Protein 3EO7 (pdb70)

InterPro domains:
  IPR000415 Nitroreductase-like [G3DSA:3.40.109.10] (11-507)
  IPR000415 Nitroreductase-like [G3DSA:3.40.109.10] (29-285)
  IPR000415 Nitroreductase-like [SSF55469] (97-236)
  IPR000415 Nitroreductase-like [SSF55469] (329-509)
  IPR020051 SagB-type dehydrogenase domain [TIGR03605] (71-236)
  IPR020051 SagB-type dehydrogenase domain [TIGR03605] (376-508)
  IPR029479 Nitroreductase [PF00881] (97-230)
  IPR029479 Nitroreductase [PF00881] (332-508)

Nearest PDB structures (foldseek):
  3eo7-assembly1_A  TM=1.001E+00  e=6.211E-98  Trichormus variabilis ATCC 29413
  5lq4-assembly1_B  TM=7.622E-01  e=8.404E-11  Cyanothece sp. PCC 7425
  8pz5-assembly1_B  TM=7.139E-01  e=4.103E-10  Cyanothece sp. PCC 7425
  7ly7-assembly1_B  TM=7.931E-01  e=6.755E-09  Thermoactinomyces vulgaris
  6grh-assembly1_C  TM=6.323E-01  e=9.275E-09  Escherichia coli str. K-12 substr. MG1655

B-factor: mean 23.88, std 12.84, range [7.69, 96.19]

Radius of gyration: 21.65 Å; Cα contacts (8 Å, |Δi|>4): 1079; chains: 1; bounding box: 60×52×52 Å

Solvent-accessible surface area: 20215 Å² total

CATH classification: 3.40.109.10 (+1 more: 3.40.109.10)

Secondary structure (DSSP, 8-state):
---HHHHHHHHT---TTTTTT----GGGPPPSS---SSSEEEE-GGGSS----HHHHHHHHHHHHHHHHH-EEE--------EESS--GGG---EEEEEEE---SSS-SEEEEEETTTTEEEEEE-S--HHHHHHHTTT-HHHHH-SEEEEEEEEHHHHHHHHGGGHHHHHHHHHHHHHHHHHHHHHHTTEEE--B--S-HHHHHHHHT--TTTEEEEEEEEEEETTSGGG-PPP-----------------TTTHHHHHHHTS-----S-----S---TTS-EEE---PPPP--GGGHHHHH-------S-B--PPEEHHHHHHHHHHHH-GGGGGGGT--SS---S-GGG-EEEEEESSEETS-SEEEEEETTTTEEEEEEES--HHHHHHHTTT-HHHHH-SEEEEEEE-HHHHHHHH-TTHHHHH--HHHHHHHHHHHHHHTT-EEEEE----HHHHHHHHT--TT-EEEEEEEEE-B-

Structure (mmCIF, N/CA/C/O backbone):
data_3EO7
#
_entry.id   3EO7
#
_cell.length_a   93.880
_cell.length_b   93.880
_cell.length_c   144.950
_cell.angle_alpha   90.00
_cell.angle_beta   90.00
_cell.angle_gamma   120.00
#
_symmetry.space_group_name_H-M   'P 31 2 1'
#
loop_
_entity.id
_entity.type
_entity.pdbx_description
1 polymer 'Putative Nitroreductase'
2 non-polymer 'FLAVIN MONONUCLEOTIDE'
3 non-polymer 'CALCIUM ION'
4 non-polymer 'CHLORIDE ION'
5 non-polymer 'ACETATE ION'
6 non-polymer R-1,2-PROPANEDIOL
7 water water
#
loop_
_atom_site.group_PDB
_atom_site.id
_atom_site.type_symbol
_atom_site.label_atom_id
_atom_site.label_alt_id
_atom_site.label_comp_id
_atom_site.label_asym_id
_atom_site.label_entity_id
_atom_site.label_seq_id
_atom_site.pdbx_PDB_ins_code
_atom_site.Cartn_x
_atom_site.Cartn_y
_atom_site.Cartn_z
_atom_site.occupancy
_atom_site.B_iso_or_equiv
_atom_site.auth_seq_id
_atom_site.auth_comp_id
_atom_site.auth_asym_id
_atom_site.auth_atom_id
_atom_site.pdbx_PDB_model_num
ATOM 1 N N . HIS A 1 6 ? 76.260 18.930 5.521 1.00 40.35 5 HIS A N 1
ATOM 2 C CA . HIS A 1 6 ? 75.442 18.375 4.396 1.00 38.36 5 HIS A CA 1
ATOM 3 C C . HIS A 1 6 ? 74.058 19.028 4.403 1.00 33.65 5 HIS A C 1
ATOM 4 O O . HIS A 1 6 ? 73.474 19.237 5.468 1.00 33.66 5 HIS A O 1
ATOM 11 N N . GLN A 1 7 ? 73.557 19.329 3.217 1.00 28.58 6 GLN A N 1
ATOM 12 C CA . GLN A 1 7 ? 72.251 19.956 3.070 1.00 27.96 6 GLN A CA 1
ATOM 13 C C . GLN A 1 7 ? 71.164 18.998 3.585 1.00 22.76 6 GLN A C 1
ATOM 14 O O . GLN A 1 7 ? 71.315 17.779 3.496 1.00 24.40 6 GLN A O 1
ATOM 20 N N . SER A 1 8 ? 70.080 19.552 4.107 1.00 20.18 7 SER A N 1
ATOM 21 C CA . SER A 1 8 ? 68.946 18.729 4.483 1.00 18.57 7 SER A CA 1
ATOM 22 C C . SER A 1 8 ? 67.976 18.766 3.292 1.00 16.94 7 SER A C 1
ATOM 23 O O . SER A 1 8 ? 68.149 19.555 2.344 1.00 16.93 7 SER A O 1
ATOM 26 N N . ILE A 1 9 ? 66.927 17.952 3.375 1.00 16.10 8 ILE A N 1
ATOM 27 C CA . ILE A 1 9 ? 66.001 17.792 2.258 1.00 16.82 8 ILE A CA 1
ATOM 28 C C . ILE A 1 9 ? 65.301 19.097 1.871 1.00 15.03 8 ILE A C 1
ATOM 29 O O . ILE A 1 9 ? 65.079 19.322 0.696 1.00 15.24 8 ILE A O 1
ATOM 34 N N . ALA A 1 10 ? 64.988 19.981 2.822 1.00 16.25 9 ALA A N 1
ATOM 35 C CA . ALA A 1 10 ? 64.364 21.273 2.461 1.00 15.91 9 ALA A CA 1
ATOM 36 C C . ALA A 1 10 ? 65.306 22.156 1.611 1.00 18.13 9 ALA A C 1
ATOM 37 O O . ALA A 1 10 ? 64.865 22.826 0.670 1.00 17.42 9 ALA A O 1
ATOM 39 N N . GLN A 1 11 ? 66.598 22.161 1.953 1.00 18.18 10 GLN A N 1
ATOM 40 C CA . GLN A 1 11 ? 67.595 22.887 1.148 1.00 15.61 10 GLN A CA 1
ATOM 41 C C . GLN A 1 11 ? 67.720 22.295 -0.256 1.00 15.21 10 GLN A C 1
ATOM 42 O O . GLN A 1 11 ? 67.757 23.032 -1.253 1.00 16.48 10 GLN A O 1
ATOM 48 N N . HIS A 1 12 ? 67.704 20.968 -0.350 1.00 14.61 11 HIS A N 1
ATOM 49 C CA . HIS A 1 12 ? 67.796 20.270 -1.637 1.00 17.58 11 HIS A CA 1
ATOM 50 C C . HIS A 1 12 ? 66.561 20.588 -2.489 1.00 14.63 11 HIS A C 1
ATOM 51 O O . HIS A 1 12 ? 66.681 20.911 -3.680 1.00 16.65 11 HIS A O 1
ATOM 58 N N . TYR A 1 13 ? 65.394 20.457 -1.874 1.00 17.13 12 TYR A N 1
ATOM 59 C CA . TYR A 1 13 ? 64.118 20.800 -2.514 1.00 15.52 12 TYR A CA 1
ATOM 60 C C . TYR A 1 13 ? 64.205 22.244 -3.078 1.00 16.95 12 TYR A C 1
ATOM 61 O O . TYR A 1 13 ? 63.885 22.515 -4.237 1.00 15.46 12 TYR A O 1
ATOM 70 N N . HIS A 1 14 ? 64.640 23.169 -2.242 1.00 15.82 13 HIS A N 1
ATOM 71 C CA . HIS A 1 14 ? 64.725 24.565 -2.661 1.00 16.05 13 HIS A CA 1
ATOM 72 C C . HIS A 1 14 ? 65.646 24.729 -3.868 1.00 14.91 13 HIS A C 1
ATOM 73 O O . HIS A 1 14 ? 65.279 25.319 -4.869 1.00 16.27 13 HIS A O 1
ATOM 80 N N . GLU A 1 15 ? 66.829 24.140 -3.781 1.00 15.68 14 GLU A N 1
ATOM 81 C CA . GLU A 1 15 ? 67.800 24.224 -4.853 1.00 17.44 14 GLU A CA 1
ATOM 82 C C . GLU A 1 15 ? 67.228 23.657 -6.157 1.00 17.76 14 GLU A C 1
ATOM 83 O O . GLU A 1 15 ? 67.347 24.269 -7.232 1.00 16.62 14 GLU A O 1
ATOM 89 N N . ARG A 1 16 ? 66.597 22.499 -6.065 1.00 16.33 15 ARG A N 1
ATOM 90 C CA . ARG A 1 16 ? 66.001 21.850 -7.234 1.00 17.48 15 ARG A CA 1
ATOM 91 C C . ARG A 1 16 ? 64.821 22.554 -7.893 1.00 18.55 15 ARG A C 1
ATOM 92 O O . A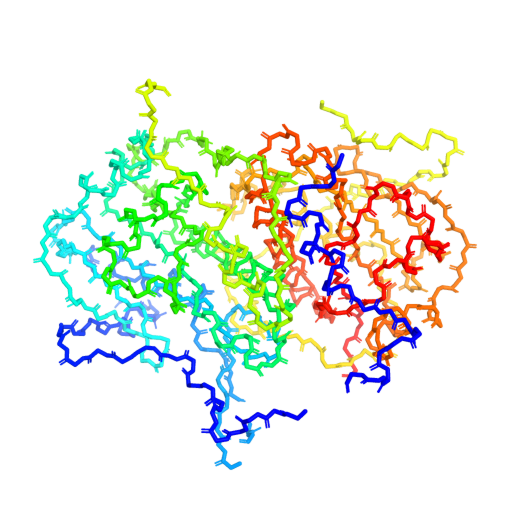RG A 1 16 ? 64.470 22.247 -9.053 1.00 18.36 15 ARG A O 1
ATOM 100 N N . THR A 1 17 ? 64.254 23.519 -7.211 1.00 14.72 16 THR A N 1
ATOM 101 C CA . THR A 1 17 ? 63.057 24.204 -7.693 1.00 16.51 16 THR A CA 1
ATOM 102 C C . THR A 1 17 ? 63.273 25.673 -8.066 1.00 16.82 16 THR A C 1
ATOM 103 O O . THR A 1 17 ? 62.333 26.386 -8.402 1.00 17.66 16 THR A O 1
ATOM 107 N N . LYS A 1 18 ? 64.526 26.100 -8.010 1.00 18.21 17 LYS A N 1
ATOM 108 C CA . LYS A 1 18 ? 64.890 27.458 -8.423 1.00 17.18 17 LYS A CA 1
ATOM 109 C C . LYS A 1 18 ? 64.724 27.529 -9.936 1.00 16.71 17 LYS A C 1
ATOM 110 O O . LYS A 1 18 ? 64.704 26.496 -10.611 1.00 17.27 17 LYS A O 1
ATOM 116 N N . TYR A 1 19 ? 64.658 28.747 -10.472 1.00 16.20 18 TYR A N 1
ATOM 117 C CA . TYR A 1 19 ? 64.788 28.950 -11.913 1.00 17.13 18 TYR A CA 1
ATOM 118 C C . TYR A 1 19 ? 66.179 29.528 -12.108 1.00 19.30 18 TYR A C 1
ATOM 119 O O . TYR A 1 19 ? 66.634 30.348 -11.299 1.00 18.59 18 TYR A O 1
ATOM 128 N N . ASP A 1 20 ? 66.838 29.060 -13.162 1.00 20.84 19 ASP A N 1
ATOM 129 C CA . ASP A 1 20 ? 68.183 29.451 -13.536 1.00 22.99 19 ASP A CA 1
ATOM 130 C C . ASP A 1 20 ? 68.139 30.014 -14.968 1.00 19.43 19 ASP A C 1
ATOM 131 O O . ASP A 1 20 ? 67.636 29.357 -15.888 1.00 21.15 19 ASP A O 1
ATOM 136 N N . PRO A 1 21 ? 68.646 31.237 -15.161 1.00 20.12 20 PRO A N 1
ATOM 137 C CA . PRO A 1 21 ? 68.566 31.775 -16.510 1.00 22.31 20 PRO A CA 1
ATOM 138 C C . PRO A 1 21 ? 69.279 30.875 -17.523 1.00 25.06 20 PRO A C 1
ATOM 139 O O . PRO A 1 21 ? 68.890 30.850 -18.663 1.00 26.73 20 PRO A O 1
ATOM 143 N N . GLU A 1 22 ? 70.297 30.141 -17.095 1.00 24.89 21 GLU A N 1
ATOM 144 C CA . GLU A 1 22 ? 71.035 29.280 -18.029 1.00 30.48 21 GLU A CA 1
ATOM 145 C C . GLU A 1 22 ? 70.239 28.070 -18.499 1.00 31.67 21 GLU A C 1
ATOM 146 O O . GLU A 1 22 ? 70.504 27.524 -19.571 1.00 32.62 21 GLU A O 1
ATOM 149 N N . THR A 1 23 ? 69.221 27.681 -17.739 1.00 31.29 22 THR A N 1
ATOM 150 C CA . THR A 1 23 ? 68.464 26.475 -18.076 1.00 31.78 22 THR A CA 1
ATOM 151 C C . THR A 1 23 ? 66.973 26.658 -18.285 1.00 33.29 22 THR A C 1
ATOM 152 O O . THR A 1 23 ? 66.294 25.716 -18.688 1.00 36.12 22 THR A O 1
ATOM 156 N N . ILE A 1 24 ? 66.448 27.846 -18.037 1.00 32.12 23 ILE A N 1
ATOM 157 C CA . ILE A 1 24 ? 65.005 28.026 -18.123 1.00 33.76 23 ILE A CA 1
ATOM 158 C C . ILE A 1 24 ? 64.444 27.717 -19.531 1.00 38.62 23 ILE A C 1
ATOM 159 O O . ILE A 1 24 ? 63.357 27.158 -19.649 1.00 38.21 23 ILE A O 1
ATOM 164 N N . ALA A 1 25 ? 65.201 28.060 -20.570 1.00 42.62 24 ALA A N 1
ATOM 165 C CA . ALA A 1 25 ? 64.786 27.780 -21.957 1.00 49.25 24 ALA A CA 1
ATOM 166 C C . ALA A 1 25 ? 64.736 26.268 -22.256 1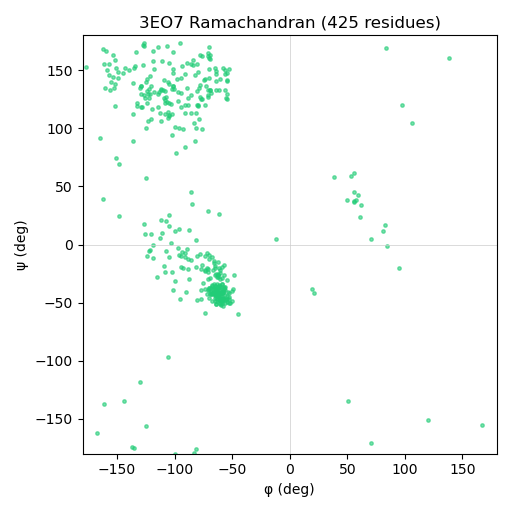.00 52.90 24 ALA A C 1
ATOM 167 O O . ALA A 1 25 ? 63.883 25.803 -23.010 1.00 55.10 24 ALA A O 1
ATOM 169 N N . SER A 1 26 ? 65.634 25.504 -21.646 1.00 57.41 25 SER A N 1
ATOM 170 C CA . SER A 1 26 ? 65.696 24.058 -21.877 1.00 61.23 25 SER A CA 1
ATOM 171 C C . SER A 1 26 ? 64.555 23.263 -21.217 1.00 63.61 25 SER A C 1
ATOM 172 O O . SER A 1 26 ? 64.424 22.070 -21.477 1.00 64.38 25 SER A O 1
ATOM 175 N N . LYS A 1 27 ? 63.758 23.909 -20.360 1.00 66.05 26 LYS A N 1
ATOM 176 C CA . LYS A 1 27 ? 62.632 23.256 -19.684 1.00 67.40 26 LYS A CA 1
ATOM 177 C C . LYS A 1 27 ? 61.345 23.462 -20.479 1.00 67.98 26 LYS A C 1
ATOM 178 O O . LYS A 1 27 ? 61.247 23.047 -21.636 1.00 68.43 26 LYS A O 1
ATOM 180 N N . ARG A 1 30 ? 55.275 20.867 -21.789 1.00 46.73 29 ARG A N 1
ATOM 181 C CA . ARG A 1 30 ? 53.902 20.635 -22.242 1.00 46.33 29 ARG A CA 1
ATOM 182 C C . ARG A 1 30 ? 52.903 20.147 -21.175 1.00 43.74 29 ARG A C 1
ATOM 183 O O . ARG A 1 30 ? 53.028 19.035 -20.648 1.00 42.81 29 ARG A O 1
ATOM 191 N N . LEU A 1 31 ? 51.869 20.954 -20.947 1.00 39.46 30 LEU A N 1
ATOM 192 C CA . LEU A 1 31 ? 50.820 20.641 -19.999 1.00 37.24 30 LEU A CA 1
ATOM 193 C C . LEU A 1 31 ? 49.921 19.563 -20.566 1.00 37.21 30 LEU A C 1
ATOM 194 O O . LEU A 1 31 ? 49.606 19.561 -21.745 1.00 37.59 30 LEU A O 1
ATOM 199 N N . ASP A 1 32 ? 49.475 18.675 -19.704 1.00 38.93 31 ASP A N 1
ATOM 200 C CA . ASP A 1 32 ? 48.569 17.620 -20.090 1.00 41.87 31 ASP A CA 1
ATOM 201 C C . ASP A 1 32 ? 47.153 18.149 -19.883 1.00 42.22 31 ASP A C 1
ATOM 202 O O . ASP A 1 32 ? 46.528 17.885 -18.851 1.00 41.74 31 ASP A O 1
ATOM 207 N N . TRP A 1 33 ? 46.636 18.878 -20.862 1.00 43.10 32 TRP A N 1
ATOM 208 C CA . TRP A 1 33 ? 45.271 19.424 -20.753 1.00 44.65 32 TRP A CA 1
ATOM 209 C C . TRP A 1 33 ? 44.219 18.322 -20.493 1.00 46.16 32 TRP A C 1
ATOM 210 O O . TRP A 1 33 ? 43.303 18.504 -19.704 1.00 44.79 32 TRP A O 1
ATOM 221 N N . ALA A 1 34 ? 44.354 17.168 -21.133 1.00 46.74 33 ALA A N 1
ATOM 222 C CA . ALA A 1 34 ? 43.419 16.062 -20.866 1.00 46.73 33 ALA A CA 1
ATOM 223 C C . ALA A 1 34 ? 43.275 15.862 -19.356 1.00 45.99 33 ALA A C 1
ATOM 224 O O . ALA A 1 34 ? 42.259 15.363 -18.876 1.00 47.32 33 ALA A O 1
ATOM 226 N N . LYS A 1 35 ? 44.310 16.258 -18.619 1.00 43.19 34 LYS A N 1
ATOM 227 C CA . LYS A 1 35 ? 44.343 16.130 -17.192 1.00 42.27 34 LYS A CA 1
ATOM 228 C C . LYS A 1 35 ? 44.216 17.421 -16.361 1.00 34.10 34 LYS A C 1
ATOM 229 O O . LYS A 1 35 ? 44.436 17.331 -15.165 1.00 32.90 34 LYS A O 1
ATOM 235 N N A GLN A 1 36 ? 43.898 18.591 -16.952 0.50 28.75 35 GLN A N 1
ATOM 236 N N B GLN A 1 36 ? 43.840 18.544 -16.959 0.50 30.52 35 GLN A N 1
ATOM 237 C CA A GLN A 1 36 ? 43.807 19.815 -16.113 0.50 25.97 35 GLN A CA 1
ATOM 238 C CA B GLN A 1 36 ? 43.678 19.794 -16.215 0.50 28.09 35 GLN A CA 1
ATOM 239 C C A GLN A 1 36 ? 42.774 19.534 -15.058 0.50 25.25 35 GLN A C 1
ATOM 240 C C B GLN A 1 36 ? 42.711 19.532 -15.060 0.50 26.36 35 GLN A C 1
ATOM 241 O O A GLN A 1 36 ? 41.655 19.115 -15.358 0.50 24.28 35 GLN A O 1
ATOM 242 O O B GLN A 1 36 ? 41.578 19.104 -15.295 0.50 25.26 35 GLN A O 1
ATOM 253 N N . PRO A 1 37 ? 43.169 19.706 -13.807 1.00 22.19 36 PRO A N 1
ATOM 254 C CA . PRO A 1 37 ? 42.265 19.420 -12.713 1.00 23.54 36 PRO A CA 1
ATOM 255 C C . PRO A 1 37 ? 41.072 20.353 -12.593 1.00 18.63 36 PRO A C 1
ATOM 256 O O . PRO A 1 37 ? 41.135 21.545 -12.938 1.00 20.67 36 PRO A O 1
ATOM 260 N N . VAL A 1 38 ? 40.008 19.798 -12.030 1.00 21.33 37 VAL A N 1
ATOM 261 C CA . VAL A 1 38 ? 38.822 20.548 -11.641 1.00 21.68 37 VAL A CA 1
ATOM 262 C C . VAL A 1 38 ? 39.115 20.852 -10.162 1.00 20.14 37 VAL A C 1
ATOM 263 O O . VAL A 1 38 ? 39.331 19.943 -9.357 1.00 21.30 37 VAL A O 1
ATOM 267 N N . PRO A 1 39 ? 39.212 22.138 -9.811 1.00 19.90 38 PRO A N 1
ATOM 268 C CA . PRO A 1 39 ? 39.689 22.499 -8.470 1.00 17.76 38 PRO A CA 1
ATOM 269 C C . PRO A 1 39 ? 38.594 22.531 -7.397 1.00 19.73 38 PRO A C 1
ATOM 270 O O . PRO A 1 39 ? 38.506 23.465 -6.602 1.00 18.10 38 PRO A O 1
ATOM 274 N N . PHE A 1 40 ? 37.754 21.508 -7.390 1.00 18.91 39 PHE A N 1
ATOM 275 C CA . PHE A 1 40 ? 36.706 21.379 -6.391 1.00 19.35 39 PHE A CA 1
ATOM 276 C C . PHE A 1 40 ? 36.601 19.890 -6.072 1.00 21.45 39 PHE A C 1
ATOM 277 O O . PHE A 1 40 ? 36.833 19.062 -6.955 1.00 19.31 39 PHE A O 1
ATOM 285 N N . LYS A 1 41 ? 36.180 19.544 -4.856 1.00 18.61 40 LYS A N 1
ATOM 286 C CA . LYS A 1 41 ? 35.942 18.148 -4.495 1.00 19.50 40 LYS A CA 1
ATOM 287 C C . LYS A 1 41 ? 34.461 17.787 -4.610 1.00 21.79 40 LYS A C 1
ATOM 288 O O . LYS A 1 41 ? 33.581 18.588 -4.267 1.00 22.21 40 LYS A O 1
ATOM 294 N N . GLU A 1 42 ? 34.195 16.562 -5.066 1.00 24.27 41 GLU A N 1
ATOM 295 C CA . GLU A 1 42 ? 32.829 16.036 -5.177 1.00 25.74 41 GLU A CA 1
ATOM 296 C C . GLU A 1 42 ? 32.560 15.045 -4.068 1.00 27.17 41 GLU A C 1
ATOM 297 O O . GLU A 1 42 ? 33.431 14.243 -3.714 1.00 29.39 41 GLU A O 1
ATOM 303 N N . TYR A 1 43 ? 31.374 15.119 -3.491 1.00 27.63 42 TYR A N 1
ATOM 304 C CA . TYR A 1 43 ? 30.943 14.157 -2.471 1.00 30.07 42 TYR A CA 1
ATOM 305 C C . TYR A 1 43 ? 29.643 13.503 -2.932 1.00 32.29 42 TYR A C 1
ATOM 306 O O . TYR A 1 43 ? 28.714 14.169 -3.385 1.00 35.16 42 TYR A O 1
ATOM 315 N N . LYS A 1 44 ? 29.618 12.188 -2.894 1.00 36.10 43 LYS A N 1
ATOM 316 C CA . LYS A 1 44 ? 28.443 11.454 -3.327 1.00 38.93 43 LYS A CA 1
ATOM 317 C C . LYS A 1 44 ? 27.579 11.172 -2.103 1.00 39.88 43 LYS A C 1
ATOM 318 O O . LYS A 1 44 ? 26.393 10.924 -2.232 1.00 42.31 43 LYS A O 1
ATOM 320 N N . ILE A 1 45 ? 28.166 11.256 -0.912 1.00 38.27 44 ILE A N 1
ATOM 321 C CA . ILE A 1 45 ? 27.447 10.947 0.309 1.00 40.42 44 ILE A CA 1
ATOM 322 C C . ILE A 1 45 ? 27.599 12.062 1.336 1.00 35.90 44 ILE A C 1
ATOM 323 O O . ILE A 1 45 ? 28.696 12.509 1.604 1.00 36.91 44 ILE A O 1
ATOM 328 N N . GLY A 1 46 ? 26.483 12.520 1.883 1.00 33.36 45 GLY A N 1
ATOM 329 C CA . GLY A 1 46 ? 26.492 13.549 2.908 1.00 33.50 45 GLY A CA 1
ATOM 330 C C . GLY A 1 46 ? 25.405 14.580 2.714 1.00 33.26 45 GLY A C 1
ATOM 331 O O . GLY A 1 46 ? 24.844 14.715 1.635 1.00 38.50 45 GLY A O 1
ATOM 332 N N . SER A 1 47 ? 25.099 15.295 3.779 1.00 29.28 46 SER A N 1
ATOM 333 C CA . SER A 1 47 ? 24.099 16.347 3.755 1.00 30.54 46 SER A CA 1
ATOM 334 C C . SER A 1 47 ? 24.742 17.667 3.383 1.00 27.43 46 SER A C 1
ATOM 335 O O . SER A 1 47 ? 25.795 18.004 3.914 1.00 24.46 46 SER A O 1
ATOM 338 N N . ALA A 1 48 ? 24.114 18.411 2.485 1.00 25.14 47 ALA A N 1
ATOM 339 C CA . ALA A 1 48 ? 24.620 19.724 2.098 1.00 25.04 47 ALA A CA 1
ATOM 340 C C . ALA A 1 48 ? 23.921 20.786 2.942 1.00 25.49 47 ALA A C 1
ATOM 341 O O . ALA A 1 48 ? 22.699 20.746 3.095 1.00 26.65 47 ALA A O 1
ATOM 343 N N . ILE A 1 49 ? 24.686 21.690 3.548 1.00 20.35 48 ILE A N 1
ATOM 344 C CA . ILE A 1 49 ? 24.147 22.809 4.299 1.00 21.74 48 ILE A CA 1
ATOM 345 C C . ILE A 1 49 ? 24.364 24.056 3.436 1.00 20.41 48 ILE A C 1
ATOM 346 O O . ILE A 1 49 ? 25.482 24.453 3.182 1.00 18.96 48 ILE A O 1
ATOM 351 N N . ASP A 1 50 ? 23.280 24.663 2.973 1.00 18.73 49 ASP A N 1
ATOM 352 C CA . ASP A 1 50 ? 23.375 25.845 2.129 1.00 17.84 49 ASP A CA 1
ATOM 353 C C . ASP A 1 50 ? 23.635 27.064 2.974 1.00 17.24 49 ASP A C 1
ATOM 354 O O . ASP A 1 50 ? 22.817 27.411 3.827 1.00 16.69 49 ASP A O 1
ATOM 359 N N . LEU A 1 51 ? 24.749 27.742 2.720 1.00 16.96 50 LEU A N 1
ATOM 360 C CA . LEU A 1 51 ? 25.114 28.921 3.507 1.00 17.76 50 LEU A CA 1
ATOM 361 C C . LEU A 1 51 ? 24.662 30.225 2.871 1.00 16.01 50 LEU A C 1
ATOM 362 O O . LEU A 1 51 ? 24.799 31.285 3.466 1.00 16.25 50 LEU A O 1
ATOM 367 N N . LYS A 1 52 ? 24.190 30.163 1.639 1.00 19.21 51 LYS A N 1
ATOM 368 C CA . LYS A 1 52 ? 23.783 31.377 0.933 1.00 18.47 51 LYS A CA 1
ATOM 369 C C . LYS A 1 52 ? 22.672 32.195 1.602 1.00 19.25 51 LYS A C 1
ATOM 370 O O . LYS A 1 52 ? 22.750 33.421 1.604 1.00 18.26 51 LYS A O 1
ATOM 376 N N . PRO A 1 53 ? 21.636 31.545 2.160 1.00 18.26 52 PRO A N 1
ATOM 377 C CA . PRO A 1 53 ? 20.602 32.344 2.845 1.00 18.57 52 PRO A CA 1
ATOM 378 C C . PRO A 1 53 ? 21.103 33.239 3.978 1.00 22.52 52 PRO A C 1
ATOM 379 O O . PRO A 1 53 ? 20.421 34.199 4.353 1.00 22.02 52 PRO A O 1
ATOM 383 N N . TYR A 1 54 ? 22.304 32.974 4.481 1.00 20.96 53 TYR A N 1
ATOM 384 C CA . TYR A 1 54 ? 22.856 33.750 5.598 1.00 23.66 53 TYR A CA 1
ATOM 385 C C . TYR A 1 54 ? 23.900 34.764 5.178 1.00 29.74 53 TYR A C 1
ATOM 386 O O . TYR A 1 54 ? 24.457 35.459 6.022 1.00 30.53 53 TYR A O 1
ATOM 395 N N . LEU A 1 55 ? 24.165 34.845 3.881 1.00 33.82 54 LEU A N 1
ATOM 396 C CA . LEU A 1 55 ? 25.146 35.770 3.316 1.00 40.84 54 LEU A CA 1
ATOM 397 C C . LEU A 1 55 ? 24.268 36.929 2.819 1.00 51.13 54 LEU A C 1
ATOM 398 O O . LEU A 1 55 ? 23.983 37.035 1.631 1.00 53.58 54 LEU A O 1
ATOM 403 N N . GLN A 1 56 ? 23.826 37.807 3.716 1.00 60.29 55 GLN A N 1
ATOM 404 C CA . GLN A 1 56 ? 22.803 38.779 3.330 1.00 67.37 55 GLN A CA 1
ATOM 405 C C . GLN A 1 56 ? 22.850 40.202 3.925 1.00 73.83 55 GLN A C 1
ATOM 406 O O . GLN A 1 56 ? 23.911 40.849 3.932 1.00 74.71 55 GLN A O 1
ATOM 412 N N . GLU A 1 57 ? 21.674 40.680 4.368 1.00 80.63 56 GLU A N 1
ATOM 413 C CA . GLU A 1 57 ? 21.445 42.026 4.919 1.00 85.61 56 GLU A CA 1
ATOM 414 C C . GLU A 1 57 ? 20.691 41.929 6.280 1.00 88.53 56 GLU A C 1
ATOM 415 O O . GLU A 1 57 ? 21.195 41.321 7.238 1.00 88.98 56 GLU A O 1
ATOM 421 N N . THR A 1 58 ? 19.486 42.505 6.353 1.00 91.40 57 THR A N 1
ATOM 422 C CA . THR A 1 58 ? 18.672 42.521 7.575 1.00 93.60 57 THR A CA 1
ATOM 423 C C . THR A 1 58 ? 17.207 42.825 7.238 1.00 94.54 57 THR A C 1
ATOM 424 O O . THR A 1 58 ? 16.944 43.458 6.202 1.00 95.08 57 THR A O 1
ATOM 428 N N . PRO A 1 59 ? 16.248 42.396 8.104 1.00 94.84 58 PRO A N 1
ATOM 429 C CA . PRO A 1 59 ? 16.436 41.614 9.331 1.00 94.31 58 PRO A CA 1
ATOM 430 C C . PRO A 1 59 ? 16.591 40.116 9.049 1.00 93.72 58 PRO A C 1
ATOM 431 O O . PRO A 1 59 ? 15.683 39.492 8.501 1.00 91.97 58 PRO A O 1
ATOM 435 N N . ASP A 1 65 ? 17.007 36.384 15.280 1.00 41.05 64 ASP A N 1
ATOM 436 C CA . ASP A 1 65 ? 17.155 34.969 15.580 1.00 41.09 64 ASP A CA 1
ATOM 437 C C . ASP A 1 65 ? 18.637 34.700 15.864 1.00 38.74 64 ASP A C 1
ATOM 438 O O . ASP A 1 65 ? 19.492 34.938 15.010 1.00 35.33 64 ASP A O 1
ATOM 443 N N . THR A 1 66 ? 18.928 34.222 17.072 1.00 35.60 65 THR A N 1
ATOM 444 C CA . THR A 1 66 ? 20.301 33.983 17.483 1.00 34.64 65 THR A CA 1
ATOM 445 C C . THR A 1 66 ? 20.928 32.828 16.683 1.00 30.71 65 THR A C 1
ATOM 446 O O . THR A 1 66 ? 22.116 32.876 16.349 1.00 29.67 65 THR A O 1
ATOM 450 N N . ASN A 1 67 ? 20.146 31.808 16.340 1.00 26.55 66 ASN A N 1
ATOM 451 C CA . ASN A 1 67 ? 20.691 30.720 15.529 1.00 26.93 66 ASN A CA 1
ATOM 452 C C . ASN A 1 67 ? 21.063 31.209 14.131 1.00 25.92 66 ASN A C 1
ATOM 453 O O . ASN A 1 67 ? 22.127 30.831 13.600 1.00 22.51 66 ASN A O 1
ATOM 458 N N . GLY A 1 68 ? 20.194 32.038 13.548 1.00 24.11 67 GLY A N 1
ATOM 459 C CA . GLY A 1 68 ? 20.476 32.644 12.240 1.00 24.13 67 GLY A CA 1
ATOM 460 C C . GLY A 1 68 ? 21.701 33.559 12.295 1.00 22.64 67 GLY A C 1
ATOM 461 O O . GLY A 1 68 ? 22.508 33.590 11.340 1.00 21.13 67 GLY A O 1
ATOM 462 N N . GLN A 1 69 ? 21.839 34.316 13.398 1.00 20.97 68 GLN A N 1
ATOM 463 C CA . GLN A 1 69 ? 22.991 35.202 13.560 1.00 23.81 68 GLN A CA 1
ATOM 464 C C . GLN A 1 69 ? 24.264 34.354 13.583 1.00 19.01 68 GLN A C 1
ATOM 465 O O . GLN A 1 69 ? 25.273 34.749 13.022 1.00 20.93 68 GLN A O 1
ATOM 471 N N . TRP A 1 70 ? 24.197 33.165 14.184 1.00 16.62 69 TRP A N 1
ATOM 472 C CA . TRP A 1 70 ? 25.388 32.317 14.207 1.00 17.51 69 TRP A CA 1
ATOM 473 C C . TRP A 1 70 ? 25.743 31.834 12.798 1.00 18.08 69 TRP A C 1
ATOM 474 O O . TRP A 1 70 ? 26.895 31.951 12.357 1.00 17.99 69 TRP A O 1
ATOM 485 N N . TRP A 1 71 ? 24.754 31.321 12.081 1.00 17.99 70 TRP A N 1
ATOM 486 C CA . TRP A 1 71 ? 24.985 30.826 10.723 1.00 17.66 70 TRP A CA 1
ATOM 487 C C . TRP A 1 71 ? 25.488 31.951 9.816 1.00 17.31 70 TRP A C 1
ATOM 488 O O . TRP A 1 71 ? 26.308 31.687 8.946 1.00 18.52 70 TRP A O 1
ATOM 499 N N . GLN A 1 72 ? 24.998 33.178 9.994 1.00 16.83 71 GLN A N 1
ATOM 500 C CA . GLN A 1 72 ? 25.480 34.338 9.215 1.00 19.11 71 GLN A CA 1
ATOM 501 C C . GLN A 1 72 ? 26.977 34.550 9.420 1.00 17.65 71 GLN A C 1
ATOM 502 O O . GLN A 1 72 ? 27.702 34.829 8.477 1.00 16.50 71 GLN A O 1
ATOM 508 N N . ARG A 1 73 ? 27.433 34.408 10.653 1.00 14.47 72 ARG A N 1
ATOM 509 C CA . ARG A 1 73 ? 28.850 34.575 10.945 1.00 16.15 72 ARG A CA 1
ATOM 510 C C . ARG A 1 73 ? 29.685 33.494 10.261 1.00 15.07 72 ARG A C 1
ATOM 511 O O . ARG A 1 73 ? 30.696 33.807 9.650 1.00 15.94 72 ARG A O 1
ATOM 519 N N . LEU A 1 74 ? 29.260 32.224 10.343 1.00 17.02 73 LEU A N 1
ATOM 520 C CA . LEU A 1 74 ? 30.025 31.139 9.681 1.00 17.73 73 LEU A CA 1
ATOM 521 C C . LEU A 1 74 ? 30.010 31.308 8.148 1.00 16.80 73 LEU A C 1
ATOM 522 O O . LEU A 1 74 ? 31.020 31.136 7.463 1.00 16.58 73 LEU A O 1
ATOM 527 N N . SER A 1 75 ? 28.846 31.657 7.617 1.00 16.26 74 SER A N 1
ATOM 528 C CA . SER A 1 75 ? 28.670 31.846 6.167 1.00 16.73 74 SER A CA 1
ATOM 529 C C . SER A 1 75 ? 29.593 32.954 5.659 1.00 15.62 74 SER A C 1
ATOM 530 O O . SER A 1 75 ? 30.317 32.804 4.661 1.00 15.21 74 SER A O 1
ATOM 533 N N . ARG A 1 76 ? 29.585 34.071 6.360 1.00 14.55 75 ARG A N 1
ATOM 534 C CA . ARG A 1 76 ? 30.434 35.205 5.997 1.00 19.08 75 ARG A CA 1
ATOM 535 C C . ARG A 1 76 ? 31.921 34.926 6.166 1.00 17.37 75 ARG A C 1
ATOM 536 O O . ARG A 1 76 ? 32.737 35.320 5.309 1.00 16.31 75 ARG A O 1
ATOM 544 N N . LEU A 1 77 ? 32.293 34.246 7.260 1.00 16.19 76 LEU A N 1
ATOM 545 C CA . LEU A 1 77 ? 33.674 33.892 7.501 1.00 16.65 76 LEU A CA 1
ATOM 546 C C . LEU A 1 77 ? 34.209 33.055 6.334 1.00 16.53 76 LEU A C 1
ATOM 547 O O . LEU A 1 77 ? 35.260 33.356 5.760 1.00 17.07 76 LEU A O 1
ATOM 552 N N . LEU A 1 78 ? 33.425 32.074 5.909 1.00 15.64 77 LEU A N 1
ATOM 553 C CA . LEU A 1 78 ? 33.877 31.181 4.843 1.00 15.63 77 LEU A CA 1
ATOM 554 C C . LEU A 1 78 ? 33.895 31.891 3.501 1.00 14.79 77 LEU A C 1
ATOM 555 O O . LEU A 1 78 ? 34.854 31.758 2.722 1.00 16.71 77 LEU A O 1
ATOM 560 N N . PHE A 1 79 ? 32.858 32.675 3.240 1.00 16.43 78 PHE A N 1
ATOM 561 C CA . PHE A 1 79 ? 32.755 33.358 1.943 1.00 16.45 78 PHE A CA 1
ATOM 562 C C . PHE A 1 79 ? 33.859 34.385 1.712 1.00 17.98 78 PHE A C 1
ATOM 563 O O . PHE A 1 79 ? 34.417 34.500 0.611 1.00 16.41 78 PHE A O 1
ATOM 571 N N . ARG A 1 80 ? 34.175 35.154 2.748 1.00 16.42 79 ARG A N 1
ATOM 572 C CA . ARG A 1 80 ? 35.194 36.176 2.630 1.00 17.31 79 ARG A CA 1
ATOM 573 C C . ARG A 1 80 ? 36.568 35.506 2.593 1.00 19.64 79 ARG A C 1
ATOM 574 O O . ARG A 1 80 ? 37.516 36.097 2.109 1.00 20.78 79 ARG A O 1
ATOM 582 N N . SER A 1 81 ? 36.678 34.277 3.109 1.00 16.93 80 SER A N 1
ATOM 583 C CA . SER A 1 81 ? 37.954 33.555 3.118 1.00 18.41 80 SER A CA 1
ATOM 584 C C . SER A 1 81 ? 38.288 32.879 1.776 1.00 18.08 80 SER A C 1
ATOM 585 O O . SER A 1 81 ? 39.422 32.960 1.312 1.00 16.68 80 SER A O 1
ATOM 588 N N . TYR A 1 82 ? 37.324 32.162 1.202 1.00 15.99 81 TYR A N 1
ATOM 589 C CA . TYR A 1 82 ? 37.609 31.326 0.027 1.00 17.46 81 TYR A CA 1
ATOM 590 C C . TYR A 1 82 ? 36.446 31.204 -0.936 1.00 16.70 81 TYR A C 1
ATOM 591 O O . TYR A 1 82 ? 36.393 30.279 -1.752 1.00 17.73 81 TYR A O 1
ATOM 600 N N . GLY A 1 83 ? 35.563 32.192 -0.904 1.00 16.34 82 GLY A N 1
ATOM 601 C CA . GLY A 1 83 ? 34.410 32.184 -1.767 1.00 15.77 82 GLY A CA 1
ATOM 602 C C . GLY A 1 83 ? 34.786 32.565 -3.177 1.00 15.21 82 GLY A C 1
ATOM 603 O O . GLY A 1 83 ? 35.851 33.160 -3.411 1.00 15.40 82 GLY A O 1
ATOM 604 N N . LEU A 1 84 ? 33.894 32.243 -4.106 1.00 15.38 83 LEU A N 1
ATOM 605 C CA . LEU A 1 84 ? 34.060 32.665 -5.510 1.00 15.24 83 LEU A CA 1
ATOM 606 C C . LEU A 1 84 ? 33.705 34.139 -5.655 1.00 18.89 83 LEU A C 1
ATOM 607 O O . LEU A 1 84 ? 32.628 34.530 -5.231 1.00 18.60 83 LEU A O 1
ATOM 612 N N . THR A 1 85 ? 34.614 34.964 -6.199 1.00 14.26 84 THR A N 1
ATOM 613 C CA . THR A 1 85 ? 34.345 36.406 -6.323 1.00 16.51 84 THR A CA 1
ATOM 614 C C . THR A 1 85 ? 34.404 36.967 -7.752 1.00 18.80 84 THR A C 1
ATOM 615 O O . THR A 1 85 ? 34.097 38.146 -7.961 1.00 18.44 84 THR A O 1
ATOM 619 N N . ALA A 1 86 ? 34.776 36.132 -8.725 1.00 19.20 85 ALA A N 1
ATOM 620 C CA . ALA A 1 86 ? 34.777 36.551 -10.141 1.00 20.21 85 ALA A CA 1
ATOM 621 C C . ALA A 1 86 ? 34.803 35.351 -11.048 1.00 21.58 85 ALA A C 1
ATOM 622 O O . ALA A 1 86 ? 35.053 34.223 -10.629 1.00 18.66 85 ALA A O 1
ATOM 624 N N . ARG A 1 87 ? 34.569 35.608 -12.325 1.00 23.20 86 ARG A N 1
ATOM 625 C CA . ARG A 1 87 ? 34.686 34.540 -13.279 1.00 27.84 86 ARG A CA 1
ATOM 626 C C . ARG A 1 87 ? 35.421 35.059 -14.506 1.00 29.84 86 ARG A C 1
ATOM 627 O O . ARG A 1 87 ? 35.377 36.264 -14.795 1.00 26.39 86 ARG A O 1
ATOM 651 N N . PRO A 1 89 ? 36.658 33.755 -18.687 1.00 30.08 88 PRO A N 1
ATOM 652 C CA . PRO A 1 89 ? 36.461 32.779 -19.749 1.00 28.50 88 PRO A CA 1
ATOM 653 C C . PRO A 1 89 ? 37.809 32.114 -20.013 1.00 28.20 88 PRO A C 1
ATOM 654 O O . PRO A 1 89 ? 38.872 32.774 -19.920 1.00 29.16 88 PRO A O 1
ATOM 658 N N . SER A 1 90 ? 37.805 30.824 -20.349 1.00 27.93 89 SER A N 1
ATOM 659 C CA . SER A 1 90 ? 39.071 30.141 -20.627 1.00 28.71 89 SER A CA 1
ATOM 660 C C . SER A 1 90 ? 38.844 28.848 -21.396 1.00 31.34 89 SER A C 1
ATOM 661 O O . SER A 1 90 ? 38.193 27.948 -20.892 1.00 35.54 89 SER A O 1
ATOM 672 N N . GLY A 1 92 ? 36.929 27.654 -23.846 1.00 31.89 91 GLY A N 1
ATOM 673 C CA . GLY A 1 92 ? 35.552 27.200 -23.922 1.00 34.25 91 GLY A CA 1
ATOM 674 C C . GLY A 1 92 ? 34.831 26.979 -22.609 1.00 37.10 91 GLY A C 1
ATOM 675 O O . GLY A 1 92 ? 33.683 26.543 -22.619 1.00 37.81 91 GLY A O 1
ATOM 676 N N . ASN A 1 93 ? 35.480 27.319 -21.493 1.00 39.22 92 ASN A N 1
ATOM 677 C CA . ASN A 1 93 ? 34.946 27.107 -20.145 1.00 40.59 92 ASN A CA 1
ATOM 678 C C . ASN A 1 93 ? 35.158 28.353 -19.276 1.00 41.46 92 ASN A C 1
ATOM 679 O O . ASN A 1 93 ? 35.658 29.387 -19.753 1.00 40.58 92 ASN A O 1
ATOM 684 N N . THR A 1 94 ? 34.800 28.232 -17.995 1.00 41.48 93 THR A N 1
ATOM 685 C CA . THR A 1 94 ? 34.940 29.334 -17.036 1.00 39.56 93 THR A CA 1
ATOM 686 C C . THR A 1 94 ? 35.803 28.946 -15.842 1.00 35.23 93 THR A C 1
ATOM 687 O O . THR A 1 94 ? 35.689 27.846 -15.302 1.00 32.19 93 THR A O 1
ATOM 691 N N . VAL A 1 95 ? 36.720 29.833 -15.484 1.00 31.82 94 VAL A N 1
ATOM 692 C CA . VAL A 1 95 ? 37.540 29.678 -14.314 1.00 31.39 94 VAL A CA 1
ATOM 693 C C . VAL A 1 95 ? 36.858 30.604 -13.308 1.00 27.09 94 VAL A C 1
ATOM 694 O O . VAL A 1 95 ? 36.408 31.696 -13.657 1.00 27.76 94 VAL A O 1
ATOM 698 N N . TYR A 1 96 ? 36.715 30.142 -12.086 1.00 20.88 95 TYR A N 1
ATOM 699 C CA . TYR A 1 96 ? 36.129 30.979 -11.059 1.00 18.86 95 TYR A CA 1
ATOM 700 C C . TYR A 1 96 ? 37.254 31.441 -10.170 1.00 21.17 95 TYR A C 1
ATOM 701 O O . TYR A 1 96 ? 37.946 30.613 -9.567 1.00 24.67 95 TYR A O 1
ATOM 710 N N . LEU A 1 97 ? 37.407 32.760 -10.076 1.00 17.28 96 LEU A N 1
ATOM 711 C CA . LEU A 1 97 ? 38.380 33.360 -9.213 1.00 17.07 96 LEU A CA 1
ATOM 712 C C . LEU A 1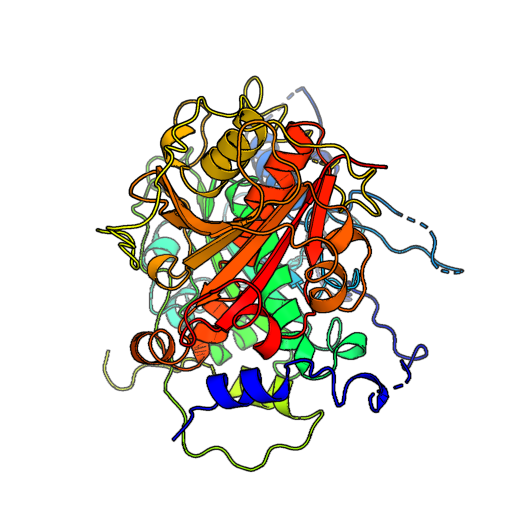 97 ? 37.774 33.501 -7.827 1.00 16.61 96 LEU A C 1
ATOM 713 O O . LEU A 1 97 ? 36.548 33.558 -7.653 1.00 16.52 96 LEU A O 1
ATOM 718 N N . ARG A 1 98 ? 38.659 33.537 -6.853 1.00 14.56 97 ARG A N 1
ATOM 719 C CA . ARG A 1 98 ? 38.264 33.464 -5.461 1.00 15.24 97 ARG A CA 1
ATOM 720 C C . ARG A 1 98 ? 38.792 34.575 -4.594 1.00 14.87 97 ARG A C 1
ATOM 721 O O . ARG A 1 98 ? 39.615 35.403 -5.002 1.00 15.37 97 ARG A O 1
ATOM 729 N N . ALA A 1 99 ? 38.313 34.569 -3.352 1.00 14.10 98 ALA A N 1
ATOM 730 C CA . ALA A 1 99 ? 38.728 35.549 -2.351 1.00 15.29 98 ALA A CA 1
ATOM 731 C C . ALA A 1 99 ? 40.238 35.498 -2.125 1.00 15.17 98 ALA A C 1
ATOM 732 O O . ALA A 1 99 ? 40.858 36.506 -1.777 1.00 15.75 98 ALA A O 1
ATOM 734 N N . ALA A 1 100 ? 40.821 34.305 -2.222 1.00 16.19 99 ALA A N 1
ATOM 735 C CA . ALA A 1 100 ? 42.256 34.131 -2.101 1.00 15.70 99 ALA A CA 1
ATOM 736 C C . ALA A 1 100 ? 42.862 33.977 -3.517 1.00 15.23 99 ALA A C 1
ATOM 737 O O . ALA A 1 100 ? 42.302 33.250 -4.337 1.00 17.45 99 ALA A O 1
ATOM 739 N N . PRO A 1 101 ? 44.000 34.665 -3.777 1.00 16.08 100 PRO A N 1
ATOM 740 C CA . PRO A 1 101 ? 44.732 34.501 -5.039 1.00 15.71 100 PRO A CA 1
ATOM 741 C C . PRO A 1 101 ? 45.387 33.123 -5.032 1.00 15.34 100 PRO A C 1
ATOM 742 O O . PRO A 1 101 ? 45.458 32.475 -3.993 1.00 15.62 100 PRO A O 1
ATOM 746 N N . SER A 1 102 ? 45.829 32.665 -6.190 1.00 15.98 101 SER A N 1
ATOM 747 C CA . SER A 1 102 ? 46.501 31.363 -6.297 1.00 15.32 101 SER A CA 1
ATOM 748 C C . SER A 1 102 ? 47.384 31.364 -7.522 1.00 14.68 101 SER A C 1
ATOM 749 O O . SER A 1 102 ? 46.942 31.804 -8.605 1.00 14.12 101 SER A O 1
ATOM 752 N N . ALA A 1 103 ? 48.619 30.901 -7.344 1.00 15.92 102 ALA A N 1
ATOM 753 C CA . ALA A 1 103 ? 49.575 30.793 -8.474 1.00 16.32 102 ALA A CA 1
ATOM 754 C C . ALA A 1 103 ? 48.916 29.978 -9.576 1.00 15.71 102 ALA A C 1
ATOM 755 O O . ALA A 1 103 ? 48.431 28.857 -9.369 1.00 16.68 102 ALA A O 1
ATOM 757 N N . GLY A 1 104 ? 48.872 30.562 -10.776 1.00 16.48 103 GLY A N 1
ATOM 758 C CA . GLY A 1 104 ? 48.266 29.922 -11.926 1.00 15.75 103 GLY A CA 1
ATOM 759 C C . GLY A 1 104 ? 46.758 29.799 -11.906 1.00 13.90 103 GLY A C 1
ATOM 760 O O . GLY A 1 104 ? 46.173 29.163 -12.826 1.00 16.10 103 GLY A O 1
ATOM 761 N N . GLY A 1 105 ? 46.093 30.362 -10.896 1.00 15.76 104 GLY A N 1
ATOM 762 C CA . GLY A 1 105 ? 44.650 30.184 -10.750 1.00 15.15 104 GLY A CA 1
ATOM 763 C C . GLY A 1 105 ? 44.321 28.699 -10.607 1.00 14.42 104 GLY A C 1
ATOM 764 O O . GLY A 1 105 ? 43.349 28.219 -11.164 1.00 16.45 104 GLY A O 1
ATOM 765 N N . LEU A 1 106 ? 45.107 27.989 -9.817 1.00 13.63 105 LEU A N 1
ATOM 766 C CA . LEU A 1 106 ? 45.007 26.526 -9.681 1.00 16.21 105 LEU A CA 1
ATOM 767 C C . LEU A 1 106 ? 44.300 26.013 -8.418 1.00 15.18 105 LEU A C 1
ATOM 768 O O . LEU A 1 106 ? 43.802 24.884 -8.392 1.00 17.34 105 LEU A O 1
ATOM 773 N N . TYR A 1 107 ? 44.267 26.828 -7.370 1.00 14.89 106 TYR A N 1
ATOM 774 C CA . TYR A 1 107 ? 43.518 26.539 -6.144 1.00 14.80 106 TYR A CA 1
ATOM 775 C C . TYR A 1 107 ? 43.798 25.197 -5.479 1.00 14.77 106 TYR A C 1
ATOM 776 O O . TYR A 1 107 ? 42.876 24.406 -5.245 1.00 14.99 106 TYR A O 1
ATOM 785 N N . PRO A 1 108 ? 45.064 24.966 -5.110 1.00 13.38 107 PRO A N 1
ATOM 786 C CA . PRO A 1 108 ? 45.427 23.731 -4.404 1.00 16.31 107 PRO A CA 1
ATOM 787 C C . PRO A 1 108 ? 44.748 23.580 -3.031 1.00 17.90 107 PRO A C 1
ATOM 788 O O . PRO A 1 108 ? 44.494 22.455 -2.592 1.00 15.83 107 PRO A O 1
ATOM 792 N N . ALA A 1 109 ? 44.415 24.686 -2.372 1.00 16.36 108 ALA A N 1
ATOM 793 C CA . ALA A 1 109 ? 43.846 24.607 -1.023 1.00 14.53 108 ALA A CA 1
ATOM 794 C C . ALA A 1 109 ? 42.396 24.147 -0.988 1.00 15.48 108 ALA A C 1
ATOM 795 O O . ALA A 1 109 ? 41.599 24.486 -1.879 1.00 16.51 108 ALA A O 1
ATOM 797 N N . GLU A 1 110 ? 42.087 23.328 0.024 1.00 15.36 109 GLU A N 1
ATOM 798 C CA . GLU A 1 110 ? 40.727 22.894 0.319 1.00 15.32 109 GLU A CA 1
ATOM 799 C C . GLU A 1 110 ? 40.471 23.257 1.773 1.00 16.98 109 GLU A C 1
ATOM 800 O O . GLU A 1 110 ? 41.356 23.095 2.626 1.00 16.67 109 GLU A O 1
ATOM 806 N N . VAL A 1 111 ? 39.259 23.744 2.024 1.00 13.60 110 VAL A N 1
ATOM 807 C CA . VAL A 1 111 ? 38.833 24.150 3.344 1.00 14.66 110 VAL A CA 1
ATOM 808 C C . VAL A 1 111 ? 37.847 23.154 3.909 1.00 18.01 110 VAL A C 1
ATOM 809 O O . VAL A 1 111 ? 36.813 22.858 3.291 1.00 16.44 110 VAL A O 1
ATOM 813 N N . TYR A 1 112 ? 38.162 22.679 5.113 1.00 14.36 111 TYR A N 1
ATOM 814 C CA . TYR A 1 112 ? 37.277 21.815 5.860 1.00 14.29 111 TYR A CA 1
ATOM 815 C C . TYR A 1 112 ? 36.879 22.482 7.165 1.00 16.76 111 TYR A C 1
ATOM 816 O O . TYR A 1 112 ? 37.631 23.269 7.704 1.00 15.39 111 TYR A O 1
ATOM 825 N N . VAL A 1 113 ? 35.693 22.141 7.656 1.00 14.67 112 VAL A N 1
ATOM 826 C CA . VAL A 1 113 ? 35.277 22.544 8.988 1.00 14.66 112 VAL A CA 1
ATOM 827 C C . VAL A 1 113 ? 35.065 21.269 9.799 1.00 16.86 112 VAL A C 1
ATOM 828 O O . VAL A 1 113 ? 34.380 20.315 9.349 1.00 17.17 112 VAL A O 1
ATOM 832 N N . VAL A 1 114 ? 35.645 21.259 10.987 1.00 15.24 113 VAL A N 1
ATOM 833 C CA . VAL A 1 114 ? 35.506 20.142 11.942 1.00 14.68 113 VAL A CA 1
ATOM 834 C C . VAL A 1 114 ? 34.646 20.642 13.088 1.00 15.15 113 VAL A C 1
ATOM 835 O O . VAL A 1 114 ? 34.933 21.685 13.661 1.00 17.19 113 VAL A O 1
ATOM 839 N N . SER A 1 115 ? 33.574 19.913 13.393 1.00 15.28 114 SER A N 1
ATOM 840 C CA . SER A 1 115 ? 32.684 20.302 14.486 1.00 16.16 114 SER A CA 1
ATOM 841 C C . SER A 1 115 ? 32.812 19.390 15.693 1.00 16.69 114 SER A C 1
ATOM 842 O O . SER A 1 115 ? 32.733 18.164 15.585 1.00 18.04 114 SER A O 1
ATOM 845 N N . ARG A 1 116 ? 32.935 20.001 16.850 1.00 16.66 115 ARG A N 1
ATOM 846 C CA . ARG A 1 116 ? 32.920 19.284 18.107 1.00 17.08 115 ARG A CA 1
ATOM 847 C C . ARG A 1 116 ? 31.516 18.751 18.418 1.00 18.66 115 ARG A C 1
ATOM 848 O O . ARG A 1 116 ? 31.365 17.835 19.239 1.00 20.49 115 ARG A O 1
ATOM 856 N N . GLY A 1 117 ? 30.488 19.384 17.840 1.00 19.60 116 GLY A N 1
ATOM 857 C CA . GLY A 1 117 ? 29.100 19.009 18.071 1.00 22.99 116 GLY A CA 1
ATOM 858 C C . GLY A 1 117 ? 28.475 20.049 18.970 1.00 23.90 116 GLY A C 1
ATOM 859 O O . GLY A 1 117 ? 28.779 20.113 20.157 1.00 23.05 116 GLY A O 1
ATOM 860 N N . THR A 1 118 ? 27.655 20.906 18.385 1.00 25.10 117 THR A N 1
ATOM 861 C CA . THR A 1 118 ? 26.986 21.970 19.121 1.00 28.49 117 THR A CA 1
ATOM 862 C C . THR A 1 118 ? 25.507 21.865 18.820 1.00 26.44 117 THR A C 1
ATOM 863 O O . THR A 1 118 ? 25.118 21.124 17.921 1.00 23.24 117 THR A O 1
ATOM 867 N N . PRO A 1 119 ? 24.673 22.639 19.529 1.00 31.23 118 PRO A N 1
ATOM 868 C CA . PRO A 1 119 ? 23.237 22.546 19.241 1.00 30.76 118 PRO A CA 1
ATOM 869 C C . PRO A 1 119 ? 22.914 23.030 17.837 1.00 29.75 118 PRO A C 1
ATOM 870 O O . PRO A 1 119 ? 21.877 22.672 17.314 1.00 28.37 118 PRO A O 1
ATOM 874 N N . LEU A 1 120 ? 23.792 23.818 17.219 1.00 28.47 119 LEU A N 1
ATOM 875 C CA . LEU A 1 120 ? 23.555 24.247 15.835 1.00 29.50 119 LEU A CA 1
ATOM 876 C C . LEU A 1 120 ? 24.315 23.453 14.771 1.00 27.83 119 LEU A C 1
ATOM 877 O O . LEU A 1 120 ? 23.817 23.306 13.649 1.00 27.64 119 LEU A O 1
ATOM 882 N N . LEU A 1 121 ? 25.510 22.954 15.116 1.00 23.29 120 LEU A N 1
ATOM 883 C CA . LEU A 1 121 ? 26.390 22.277 14.145 1.00 21.96 120 LEU A CA 1
ATOM 884 C C . LEU A 1 121 ? 26.743 20.854 14.597 1.00 17.59 120 LEU A C 1
ATOM 885 O O . LEU A 1 121 ? 27.583 20.662 15.479 1.00 21.01 120 LEU A O 1
ATOM 890 N N . SER A 1 122 ? 26.132 19.874 13.935 1.00 18.19 121 SER A N 1
ATOM 891 C CA . SER A 1 122 ? 26.343 18.456 14.245 1.00 19.48 121 SER A CA 1
ATOM 892 C C . SER A 1 122 ? 27.816 18.145 14.230 1.00 18.07 121 SER A C 1
ATOM 893 O O . SER A 1 122 ? 28.575 18.785 13.502 1.00 18.87 121 SER A O 1
ATOM 896 N N . PRO A 1 123 ? 28.233 17.150 15.020 1.00 18.93 122 PRO A N 1
ATOM 897 C CA . PRO A 1 123 ? 29.655 16.831 15.022 1.00 17.06 122 PRO A CA 1
ATOM 898 C C . PRO A 1 123 ? 30.129 16.211 13.736 1.00 16.12 122 PRO A C 1
ATOM 899 O O . PRO A 1 123 ? 29.329 15.656 12.964 1.00 17.05 122 PRO A O 1
ATOM 903 N N . GLY A 1 124 ? 31.439 16.283 13.515 1.00 15.45 123 GLY A N 1
ATOM 904 C CA . GLY A 1 124 ? 32.034 15.602 12.399 1.00 13.69 123 GLY A CA 1
ATOM 905 C C . GLY A 1 124 ? 32.744 16.488 11.408 1.00 15.21 123 GLY A C 1
ATOM 906 O O . GLY A 1 124 ? 33.255 17.555 11.761 1.00 17.29 123 GLY A O 1
ATOM 907 N N . LEU A 1 125 ? 32.755 16.010 10.164 1.00 16.45 124 LEU A N 1
ATOM 908 C CA . LEU A 1 125 ? 33.520 16.596 9.087 1.00 14.20 124 LEU A CA 1
ATOM 909 C C . LEU A 1 125 ? 32.679 17.233 8.006 1.00 14.84 124 LEU A C 1
ATOM 910 O O . LEU A 1 125 ? 31.711 16.658 7.520 1.00 14.61 124 LEU A O 1
ATOM 915 N N . TYR A 1 126 ? 33.072 18.436 7.634 1.00 14.91 125 TYR A N 1
ATOM 916 C CA . TYR A 1 126 ? 32.413 19.211 6.590 1.00 16.15 125 TYR A CA 1
ATOM 917 C C . TYR A 1 126 ? 33.442 19.734 5.573 1.00 17.87 125 TYR A C 1
ATOM 918 O O . TYR A 1 126 ? 34.504 20.230 5.947 1.00 18.28 125 TYR A O 1
ATOM 927 N N . ASN A 1 127 ? 33.123 19.600 4.284 1.00 15.97 126 ASN A N 1
ATOM 928 C CA . ASN A 1 127 ? 33.943 20.172 3.240 1.00 13.66 126 ASN A CA 1
ATOM 929 C C . ASN A 1 127 ? 33.257 21.451 2.743 1.00 15.36 126 ASN A C 1
ATOM 930 O O . ASN A 1 127 ? 32.052 21.443 2.448 1.00 14.32 126 ASN A O 1
ATOM 935 N N . TYR A 1 128 ? 34.025 22.510 2.603 1.00 16.19 127 TYR A N 1
ATOM 936 C CA . TYR A 1 128 ? 33.514 23.768 2.062 1.00 15.69 127 TYR A CA 1
ATOM 937 C C . TYR A 1 128 ? 33.461 23.716 0.518 1.00 16.32 127 TYR A C 1
ATOM 938 O O . TYR A 1 128 ? 34.466 23.559 -0.147 1.00 15.47 127 TYR A O 1
ATOM 947 N N . GLN A 1 129 ? 32.273 23.877 -0.020 1.00 15.85 128 GLN A N 1
ATOM 948 C CA . GLN A 1 129 ? 32.041 23.848 -1.461 1.00 17.45 128 GLN A CA 1
ATOM 949 C C . GLN A 1 129 ? 31.953 25.280 -1.993 1.00 15.86 128 GLN A C 1
ATOM 950 O O . GLN A 1 129 ? 30.937 25.949 -1.825 1.00 16.18 128 GLN A O 1
ATOM 956 N N . CYS A 1 130 ? 33.038 25.746 -2.585 1.00 16.93 129 CYS A N 1
ATOM 957 C CA . CYS A 1 130 ? 33.140 27.083 -3.168 1.00 18.33 129 CYS A CA 1
ATOM 958 C C . CYS A 1 130 ? 32.066 27.316 -4.221 1.00 18.16 129 CYS A C 1
ATOM 959 O O . CYS A 1 130 ? 31.502 28.399 -4.299 1.00 18.54 129 CYS A O 1
ATOM 962 N N . ARG A 1 131 ? 31.749 26.289 -5.003 1.00 18.98 130 ARG A N 1
ATOM 963 C CA . ARG A 1 131 ? 30.811 26.454 -6.124 1.00 19.92 130 ARG A CA 1
ATOM 964 C C . ARG A 1 131 ? 29.401 26.848 -5.741 1.00 20.25 130 ARG A C 1
ATOM 965 O O . ARG A 1 131 ? 28.730 27.561 -6.473 1.00 22.61 130 ARG A O 1
ATOM 973 N N . THR A 1 132 ? 28.943 26.365 -4.601 1.00 17.66 131 THR A N 1
ATOM 974 C CA . THR A 1 132 ? 27.590 26.580 -4.161 1.00 17.84 131 THR A CA 1
ATOM 975 C C . THR A 1 132 ? 27.518 27.341 -2.831 1.00 17.61 131 THR A C 1
ATOM 976 O O . THR A 1 132 ? 26.427 27.627 -2.331 1.00 21.13 131 THR A O 1
ATOM 980 N N . HIS A 1 133 ? 28.678 27.680 -2.267 1.00 18.99 132 HIS A N 1
ATOM 981 C CA . HIS A 1 133 ? 28.727 28.306 -0.937 1.00 18.61 132 HIS A CA 1
ATOM 982 C C . HIS A 1 133 ? 27.893 27.455 0.045 1.00 17.14 132 HIS A C 1
ATOM 983 O O . HIS A 1 133 ? 26.891 27.896 0.653 1.00 17.07 132 HIS A O 1
ATOM 990 N N A SER A 1 134 ? 28.313 26.201 0.153 0.50 17.05 133 SER A N 1
ATOM 991 N N B SER A 1 134 ? 28.335 26.214 0.180 0.50 17.79 133 SER A N 1
ATOM 992 C CA A SER A 1 134 ? 27.691 25.232 1.030 0.50 17.54 133 SER A CA 1
ATOM 993 C CA B SER A 1 134 ? 27.701 25.248 1.044 0.50 19.02 133 SER A CA 1
ATOM 994 C C A SER A 1 134 ? 28.754 24.408 1.733 0.50 16.38 133 SER A C 1
ATOM 995 C C B SER A 1 134 ? 28.762 24.429 1.752 0.50 17.15 133 SER A C 1
ATOM 996 O O A SER A 1 134 ? 29.919 24.456 1.365 0.50 16.25 133 SER A O 1
ATOM 997 O O B SER A 1 134 ? 29.932 24.491 1.400 0.50 17.14 133 SER A O 1
ATOM 1002 N N . LEU A 1 135 ? 28.319 23.682 2.759 1.00 16.54 134 LEU A N 1
ATOM 1003 C CA . LEU A 1 135 ? 29.131 22.725 3.474 1.00 19.04 134 LEU A CA 1
ATOM 1004 C C . LEU A 1 135 ? 28.519 21.350 3.218 1.00 19.52 134 LEU A C 1
ATOM 1005 O O . LEU A 1 135 ? 27.281 21.195 3.273 1.00 25.56 134 LEU A O 1
ATOM 1010 N N A ILE A 1 136 ? 29.343 20.366 2.888 0.50 18.95 135 ILE A N 1
ATOM 1011 N N B ILE A 1 136 ? 29.350 20.372 2.868 0.50 18.58 135 ILE A N 1
ATOM 1012 C CA A ILE A 1 136 ? 28.859 18.999 2.771 0.50 18.05 135 ILE A CA 1
ATOM 1013 C CA B ILE A 1 136 ? 28.897 18.989 2.750 0.50 17.28 135 ILE A CA 1
ATOM 1014 C C A ILE A 1 136 ? 29.336 18.273 4.012 0.50 16.98 135 ILE A C 1
ATOM 1015 C C B ILE A 1 136 ? 29.340 18.301 4.034 0.50 16.60 135 ILE A C 1
ATOM 1016 O O A ILE A 1 136 ? 30.543 18.160 4.253 0.50 17.28 135 ILE A O 1
ATOM 1017 O O B ILE A 1 136 ? 30.540 18.242 4.327 0.50 16.67 135 ILE A O 1
ATOM 1026 N N . HIS A 1 137 ? 28.371 17.834 4.815 1.00 16.80 136 HIS A N 1
ATOM 1027 C CA . HIS A 1 137 ? 28.623 17.112 6.045 1.00 16.42 136 HIS A CA 1
ATOM 1028 C C . HIS A 1 137 ? 28.819 15.669 5.639 1.00 17.79 136 HIS A C 1
ATOM 1029 O O . HIS A 1 137 ? 27.872 14.910 5.515 1.00 20.97 136 HIS A O 1
ATOM 1036 N N . TYR A 1 138 ? 30.066 15.295 5.406 1.00 17.95 137 TYR A N 1
ATOM 1037 C CA . TYR A 1 138 ? 30.325 13.972 4.878 1.00 17.24 137 TYR A CA 1
ATOM 1038 C C . TYR A 1 138 ? 30.620 12.916 5.907 1.00 18.66 137 TYR A C 1
ATOM 1039 O O . TYR A 1 138 ? 30.747 11.758 5.540 1.00 20.14 137 TYR A O 1
ATOM 1048 N N . TRP A 1 139 ? 30.752 13.296 7.172 1.00 19.05 138 TRP A N 1
ATOM 1049 C CA . TRP A 1 139 ? 31.014 12.312 8.222 1.00 20.22 138 TRP A CA 1
ATOM 1050 C C . TRP A 1 139 ? 30.441 12.828 9.512 1.00 21.39 138 TRP A C 1
ATOM 1051 O O . TRP A 1 139 ? 30.753 13.933 9.922 1.00 16.83 138 TRP A O 1
ATOM 1062 N N . GLU A 1 140 ? 29.493 12.088 10.079 1.00 18.87 139 GLU A N 1
ATOM 1063 C CA . GLU A 1 140 ? 28.938 12.484 11.362 1.00 24.63 139 GLU A CA 1
ATOM 1064 C C . GLU A 1 140 ? 29.349 11.482 12.435 1.00 24.99 139 GLU A C 1
ATOM 1065 O O . GLU A 1 140 ? 28.855 10.345 12.469 1.00 30.03 139 GLU A O 1
ATOM 1071 N N . SER A 1 141 ? 30.275 11.893 13.274 1.00 25.56 140 SER A N 1
ATOM 1072 C CA . SER A 1 141 ? 30.725 11.138 14.426 1.00 28.73 140 SER A CA 1
ATOM 1073 C C . SER A 1 141 ? 31.520 12.120 15.277 1.00 27.02 140 SER A C 1
ATOM 1074 O O . SER A 1 141 ? 31.866 13.209 14.819 1.00 28.03 140 SER A O 1
ATOM 1077 N N A ASP A 1 142 ? 31.810 11.780 16.527 0.50 27.93 141 ASP A N 1
ATOM 1078 N N B ASP A 1 142 ? 31.808 11.712 16.497 0.50 27.68 141 ASP A N 1
ATOM 1079 C CA A ASP A 1 142 ? 32.583 12.721 17.342 0.50 26.69 141 ASP A CA 1
ATOM 1080 C CA B ASP A 1 142 ? 32.619 12.507 17.391 0.50 26.67 141 ASP A CA 1
ATOM 1081 C C A ASP A 1 142 ? 34.061 12.465 17.126 0.50 26.02 141 ASP A C 1
ATOM 1082 C C B ASP A 1 142 ? 34.049 12.327 16.889 0.50 26.64 141 ASP A C 1
ATOM 1083 O O A ASP A 1 142 ? 34.627 11.496 17.643 0.50 24.14 141 ASP A O 1
ATOM 1084 O O B ASP A 1 142 ? 34.545 11.201 16.836 0.50 26.73 141 ASP A O 1
ATOM 1093 N N . VAL A 1 143 ? 34.677 13.401 16.414 1.00 22.44 142 VAL A N 1
ATOM 1094 C CA . VAL A 1 143 ? 36.061 13.326 15.972 1.00 21.26 142 VAL A CA 1
ATOM 1095 C C . VAL A 1 143 ? 36.974 14.281 16.749 1.00 16.17 142 VAL A C 1
ATOM 1096 O O . VAL A 1 143 ? 38.190 14.295 16.527 1.00 18.25 142 VAL A O 1
ATOM 1100 N N . TRP A 1 144 ? 36.412 15.048 17.682 1.00 16.84 143 TRP A N 1
ATOM 1101 C CA . TRP A 1 144 ? 37.195 16.099 18.347 1.00 16.63 143 TRP A CA 1
ATOM 1102 C C . TRP A 1 144 ? 38.408 15.562 19.108 1.00 17.27 143 TRP A C 1
ATOM 1103 O O . TRP A 1 144 ? 39.524 16.098 18.967 1.00 16.38 143 TRP A O 1
ATOM 1114 N N . GLN A 1 145 ? 38.206 14.512 19.899 1.00 17.96 144 GLN A N 1
ATOM 1115 C CA . GLN A 1 145 ? 39.316 13.943 20.639 1.00 18.73 144 GLN A CA 1
ATOM 1116 C C . GLN A 1 145 ? 40.448 13.482 19.713 1.00 16.00 144 GLN A C 1
ATOM 1117 O O . GLN A 1 145 ? 41.632 13.682 20.036 1.00 16.03 144 GLN A O 1
ATOM 1123 N N A SER A 1 146 ? 40.098 12.876 18.578 0.50 17.74 145 SER A N 1
ATOM 1124 N N B SER A 1 146 ? 40.102 12.867 18.588 0.50 17.46 145 SER A N 1
ATOM 1125 C CA A SER A 1 146 ? 41.112 12.450 17.597 0.50 17.66 145 SER A CA 1
ATOM 1126 C CA B SER A 1 146 ? 41.119 12.451 17.621 0.50 17.15 145 SER A CA 1
ATOM 1127 C C A SER A 1 146 ? 41.902 13.665 17.075 0.50 17.91 145 SER A C 1
ATOM 1128 C C B SER A 1 146 ? 41.910 13.678 17.124 0.50 17.35 145 SER A C 1
ATOM 1129 O O A SER A 1 146 ? 43.115 13.585 16.846 0.50 17.23 145 SER A O 1
ATOM 1130 O O B SER A 1 146 ? 43.137 13.628 16.986 0.50 16.02 145 SER A O 1
ATOM 1135 N N . LEU A 1 147 ? 41.213 14.785 16.883 1.00 17.14 146 LEU A N 1
ATOM 1136 C CA . LEU A 1 147 ? 41.869 16.006 16.433 1.00 15.54 146 LEU A CA 1
ATOM 1137 C C . LEU A 1 147 ? 42.784 16.527 17.539 1.00 15.08 146 LEU A C 1
ATOM 1138 O O . LEU A 1 147 ? 43.907 16.953 17.278 1.00 14.60 146 LEU A O 1
ATOM 1143 N N . GLN A 1 148 ? 42.305 16.485 18.777 1.00 15.65 147 GLN A N 1
ATOM 1144 C CA . GLN A 1 148 ? 43.125 16.884 19.900 1.00 16.13 147 GLN A CA 1
ATOM 1145 C C . GLN A 1 148 ? 44.393 16.034 19.989 1.00 16.45 147 GLN A C 1
ATOM 1146 O O . GLN A 1 148 ? 45.464 16.573 20.066 1.00 15.10 147 GLN A O 1
ATOM 1152 N N . GLU A 1 149 ? 44.273 14.716 19.903 1.00 16.83 148 GLU A N 1
ATOM 1153 C CA . GLU A 1 149 ? 45.461 13.840 19.982 1.00 16.20 148 GLU A CA 1
ATOM 1154 C C . GLU A 1 149 ? 46.459 14.155 18.838 1.00 15.50 148 GLU A C 1
ATOM 1155 O O . GLU A 1 149 ? 47.688 14.256 19.045 1.00 15.80 148 GLU A O 1
ATOM 1161 N N . ALA A 1 150 ? 45.916 14.369 17.644 1.00 16.52 149 ALA A N 1
ATOM 1162 C CA . ALA A 1 150 ? 46.715 14.658 16.464 1.00 16.41 149 ALA A CA 1
ATOM 1163 C C . ALA A 1 150 ? 47.439 15.988 16.595 1.00 16.55 149 ALA A C 1
ATOM 1164 O O . ALA A 1 150 ? 48.493 16.180 16.004 1.00 17.62 149 ALA A O 1
ATOM 1166 N N . CYS A 1 151 ? 46.888 16.909 17.394 1.00 16.04 150 CYS A N 1
ATOM 1167 C CA . CYS A 1 151 ? 47.554 18.209 17.626 1.00 14.92 150 CYS A CA 1
ATOM 1168 C C . CYS A 1 151 ? 48.229 18.313 19.006 1.00 16.10 150 CYS A C 1
ATOM 1169 O O . CYS A 1 151 ? 48.406 19.411 19.536 1.00 16.57 150 CYS A O 1
ATOM 1172 N N . PHE A 1 152 ? 48.603 17.174 19.585 1.00 16.55 151 PHE A N 1
ATOM 1173 C CA . PHE A 1 152 ? 49.294 17.142 20.868 1.00 16.32 151 PHE A CA 1
ATOM 1174 C C . PHE A 1 152 ? 48.531 17.873 22.007 1.00 14.92 151 PHE A C 1
ATOM 1175 O O . PHE A 1 152 ? 49.123 18.525 22.885 1.00 17.28 151 PHE A O 1
ATOM 1183 N N . TRP A 1 153 ? 47.218 17.755 21.975 1.00 15.24 152 TRP A N 1
ATOM 1184 C CA . TRP A 1 153 ? 46.345 18.359 22.986 1.00 16.09 152 TRP A CA 1
ATOM 1185 C C . TRP A 1 153 ? 46.574 19.864 23.113 1.00 15.46 152 TRP A C 1
ATOM 1186 O O . TRP A 1 153 ? 46.649 20.426 24.207 1.00 15.64 152 TRP A O 1
ATOM 1197 N N . HIS A 1 154 ? 46.667 20.518 21.968 1.00 15.62 153 HIS A N 1
ATOM 1198 C CA . HIS A 1 154 ? 46.853 21.957 21.909 1.00 13.91 153 HIS A CA 1
ATOM 1199 C C . HIS A 1 154 ? 45.728 22.629 22.671 1.00 15.79 153 HIS A C 1
ATOM 1200 O O . HIS A 1 154 ? 44.539 22.292 22.480 1.00 15.95 153 HIS A O 1
ATOM 1207 N N . PRO A 1 155 ? 46.071 23.597 23.528 1.00 17.16 154 PRO A N 1
ATOM 1208 C CA . PRO A 1 155 ? 44.988 24.185 24.360 1.00 20.12 154 PRO A CA 1
ATOM 1209 C C . PRO A 1 155 ? 43.881 24.891 23.604 1.00 18.37 154 PRO A C 1
ATOM 1210 O O . PRO A 1 155 ? 42.758 24.978 24.110 1.00 19.86 154 PRO A O 1
ATOM 1214 N N . ALA A 1 156 ? 44.162 25.382 22.409 1.00 17.84 155 ALA A N 1
ATOM 1215 C CA . ALA A 1 156 ? 43.125 26.060 21.628 1.00 17.03 155 ALA A CA 1
ATOM 1216 C C . ALA A 1 156 ? 41.969 25.116 21.292 1.00 17.93 155 ALA A C 1
ATOM 1217 O O . ALA A 1 156 ? 40.846 25.571 21.074 1.00 19.34 155 ALA A O 1
ATOM 1219 N N . LEU A 1 157 ? 42.226 23.810 21.232 1.00 18.78 156 LEU A N 1
ATOM 1220 C CA . LEU A 1 157 ? 41.163 22.829 20.970 1.00 17.80 156 LEU A CA 1
ATOM 1221 C C . LEU A 1 157 ? 40.276 22.526 22.157 1.00 20.16 156 LEU A C 1
ATOM 1222 O O . LEU A 1 157 ? 39.154 22.071 22.010 1.00 18.95 156 LEU A O 1
ATOM 1227 N N . GLU A 1 158 ? 40.755 22.804 23.344 1.00 21.64 157 GLU A N 1
ATOM 1228 C CA . GLU A 1 158 ? 39.968 22.513 24.516 1.00 23.37 157 GLU A CA 1
ATOM 1229 C C . GLU A 1 158 ? 38.809 23.528 24.718 1.00 21.40 157 GLU A C 1
ATOM 1230 O O . GLU A 1 158 ? 37.746 23.148 25.170 1.00 21.05 157 GLU A O 1
ATOM 1236 N N . SER A 1 159 ? 39.026 24.784 24.327 1.00 25.04 158 SER A N 1
ATOM 1237 C CA . SER A 1 159 ? 38.086 25.888 24.513 1.00 28.64 158 SER A CA 1
ATOM 1238 C C . SER A 1 159 ? 37.063 26.073 23.380 1.00 25.78 158 SER A C 1
ATOM 1239 O O . SER A 1 159 ? 35.972 26.626 23.566 1.00 29.26 158 SER A O 1
ATOM 1242 N N . THR A 1 160 ? 37.405 25.548 22.229 1.00 20.98 159 THR A N 1
ATOM 1243 C CA . THR A 1 160 ? 36.647 25.784 21.013 1.00 17.41 159 THR A CA 1
ATOM 1244 C C . THR A 1 160 ? 35.727 24.633 20.615 1.00 18.21 159 THR A C 1
ATOM 1245 O O . THR A 1 160 ? 35.836 23.520 21.138 1.00 18.67 159 THR A O 1
ATOM 1249 N N . GLN A 1 161 ? 34.822 24.948 19.688 1.00 15.40 160 GLN A N 1
ATOM 1250 C CA . GLN A 1 161 ? 33.780 24.045 19.230 1.00 18.20 160 GLN A CA 1
ATOM 1251 C C . GLN A 1 161 ? 33.835 23.703 17.739 1.00 15.23 160 GLN A C 1
ATOM 1252 O O . GLN A 1 161 ? 33.083 22.835 17.267 1.00 17.18 160 GLN A O 1
ATOM 1258 N N . LEU A 1 162 ? 34.658 24.434 16.997 1.00 15.62 161 LEU A N 1
ATOM 1259 C CA . LEU A 1 162 ? 34.872 24.134 15.601 1.00 18.82 161 LEU A CA 1
ATOM 1260 C C . LEU A 1 162 ? 36.270 24.583 15.183 1.00 17.06 161 LEU A C 1
ATOM 1261 O O . LEU A 1 162 ? 36.880 25.413 15.815 1.00 16.06 161 LEU A O 1
ATOM 1266 N N . ALA A 1 163 ? 36.738 23.997 14.105 1.00 16.16 162 ALA A N 1
ATOM 1267 C CA . ALA A 1 163 ? 38.046 24.276 13.551 1.00 15.81 162 ALA A CA 1
ATOM 1268 C C . ALA A 1 163 ? 37.978 24.195 12.046 1.00 16.26 162 ALA A C 1
ATOM 1269 O O . ALA A 1 163 ? 37.210 23.408 11.468 1.00 17.99 162 ALA A O 1
ATOM 1271 N N . ILE A 1 164 ? 38.786 25.022 11.418 1.00 14.73 163 ILE A N 1
ATOM 1272 C CA . ILE A 1 164 ? 39.026 24.877 9.998 1.00 13.88 163 ILE A CA 1
ATOM 1273 C C . ILE A 1 164 ? 40.298 24.041 9.871 1.00 16.20 163 ILE A C 1
ATOM 1274 O O . ILE A 1 164 ? 41.233 24.187 10.653 1.00 16.04 163 ILE A O 1
ATOM 1279 N N . ILE A 1 165 ? 40.338 23.171 8.873 1.00 13.62 164 ILE A N 1
ATOM 1280 C CA . ILE A 1 165 ? 41.579 22.527 8.499 1.00 14.68 164 ILE A CA 1
ATOM 1281 C C . ILE A 1 165 ? 41.756 22.857 7.028 1.00 14.96 164 ILE A C 1
ATOM 1282 O O . ILE A 1 165 ? 40.812 22.701 6.225 1.00 15.20 164 ILE A O 1
ATOM 1287 N N . VAL A 1 166 ? 42.961 23.301 6.673 1.00 13.95 165 VAL A N 1
ATOM 1288 C CA . VAL A 1 166 ? 43.295 23.612 5.287 1.00 14.38 165 VAL A CA 1
ATOM 1289 C C . VAL A 1 166 ? 44.234 22.536 4.802 1.00 15.66 165 VAL A C 1
ATOM 1290 O O . VAL A 1 166 ? 45.278 22.277 5.421 1.00 16.28 165 VAL A O 1
ATOM 1294 N N . THR A 1 167 ? 43.840 21.896 3.707 1.00 15.16 166 THR A N 1
ATOM 1295 C CA . THR A 1 167 ? 44.682 20.914 3.071 1.00 15.40 166 THR A CA 1
ATOM 1296 C C . THR A 1 167 ? 45.095 21.429 1.688 1.00 16.10 166 THR A C 1
ATOM 1297 O O . THR A 1 167 ? 44.551 22.446 1.193 1.00 15.98 166 THR A O 1
ATOM 1301 N N . ALA A 1 168 ? 46.038 20.706 1.078 1.00 14.60 167 ALA A N 1
ATOM 1302 C CA . ALA A 1 168 ? 46.509 20.970 -0.294 1.00 15.49 167 ALA A CA 1
ATOM 1303 C C . ALA A 1 168 ? 46.268 19.710 -1.124 1.00 14.53 167 ALA A C 1
ATOM 1304 O O . ALA A 1 168 ? 46.658 18.604 -0.693 1.00 16.60 167 ALA A O 1
ATOM 1306 N N . VAL A 1 169 ? 45.621 19.874 -2.285 1.00 15.36 168 VAL A N 1
ATOM 1307 C CA . VAL A 1 169 ? 45.418 18.797 -3.275 1.00 16.40 168 VAL A CA 1
ATOM 1308 C C . VAL A 1 169 ? 46.577 19.041 -4.255 1.00 16.55 168 VAL A C 1
ATOM 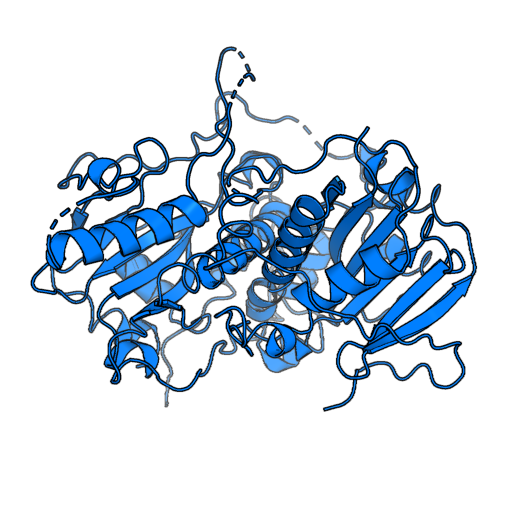1309 O O . VAL A 1 169 ? 46.564 19.968 -5.099 1.00 16.65 168 VAL A O 1
ATOM 1313 N N . PHE A 1 170 ? 47.622 18.242 -4.094 1.00 15.35 169 PHE A N 1
ATOM 1314 C CA . PHE A 1 170 ? 48.901 18.523 -4.741 1.00 17.02 169 PHE A CA 1
ATOM 1315 C C . PHE A 1 170 ? 48.850 18.705 -6.243 1.00 15.36 169 PHE A C 1
ATOM 1316 O O . PHE A 1 170 ? 49.433 19.660 -6.772 1.00 16.53 169 PHE A O 1
ATOM 1324 N N . TYR A 1 171 ? 48.157 17.793 -6.911 1.00 15.95 170 TYR A N 1
ATOM 1325 C CA . TYR A 1 171 ? 48.140 17.817 -8.365 1.00 16.17 170 TYR A CA 1
ATOM 1326 C C . TYR A 1 171 ? 47.529 19.077 -8.946 1.00 15.55 170 TYR A C 1
ATOM 1327 O O . TYR A 1 171 ? 47.828 19.430 -10.088 1.00 15.81 170 TYR A O 1
ATOM 1336 N N . ARG A 1 172 ? 46.632 19.731 -8.201 1.00 14.89 171 ARG A N 1
ATOM 1337 C CA . ARG A 1 172 ? 46.022 20.951 -8.707 1.00 15.70 171 ARG A CA 1
ATOM 1338 C C . ARG A 1 172 ? 47.102 21.967 -9.153 1.00 15.71 171 ARG A C 1
ATOM 1339 O O . ARG A 1 172 ? 46.936 22.638 -10.185 1.00 16.19 171 ARG A O 1
ATOM 1347 N N A SER A 1 173 ? 48.190 22.061 -8.383 0.50 14.20 172 SER A N 1
ATOM 1348 N N B SER A 1 173 ? 48.195 22.051 -8.386 0.50 14.78 172 SER A N 1
ATOM 1349 C CA A SER A 1 173 ? 49.301 22.960 -8.715 0.50 14.89 172 SER A CA 1
ATOM 1350 C CA B SER A 1 173 ? 49.302 22.980 -8.669 0.50 15.97 172 SER A CA 1
ATOM 1351 C C A SER A 1 173 ? 50.381 22.232 -9.504 0.50 15.87 172 SER A C 1
ATOM 1352 C C B SER A 1 173 ? 50.454 22.270 -9.415 0.50 16.65 172 SER A C 1
ATOM 1353 O O A SER A 1 173 ? 50.920 22.786 -10.458 0.50 16.75 172 SER A O 1
ATOM 1354 O O B SER A 1 173 ? 51.139 22.882 -10.243 0.50 17.48 172 SER A O 1
ATOM 1359 N N . ALA A 1 174 ? 50.667 20.982 -9.137 1.00 16.70 173 ALA A N 1
ATOM 1360 C CA . ALA A 1 174 ? 51.745 20.210 -9.795 1.00 15.96 173 ALA A CA 1
ATOM 1361 C C . ALA A 1 174 ? 51.486 19.996 -11.290 1.00 15.86 173 ALA A C 1
ATOM 1362 O O . ALA A 1 174 ? 52.417 19.820 -12.083 1.00 16.21 173 ALA A O 1
ATOM 1364 N N . TRP A 1 175 ? 50.215 19.950 -11.657 1.00 15.22 174 TRP A N 1
ATOM 1365 C CA . TRP A 1 175 ? 49.805 19.828 -13.060 1.00 15.12 174 TRP A CA 1
ATOM 1366 C C . TRP A 1 175 ? 50.541 20.887 -13.869 1.00 17.74 174 TRP A C 1
ATOM 1367 O O . TRP A 1 175 ? 51.008 20.603 -14.969 1.00 17.11 174 TRP A O 1
ATOM 1378 N N . ARG A 1 176 ? 50.685 22.090 -13.309 1.00 17.44 175 ARG A N 1
ATOM 1379 C CA . ARG A 1 176 ? 51.429 23.138 -13.982 1.00 16.69 175 ARG A CA 1
ATOM 1380 C C . ARG A 1 176 ? 52.891 23.259 -13.571 1.00 17.71 175 ARG A C 1
ATOM 1381 O O . ARG A 1 176 ? 53.774 23.366 -14.430 1.00 17.86 175 ARG A O 1
ATOM 1389 N N . TYR A 1 177 ? 53.151 23.251 -12.268 1.00 16.48 176 TYR A N 1
ATOM 1390 C CA . TYR A 1 177 ? 54.486 23.589 -11.729 1.00 17.25 176 TYR A CA 1
ATOM 1391 C C . TYR A 1 177 ? 55.390 22.405 -11.402 1.00 16.73 176 TYR A C 1
ATOM 1392 O O . TYR A 1 177 ? 56.556 22.582 -11.025 1.00 17.29 176 TYR A O 1
ATOM 1401 N N . GLU A 1 178 ? 54.864 21.209 -11.584 1.00 15.66 177 GLU A N 1
ATOM 1402 C CA . GLU A 1 178 ? 55.606 19.994 -11.284 1.00 17.69 177 GLU A CA 1
ATOM 1403 C C . GLU A 1 178 ? 56.174 20.104 -9.872 1.00 18.28 177 GLU A C 1
ATOM 1404 O O . GLU A 1 178 ? 55.433 20.512 -8.970 1.00 15.89 177 GLU A O 1
ATOM 1410 N N . ASP A 1 179 ? 57.441 19.755 -9.646 1.00 17.87 178 ASP A N 1
ATOM 1411 C CA . ASP A 1 179 ? 57.960 19.761 -8.269 1.00 17.91 178 ASP A CA 1
ATOM 1412 C C . ASP A 1 179 ? 57.977 21.151 -7.625 1.00 17.84 178 ASP A C 1
ATOM 1413 O O . ASP A 1 179 ? 57.901 21.265 -6.403 1.00 16.50 178 ASP A O 1
ATOM 1418 N N . ARG A 1 180 ? 58.051 22.213 -8.445 1.00 16.93 179 ARG A N 1
ATOM 1419 C CA . ARG A 1 180 ? 58.040 23.592 -7.913 1.00 17.42 179 ARG A CA 1
ATOM 1420 C C . ARG A 1 180 ? 56.711 23.935 -7.263 1.00 14.65 179 ARG A C 1
ATOM 1421 O O . ARG A 1 180 ? 56.586 24.935 -6.576 1.00 15.34 179 ARG A O 1
ATOM 1429 N N . ALA A 1 181 ? 55.676 23.129 -7.545 1.00 16.11 180 ALA A N 1
ATOM 1430 C CA . ALA A 1 181 ? 54.358 23.355 -6.982 1.00 16.56 180 ALA A CA 1
ATOM 1431 C C . ALA A 1 181 ? 54.345 23.452 -5.455 1.00 17.59 180 ALA A C 1
ATOM 1432 O O . ALA A 1 181 ? 53.470 24.120 -4.932 1.00 15.40 180 ALA A O 1
ATOM 1434 N N . TYR A 1 182 ? 55.243 22.770 -4.745 1.00 15.07 181 TYR A N 1
ATOM 1435 C CA . TYR A 1 182 ? 55.192 22.832 -3.285 1.00 13.91 181 TYR A CA 1
ATOM 1436 C C . TYR A 1 182 ? 55.369 24.257 -2.755 1.00 13.83 181 TYR A C 1
ATOM 1437 O O . TYR A 1 182 ? 54.650 24.645 -1.824 1.00 14.78 181 TYR A O 1
ATOM 1446 N N . ARG A 1 183 ? 56.258 25.060 -3.371 1.00 14.78 182 ARG A N 1
ATOM 1447 C CA . ARG A 1 183 ? 56.396 26.460 -2.980 1.00 14.57 182 ARG A CA 1
ATOM 1448 C C . ARG A 1 183 ? 55.068 27.186 -3.192 1.00 14.82 182 ARG A C 1
ATOM 1449 O O . ARG A 1 183 ? 54.562 27.852 -2.289 1.00 14.29 182 ARG A O 1
ATOM 1457 N N . ARG A 1 184 ? 54.506 27.033 -4.394 1.00 15.08 183 ARG A N 1
ATOM 1458 C CA . ARG A 1 184 ? 53.275 27.736 -4.761 1.00 14.92 183 ARG A CA 1
ATOM 1459 C C . ARG A 1 184 ? 52.087 27.320 -3.878 1.00 16.06 183 ARG A C 1
ATOM 1460 O O . ARG A 1 184 ? 51.289 28.165 -3.461 1.00 15.17 183 ARG A O 1
ATOM 1468 N N . ILE A 1 185 ? 51.970 26.031 -3.592 1.00 15.21 184 ILE A N 1
ATOM 1469 C CA . ILE A 1 185 ? 50.911 25.529 -2.740 1.00 15.31 184 ILE A CA 1
ATOM 1470 C C . ILE A 1 185 ? 50.958 26.190 -1.370 1.00 15.36 184 ILE A C 1
ATOM 1471 O O . ILE A 1 185 ? 49.939 26.618 -0.824 1.00 16.44 184 ILE A O 1
ATOM 1476 N N . CYS A 1 186 ? 52.151 26.264 -0.787 1.00 16.13 185 CYS A N 1
ATOM 1477 C CA . CYS A 1 186 ? 52.275 26.849 0.551 1.00 14.09 185 CYS A CA 1
ATOM 1478 C C . CYS A 1 186 ? 52.004 28.354 0.544 1.00 15.48 185 CYS A C 1
ATOM 1479 O O . CYS A 1 186 ? 51.367 28.865 1.460 1.00 16.00 185 CYS A O 1
ATOM 1482 N N . LEU A 1 187 ? 52.498 29.049 -0.476 1.00 14.97 186 LEU A N 1
ATOM 1483 C CA . LEU A 1 187 ? 52.200 30.494 -0.651 1.00 14.98 186 LEU A CA 1
ATOM 1484 C C . LEU A 1 187 ? 50.701 30.708 -0.788 1.00 15.09 186 LEU A C 1
ATOM 1485 O O . LEU A 1 187 ? 50.139 31.582 -0.118 1.00 15.17 186 LEU A O 1
ATOM 1490 N N . ASP A 1 188 ? 50.071 29.964 -1.702 1.00 15.85 187 ASP A N 1
ATOM 1491 C CA . ASP A 1 188 ? 48.614 30.046 -1.926 1.00 15.21 187 ASP A CA 1
ATOM 1492 C C . ASP A 1 188 ? 47.861 29.857 -0.593 1.00 15.13 187 ASP A C 1
ATOM 1493 O O . ASP A 1 188 ? 46.908 30.577 -0.278 1.00 15.70 187 ASP A O 1
ATOM 1498 N N . THR A 1 189 ? 48.286 28.841 0.146 1.00 15.10 188 THR A N 1
ATOM 1499 C CA . THR A 1 189 ? 47.673 28.533 1.418 1.00 15.81 188 THR A CA 1
ATOM 1500 C C . THR A 1 189 ? 47.867 29.682 2.390 1.00 15.94 188 THR A C 1
ATOM 1501 O O . THR A 1 189 ? 46.926 30.057 3.061 1.00 15.04 188 THR A O 1
ATOM 1505 N N . GLY A 1 190 ? 49.067 30.283 2.444 1.00 15.31 189 GLY A N 1
ATOM 1506 C CA . GLY A 1 190 ? 49.309 31.430 3.302 1.00 16.31 189 GLY A CA 1
ATOM 1507 C C . GLY A 1 190 ? 48.378 32.593 3.007 1.00 16.61 189 GLY A C 1
ATOM 1508 O O . GLY A 1 190 ? 47.901 33.235 3.925 1.00 14.61 189 GLY A O 1
ATOM 1509 N N . HIS A 1 191 ? 48.091 32.834 1.727 1.00 15.96 190 HIS A N 1
ATOM 1510 C CA . HIS A 1 191 ? 47.150 33.890 1.343 1.00 15.97 190 HIS A CA 1
ATOM 1511 C C . HIS A 1 191 ? 45.770 33.600 1.940 1.00 14.21 190 HIS A C 1
ATOM 1512 O O . HIS A 1 191 ? 45.108 34.509 2.491 1.00 15.42 190 HIS A O 1
ATOM 1519 N N . LEU A 1 192 ? 45.326 32.355 1.823 1.00 14.65 191 LEU A N 1
ATOM 1520 C CA . LEU A 1 192 ? 44.057 31.943 2.438 1.00 15.44 191 LEU A CA 1
ATOM 1521 C C . LEU A 1 192 ? 44.069 32.132 3.957 1.00 14.37 191 LEU A C 1
ATOM 1522 O O . LEU A 1 192 ? 43.088 32.598 4.541 1.00 15.15 191 LEU A O 1
ATOM 1527 N N . LEU A 1 193 ? 45.176 31.781 4.611 1.00 15.43 192 LEU A N 1
ATOM 1528 C CA . LEU A 1 193 ? 45.308 32.020 6.047 1.00 16.09 192 LEU A CA 1
ATOM 1529 C C . LEU A 1 193 ? 45.149 33.490 6.402 1.00 15.98 192 LEU A C 1
ATOM 1530 O O . LEU A 1 193 ? 44.525 33.801 7.426 1.00 15.85 192 LEU A O 1
ATOM 1535 N N . GLY A 1 194 ? 45.727 34.389 5.581 1.00 14.96 193 GLY A N 1
ATOM 1536 C CA . GLY A 1 194 ? 45.536 35.847 5.778 1.00 15.23 193 GLY A CA 1
ATOM 1537 C C . GLY A 1 194 ? 44.049 36.205 5.684 1.00 14.58 193 GLY A C 1
ATOM 1538 O O . GLY A 1 194 ? 43.524 36.985 6.501 1.00 15.13 193 GLY A O 1
ATOM 1539 N N . ASN A 1 195 ? 43.329 35.636 4.727 1.00 15.98 194 ASN A N 1
ATOM 1540 C CA . ASN A 1 195 ? 41.877 35.928 4.657 1.00 15.01 194 ASN A CA 1
ATOM 1541 C C . ASN A 1 195 ? 41.137 35.382 5.866 1.00 15.82 194 ASN A C 1
ATOM 1542 O O . ASN A 1 195 ? 40.212 36.015 6.374 1.00 17.07 194 ASN A O 1
ATOM 1547 N N . ILE A 1 196 ? 41.497 34.183 6.296 1.00 16.39 195 ILE A N 1
ATOM 1548 C CA . ILE A 1 196 ? 40.829 33.589 7.459 1.00 16.69 195 ILE A CA 1
ATOM 1549 C C . ILE A 1 196 ? 40.957 34.488 8.686 1.00 16.78 195 ILE A C 1
ATOM 1550 O O . ILE A 1 196 ? 39.958 34.739 9.373 1.00 14.73 195 ILE A O 1
ATOM 1555 N N . GLU A 1 197 ? 42.150 34.991 8.989 1.00 15.31 196 GLU A N 1
ATOM 1556 C CA . GLU A 1 197 ? 42.248 35.866 10.154 1.00 18.83 196 GLU A CA 1
ATOM 1557 C C . GLU A 1 197 ? 41.441 37.160 9.993 1.00 15.49 196 GLU A C 1
ATOM 1558 O O . GLU A 1 197 ? 40.816 37.619 10.954 1.00 16.46 196 GLU A O 1
ATOM 1564 N N . LEU A 1 198 ? 41.428 37.739 8.791 1.00 14.78 197 LEU A N 1
ATOM 1565 C CA . LEU A 1 198 ? 40.679 38.992 8.576 1.00 15.19 197 LEU A CA 1
ATOM 1566 C C . LEU A 1 198 ? 39.157 38.770 8.566 1.00 15.47 197 LEU A C 1
ATOM 1567 O O . LEU A 1 198 ? 38.403 39.533 9.175 1.00 15.58 197 LEU A O 1
ATOM 1572 N N A SER A 1 199 ? 38.740 37.709 7.884 0.50 16.20 198 SER A N 1
ATOM 1573 N N B SER A 1 199 ? 38.722 37.720 7.884 0.50 16.54 198 SER A N 1
ATOM 1574 C CA A SER A 1 199 ? 37.339 37.280 7.820 0.50 16.65 198 SER A CA 1
ATOM 1575 C CA B SER A 1 199 ? 37.308 37.326 7.846 0.50 17.29 198 SER A CA 1
ATOM 1576 C C A SER A 1 199 ? 36.813 36.953 9.228 0.50 17.13 198 SER A C 1
ATOM 1577 C C B SER A 1 199 ? 36.808 36.974 9.251 0.50 17.44 198 SER A C 1
ATOM 1578 O O A SER A 1 199 ? 35.676 37.242 9.565 0.50 16.82 198 SER A O 1
ATOM 1579 O O B SER A 1 199 ? 35.679 37.274 9.614 0.50 17.19 198 SER A O 1
ATOM 1584 N N . ALA A 1 200 ? 37.666 36.321 10.029 1.00 17.34 199 ALA A N 1
ATOM 1585 C CA . ALA A 1 200 ? 37.347 35.984 11.420 1.00 16.41 199 ALA A CA 1
ATOM 1586 C C . ALA A 1 200 ? 37.138 37.268 12.202 1.00 16.94 199 ALA A C 1
ATOM 1587 O O . ALA A 1 200 ? 36.122 37.395 12.898 1.00 16.85 199 ALA A O 1
ATOM 1589 N N . ALA A 1 201 ? 38.044 38.248 12.069 1.00 15.18 200 ALA A N 1
ATOM 1590 C CA . ALA A 1 201 ? 37.876 39.510 12.788 1.00 17.72 200 ALA A CA 1
ATOM 1591 C C . ALA A 1 201 ? 36.509 40.126 12.498 1.00 17.62 200 ALA A C 1
ATOM 1592 O O . ALA A 1 201 ? 35.810 40.595 13.417 1.00 17.07 200 ALA A O 1
ATOM 1594 N N . ILE A 1 202 ? 36.139 40.106 11.224 1.00 16.78 201 ILE A N 1
ATOM 1595 C CA . ILE A 1 202 ? 34.867 40.679 10.739 1.00 16.67 201 ILE A CA 1
ATOM 1596 C C . ILE A 1 202 ? 33.673 40.018 11.423 1.00 18.50 201 ILE A C 1
ATOM 1597 O O . ILE A 1 202 ? 32.678 40.687 11.718 1.00 17.80 201 ILE A O 1
ATOM 1602 N N . THR A 1 203 ? 33.803 38.730 11.724 1.00 15.86 202 THR A N 1
ATOM 1603 C CA . THR A 1 203 ? 32.744 37.916 12.307 1.00 13.79 202 THR A CA 1
ATOM 1604 C C . THR A 1 203 ? 32.952 37.557 13.805 1.00 13.28 202 THR A C 1
ATOM 1605 O O . THR A 1 203 ? 32.328 36.637 14.327 1.00 15.66 202 THR A O 1
ATOM 1609 N N . ASP A 1 204 ? 33.784 38.327 14.489 1.00 14.76 203 ASP A N 1
ATOM 1610 C CA . ASP A 1 204 ? 34.055 38.142 15.921 1.00 16.28 203 ASP A CA 1
ATOM 1611 C C . ASP A 1 204 ? 34.588 36.765 16.303 1.00 15.44 203 ASP A C 1
ATOM 1612 O O . ASP A 1 204 ? 34.222 36.199 17.333 1.00 14.91 203 ASP A O 1
ATOM 1617 N N . TYR A 1 205 ? 35.434 36.244 15.430 1.00 16.25 204 TYR A N 1
ATOM 1618 C CA . TYR A 1 205 ? 36.153 34.984 15.643 1.00 14.34 204 TYR A CA 1
ATOM 1619 C C . TYR A 1 205 ? 37.641 35.296 15.639 1.00 15.63 204 TYR A C 1
ATOM 1620 O O . TYR A 1 205 ? 38.073 36.345 15.122 1.00 17.09 204 TYR A O 1
ATOM 1629 N N . ARG A 1 206 ? 38.407 34.407 16.261 1.00 15.72 205 ARG A N 1
ATOM 1630 C CA . ARG A 1 206 ? 39.871 34.449 16.186 1.00 15.92 205 ARG A CA 1
ATOM 1631 C C . ARG A 1 206 ? 40.355 33.028 15.884 1.00 16.07 205 ARG A C 1
ATOM 1632 O O . ARG A 1 206 ? 40.078 32.084 16.640 1.00 16.40 205 ARG A O 1
ATOM 1640 N N . PRO A 1 207 ? 41.088 32.864 14.786 1.00 15.25 206 PRO A N 1
ATOM 1641 C CA . PRO A 1 207 ? 41.645 31.542 14.516 1.00 14.26 206 PRO A CA 1
ATOM 1642 C C . PRO A 1 207 ? 42.939 31.390 15.321 1.00 15.91 206 PRO A C 1
ATOM 1643 O O . PRO A 1 207 ? 43.625 32.380 15.564 1.00 17.82 206 PRO A O 1
ATOM 1647 N N . HIS A 1 208 ? 43.202 30.175 15.768 1.00 16.46 207 HIS A N 1
ATOM 1648 C CA . HIS A 1 208 ? 44.424 29.806 16.445 1.00 14.99 207 HIS A CA 1
ATOM 1649 C C . HIS A 1 208 ? 45.152 28.866 15.516 1.00 15.51 207 HIS A C 1
ATOM 1650 O O . HIS A 1 208 ? 44.668 27.768 15.210 1.00 17.52 207 HIS A O 1
ATOM 1657 N N . LEU A 1 209 ? 46.289 29.338 15.022 1.00 16.73 208 LEU A N 1
ATOM 1658 C CA . LEU A 1 209 ? 47.035 28.616 14.020 1.00 17.18 208 LEU A CA 1
ATOM 1659 C C . LEU A 1 209 ? 47.826 27.472 14.640 1.00 16.38 208 LEU A C 1
ATOM 1660 O O . LEU A 1 209 ? 48.563 27.679 15.620 1.00 16.00 208 LEU A O 1
ATOM 1665 N N . ILE A 1 210 ? 47.630 26.278 14.081 1.00 17.10 209 ILE A N 1
ATOM 1666 C CA . ILE A 1 210 ? 48.323 25.070 14.512 1.00 14.39 209 ILE A CA 1
ATOM 1667 C C . ILE A 1 210 ? 49.036 24.430 13.300 1.00 15.18 209 ILE A C 1
ATOM 1668 O O . ILE A 1 210 ? 48.428 23.756 12.466 1.00 15.45 209 ILE A O 1
ATOM 1673 N N . GLY A 1 211 ? 50.337 24.664 13.212 1.00 16.36 210 GLY A N 1
ATOM 1674 C CA . GLY A 1 211 ? 51.153 24.054 12.188 1.00 16.33 210 GLY A CA 1
ATOM 1675 C C . GLY A 1 211 ? 51.807 22.759 12.614 1.00 18.08 210 GLY A C 1
ATOM 1676 O O . GLY A 1 211 ? 52.278 22.016 11.749 1.00 20.88 210 GLY A O 1
ATOM 1677 N N . GLY A 1 212 ? 51.911 22.559 13.920 1.00 18.12 211 GLY A N 1
ATOM 1678 C CA . GLY A 1 212 ? 52.485 21.388 14.557 1.00 19.52 211 GLY A CA 1
ATOM 1679 C C . GLY A 1 212 ? 51.449 20.333 14.890 1.00 18.57 211 GLY A C 1
ATOM 1680 O O . GLY A 1 212 ? 50.703 20.434 15.866 1.00 20.60 211 GLY A O 1
ATOM 1681 N N . PHE A 1 213 ? 51.365 19.325 14.028 1.00 16.24 212 PHE A N 1
ATOM 1682 C CA . PHE A 1 213 ? 50.398 18.243 14.205 1.00 16.14 212 PHE A CA 1
ATOM 1683 C C . PHE A 1 213 ? 50.940 16.989 13.514 1.00 16.65 212 PHE A C 1
ATOM 1684 O O . PHE A 1 213 ? 51.815 17.085 12.668 1.00 16.01 212 PHE A O 1
ATOM 1692 N N . ILE A 1 214 ? 50.369 15.844 13.870 1.00 14.91 213 ILE A N 1
ATOM 1693 C CA . ILE A 1 214 ? 50.722 14.540 13.323 1.00 15.46 213 ILE A CA 1
ATOM 1694 C C . ILE A 1 214 ? 49.987 14.401 11.992 1.00 14.15 213 ILE A C 1
ATOM 1695 O O . ILE A 1 214 ? 48.779 14.141 11.945 1.00 15.72 213 ILE A O 1
ATOM 1700 N N . ASP A 1 215 ? 50.723 14.640 10.910 1.00 14.38 214 ASP A N 1
ATOM 1701 C CA . ASP A 1 215 ? 50.114 14.628 9.563 1.00 13.64 214 ASP A CA 1
ATOM 1702 C C . ASP A 1 215 ? 49.292 13.388 9.301 1.00 15.55 214 ASP A C 1
ATOM 1703 O O . ASP A 1 215 ? 48.167 13.486 8.831 1.00 13.74 214 ASP A O 1
ATOM 1708 N N . GLU A 1 216 ? 49.870 12.229 9.600 1.00 16.23 215 GLU A N 1
ATOM 1709 C CA . GLU A 1 216 ? 49.195 10.954 9.376 1.00 15.30 215 GLU A CA 1
ATOM 1710 C C . GLU A 1 216 ? 47.801 10.941 10.031 1.00 15.30 215 GLU A C 1
ATOM 1711 O O . GLU A 1 216 ? 46.820 10.458 9.451 1.00 16.68 215 GLU A O 1
ATOM 1717 N N . ALA A 1 217 ? 47.742 11.426 11.270 1.00 14.93 216 ALA A N 1
ATOM 1718 C CA . ALA A 1 217 ? 46.522 11.442 12.072 1.00 14.85 216 ALA A CA 1
ATOM 1719 C C . ALA A 1 217 ? 45.494 12.396 11.563 1.00 15.70 216 ALA A C 1
ATOM 1720 O O . ALA A 1 217 ? 44.295 12.080 11.544 1.00 16.83 216 ALA A O 1
ATOM 1722 N N . VAL A 1 218 ? 45.932 13.588 11.171 1.00 16.28 217 VAL A N 1
ATOM 1723 C CA . VAL A 1 218 ? 44.996 14.581 10.662 1.00 14.60 217 VAL A CA 1
ATOM 1724 C C . VAL A 1 218 ? 44.447 14.112 9.322 1.00 16.50 217 VAL A C 1
ATOM 1725 O O . VAL A 1 218 ? 43.242 14.201 9.073 1.00 14.10 217 VAL A O 1
ATOM 1729 N N . ASN A 1 219 ? 45.316 13.584 8.467 1.00 15.82 218 ASN A N 1
ATOM 1730 C CA . ASN A 1 219 ? 44.882 13.134 7.145 1.00 15.41 218 ASN A CA 1
ATOM 1731 C C . ASN A 1 219 ? 43.947 11.944 7.276 1.00 16.00 218 ASN A C 1
ATOM 1732 O O . ASN A 1 219 ? 42.974 11.843 6.562 1.00 18.44 218 ASN A O 1
ATOM 1737 N N . ASP A 1 220 ? 44.233 11.055 8.218 1.00 16.28 219 ASP A N 1
ATOM 1738 C CA . ASP A 1 220 ? 43.333 9.936 8.489 1.00 16.75 219 ASP A CA 1
ATOM 1739 C C . ASP A 1 220 ? 41.961 10.428 8.971 1.00 18.33 219 ASP A C 1
ATOM 1740 O O . ASP A 1 220 ? 40.908 9.899 8.555 1.00 16.01 219 ASP A O 1
ATOM 1745 N N . LEU A 1 221 ? 41.988 11.400 9.880 1.00 18.51 220 LEU A N 1
ATOM 1746 C CA . LEU A 1 221 ? 40.778 11.988 10.511 1.00 19.85 220 LEU A CA 1
ATOM 1747 C C . LEU A 1 221 ? 39.843 12.569 9.456 1.00 21.02 220 LEU A C 1
ATOM 1748 O O . LEU A 1 221 ? 38.638 12.353 9.499 1.00 18.18 220 LEU A O 1
ATOM 1753 N N . LEU A 1 222 ? 40.416 13.246 8.463 1.00 18.32 221 LEU A N 1
ATOM 1754 C CA . LEU A 1 222 ? 39.656 13.810 7.341 1.00 16.77 221 LEU A CA 1
ATOM 1755 C C . LEU A 1 222 ? 39.218 12.810 6.271 1.00 17.36 221 LEU A C 1
ATOM 1756 O O . LEU A 1 222 ? 38.374 13.139 5.430 1.00 17.43 221 LEU A O 1
ATOM 1761 N N A TYR A 1 223 ? 39.824 11.627 6.315 0.50 16.18 222 TYR A N 1
ATOM 1762 N N B TYR A 1 223 ? 39.779 11.604 6.320 0.50 15.75 222 TYR A N 1
ATOM 1763 C CA A TYR A 1 223 ? 39.578 10.519 5.381 0.50 18.72 222 TYR A CA 1
ATOM 1764 C CA B TYR A 1 223 ? 39.510 10.534 5.338 0.50 18.02 222 TYR A CA 1
ATOM 1765 C C A TYR A 1 223 ? 39.984 10.867 3.946 0.50 17.65 222 TYR A C 1
ATOM 1766 C C B TYR A 1 223 ? 39.937 10.961 3.929 0.50 16.97 222 TYR A C 1
ATOM 1767 O O A TYR A 1 223 ? 39.286 10.539 2.978 0.50 19.01 222 TYR A O 1
ATOM 1768 O O B TYR A 1 223 ? 39.184 10.819 2.960 0.50 18.25 222 TYR A O 1
ATOM 1785 N N . ILE A 1 224 ? 41.152 11.487 3.825 1.00 16.94 223 ILE A N 1
ATOM 1786 C CA . ILE A 1 224 ? 41.697 11.887 2.545 1.00 16.67 223 ILE A CA 1
ATOM 1787 C C . ILE A 1 224 ? 42.888 10.988 2.172 1.00 19.22 223 ILE A C 1
ATOM 1788 O O . ILE A 1 224 ? 43.555 10.396 3.043 1.00 18.79 223 ILE A O 1
ATOM 1793 N N . ASP A 1 225 ? 43.162 10.892 0.882 1.00 16.45 224 ASP A N 1
ATOM 1794 C CA . ASP A 1 225 ? 44.269 10.085 0.382 1.00 17.28 224 ASP A CA 1
ATOM 1795 C C . ASP A 1 225 ? 45.537 10.911 0.530 1.00 15.98 224 ASP A C 1
ATOM 1796 O O . ASP A 1 225 ? 45.729 11.877 -0.200 1.00 15.59 224 ASP A O 1
ATOM 1801 N N . PRO A 1 226 ? 46.472 10.492 1.416 1.00 16.85 225 PRO A N 1
ATOM 1802 C CA . PRO A 1 226 ? 47.643 11.326 1.624 1.00 17.37 225 PRO A CA 1
ATOM 1803 C C . PRO A 1 226 ? 48.664 11.418 0.483 1.00 16.65 225 PRO A C 1
ATOM 1804 O O . PRO A 1 226 ? 49.583 12.226 0.558 1.00 17.71 225 PRO A O 1
ATOM 1808 N N . LEU A 1 227 ? 48.515 10.596 -0.551 1.00 17.30 226 LEU A N 1
ATOM 1809 C CA . LEU A 1 227 ? 49.345 10.765 -1.737 1.00 17.91 226 LEU A CA 1
ATOM 1810 C C . LEU A 1 227 ? 48.765 11.870 -2.621 1.00 19.93 226 LEU A C 1
ATOM 1811 O O . LEU A 1 227 ? 49.475 12.381 -3.483 1.00 20.13 226 LEU A O 1
ATOM 1816 N N . GLN A 1 228 ? 47.484 12.208 -2.442 1.00 14.62 227 GLN A N 1
ATOM 1817 C CA . GLN A 1 228 ? 46.843 13.229 -3.260 1.00 15.25 227 GLN A CA 1
ATOM 1818 C C . GLN A 1 228 ? 46.570 14.528 -2.519 1.00 14.58 227 GLN A C 1
ATOM 1819 O O . GLN A 1 228 ? 46.489 15.591 -3.141 1.00 17.32 227 GLN A O 1
ATOM 1825 N N . GLU A 1 229 ? 46.463 14.461 -1.188 1.00 14.38 228 GLU A N 1
ATOM 1826 C CA . GLU A 1 229 ? 46.023 15.628 -0.432 1.00 13.15 228 GLU A CA 1
ATOM 1827 C C . GLU A 1 229 ? 46.583 15.538 0.962 1.00 17.23 228 GLU A C 1
ATOM 1828 O O . GLU A 1 229 ? 46.773 14.448 1.486 1.00 18.78 228 GLU A O 1
ATOM 1834 N N . GLY A 1 230 ? 46.954 16.674 1.538 1.00 15.40 229 GLY A N 1
ATOM 1835 C CA . GLY A 1 230 ? 47.457 16.651 2.908 1.00 15.82 229 GLY A CA 1
ATOM 1836 C C . GLY A 1 230 ? 47.216 17.942 3.653 1.00 15.75 229 GLY A C 1
ATOM 1837 O O . GLY A 1 230 ? 47.356 19.032 3.107 1.00 15.69 229 GLY A O 1
ATOM 1838 N N . ALA A 1 231 ? 46.823 17.798 4.907 1.00 16.60 230 ALA A N 1
ATOM 1839 C CA . ALA A 1 231 ? 46.619 18.921 5.802 1.00 16.01 230 ALA A CA 1
ATOM 1840 C C . ALA A 1 231 ? 47.922 19.703 6.017 1.00 15.30 230 ALA A C 1
ATOM 1841 O O . ALA A 1 231 ? 48.977 19.107 6.246 1.00 17.39 230 ALA A O 1
ATOM 1843 N N . ILE A 1 232 ? 47.852 21.033 5.913 1.00 15.32 231 ILE A N 1
ATOM 1844 C CA . ILE A 1 232 ? 49.023 21.852 6.220 1.00 15.08 231 ILE A CA 1
ATOM 1845 C C . ILE A 1 232 ? 48.783 22.922 7.299 1.00 16.85 231 ILE A C 1
ATOM 1846 O O . ILE A 1 232 ? 49.730 23.540 7.772 1.00 16.41 231 ILE A O 1
ATOM 1851 N N . ALA A 1 233 ? 47.528 23.131 7.685 1.00 15.68 232 ALA A N 1
ATOM 1852 C CA . ALA A 1 233 ? 47.206 24.026 8.777 1.00 14.61 232 ALA A CA 1
ATOM 1853 C C . ALA A 1 233 ? 45.886 23.599 9.432 1.00 14.10 232 ALA A C 1
ATOM 1854 O O . ALA A 1 233 ? 44.916 23.298 8.742 1.00 16.05 232 ALA A O 1
ATOM 1856 N N . VAL A 1 234 ? 45.894 23.580 10.763 1.00 14.33 233 VAL A N 1
ATOM 1857 C CA . VAL A 1 234 ? 44.737 23.306 11.617 1.00 15.12 233 VAL A CA 1
ATOM 1858 C C . VAL A 1 234 ? 44.462 24.621 12.368 1.00 15.17 233 VAL A C 1
ATOM 1859 O O . VAL A 1 234 ? 45.369 25.202 12.948 1.00 16.71 233 VAL A O 1
ATOM 1863 N N . LEU A 1 235 ? 43.218 25.066 12.333 1.00 14.46 234 LEU A N 1
ATOM 1864 C CA . LEU A 1 235 ? 42.836 26.345 12.937 1.00 15.47 234 LEU A CA 1
ATOM 1865 C C . LEU A 1 235 ? 41.539 26.294 13.735 1.00 16.43 234 LEU A C 1
ATOM 1866 O O . LEU A 1 235 ? 40.466 26.539 13.199 1.00 16.83 234 LEU A O 1
ATOM 1871 N N . PRO A 1 236 ? 41.635 25.979 15.024 1.00 15.29 235 PRO A N 1
ATOM 1872 C CA . PRO A 1 236 ? 40.453 26.172 15.845 1.00 14.22 235 PRO A CA 1
ATOM 1873 C C . PRO A 1 236 ? 39.952 27.603 15.726 1.00 14.54 235 PRO A C 1
ATOM 1874 O O . PRO A 1 236 ? 40.755 28.553 15.659 1.00 15.17 235 PRO A O 1
ATOM 1878 N N . LEU A 1 237 ? 38.629 27.746 15.681 1.00 14.61 236 LEU A N 1
ATOM 1879 C CA . LEU A 1 237 ? 37.984 29.034 15.573 1.00 15.67 236 LEU A CA 1
ATOM 1880 C C . LEU A 1 237 ? 37.367 29.423 16.910 1.00 15.48 236 LEU A C 1
ATOM 1881 O O . LEU A 1 237 ? 36.364 28.834 17.326 1.00 15.91 236 LEU A O 1
ATOM 1886 N N . ALA A 1 238 ? 37.967 30.417 17.565 1.00 14.18 237 ALA A N 1
ATOM 1887 C CA . ALA A 1 238 ? 37.499 30.897 18.872 1.00 14.07 237 ALA A CA 1
ATOM 1888 C C . ALA A 1 238 ? 36.463 31.984 18.692 1.00 12.57 237 ALA A C 1
ATOM 1889 O O . ALA A 1 238 ? 36.760 33.003 18.050 1.00 15.12 237 ALA A O 1
ATOM 1891 N N . ASP A 1 239 ? 35.306 31.789 19.313 1.00 13.91 238 ASP A N 1
ATOM 1892 C CA . ASP A 1 239 ? 34.207 32.725 19.246 1.00 14.56 238 ASP A CA 1
ATOM 1893 C C . ASP A 1 239 ? 34.436 33.823 20.285 1.00 14.71 238 ASP A C 1
ATOM 1894 O O . ASP A 1 239 ? 34.252 33.605 21.483 1.00 16.31 238 ASP A O 1
ATOM 1899 N N . LEU A 1 240 ? 34.849 34.987 19.822 1.00 15.20 239 LEU A N 1
ATOM 1900 C CA . LEU A 1 240 ? 35.161 36.083 20.716 1.00 16.15 239 LEU A CA 1
ATOM 1901 C C . LEU A 1 240 ? 33.939 36.657 21.453 1.00 15.86 239 LEU A C 1
ATOM 1902 O O . LEU A 1 240 ? 34.084 37.428 22.411 1.00 16.93 239 LEU A O 1
ATOM 1907 N N . LEU A 1 241 ? 32.742 36.264 21.049 1.00 13.95 240 LEU A N 1
ATOM 1908 C CA . LEU A 1 241 ? 31.542 36.678 21.773 1.00 15.03 240 LEU A CA 1
ATOM 1909 C C . LEU A 1 241 ? 31.336 35.791 23.012 1.00 17.28 240 LEU A C 1
ATOM 1910 O O . LEU A 1 241 ? 30.493 36.080 23.852 1.00 17.57 240 LEU A O 1
ATOM 1915 N N . ASP A 1 242 ? 32.114 34.713 23.120 1.00 15.95 241 ASP A N 1
ATOM 1916 C CA . ASP A 1 242 ? 32.114 33.837 24.300 1.00 15.13 241 ASP A CA 1
ATOM 1917 C C . ASP A 1 242 ? 33.370 34.209 25.096 1.00 16.45 241 ASP A C 1
ATOM 1918 O O . ASP A 1 242 ? 34.486 33.980 24.638 1.00 19.09 241 ASP A O 1
ATOM 1923 N N . ILE A 1 243 ? 33.175 34.789 26.275 1.00 14.74 242 ILE A N 1
ATOM 1924 C CA . ILE A 1 243 ? 34.270 35.208 27.137 1.00 16.54 242 ILE A CA 1
ATOM 1925 C C . ILE A 1 243 ? 35.272 34.078 27.304 1.00 14.44 242 ILE A C 1
ATOM 1926 O O . ILE A 1 243 ? 36.474 34.288 27.318 1.00 16.63 242 ILE A O 1
ATOM 1931 N N . GLN A 1 244 ? 34.768 32.853 27.407 1.00 14.47 243 GLN A N 1
ATOM 1932 C CA . GLN A 1 244 ? 35.642 31.689 27.626 1.00 14.61 243 GLN A CA 1
ATOM 1933 C C . GLN A 1 244 ? 36.534 31.290 26.435 1.00 18.16 243 GLN A C 1
ATOM 1934 O O . GLN A 1 244 ? 37.481 30.515 26.594 1.00 18.72 243 GLN A O 1
ATOM 1940 N N . GLN A 1 245 ? 36.257 31.849 25.272 1.00 17.22 244 GLN A N 1
ATOM 1941 C CA . GLN A 1 245 ? 37.051 31.582 24.088 1.00 17.61 244 GLN A CA 1
ATOM 1942 C C . GLN A 1 245 ? 38.047 32.715 23.756 1.00 19.06 244 GLN A C 1
ATOM 1943 O O . GLN A 1 245 ? 38.714 32.671 22.738 1.00 17.77 244 GLN A O 1
ATOM 1949 N N A ASN A 1 246 ? 38.153 33.733 24.614 0.50 17.11 245 ASN A N 1
ATOM 1950 N N B ASN A 1 246 ? 38.095 33.713 24.626 0.50 17.26 245 ASN A N 1
ATOM 1951 C CA A ASN A 1 246 ? 39.146 34.805 24.424 0.50 19.32 245 ASN A CA 1
ATOM 1952 C CA B ASN A 1 246 ? 39.068 34.770 24.535 0.50 19.10 245 ASN A CA 1
ATOM 1953 C C A ASN A 1 246 ? 40.431 34.347 25.123 0.50 19.94 245 ASN A C 1
ATOM 1954 C C B ASN A 1 246 ? 40.300 34.188 25.248 0.50 19.74 245 ASN A C 1
ATOM 1955 O O A ASN A 1 246 ? 40.873 34.915 26.123 0.50 20.59 245 ASN A O 1
ATOM 1956 O O B ASN A 1 246 ? 40.523 34.452 26.430 0.50 18.93 245 ASN A O 1
ATOM 1965 N N . ILE A 1 247 ? 41.029 33.321 24.540 1.00 19.89 246 ILE A N 1
ATOM 1966 C CA . ILE A 1 247 ? 42.205 32.656 25.099 1.00 20.33 246 ILE A CA 1
ATOM 1967 C C . ILE A 1 247 ? 43.481 33.185 24.525 1.00 19.34 246 ILE A C 1
ATOM 1968 O O . ILE A 1 247 ? 43.517 33.784 23.446 1.00 18.32 246 ILE A O 1
ATOM 1973 N N . SER A 1 248 ? 44.565 32.935 25.246 1.00 16.54 247 SER A N 1
ATOM 1974 C CA . SER A 1 248 ? 45.868 33.356 24.815 1.00 18.12 247 SER A CA 1
ATOM 1975 C C . SER A 1 248 ? 46.311 32.673 23.531 1.00 19.11 247 SER A C 1
ATOM 1976 O O . SER A 1 248 ? 46.080 31.485 23.366 1.00 18.63 247 SER A O 1
ATOM 1979 N N . PRO A 1 249 ? 46.975 33.421 22.631 1.00 19.11 248 PRO A N 1
ATOM 1980 C CA . PRO A 1 249 ? 47.589 32.721 21.502 1.00 21.70 248 PRO A CA 1
ATOM 1981 C C . PRO A 1 249 ? 48.572 31.668 22.005 1.00 23.42 248 PRO A C 1
ATOM 1982 O O . PRO A 1 249 ? 49.140 31.814 23.094 1.00 21.77 248 PRO A O 1
ATOM 1986 N N . GLY A 1 250 ? 48.758 30.613 21.236 1.00 22.88 249 GLY A N 1
ATOM 1987 C CA . GLY A 1 250 ? 49.560 29.471 21.674 1.00 24.75 249 GLY A CA 1
ATOM 1988 C C . GLY A 1 250 ? 50.689 29.095 20.765 1.00 22.92 249 GLY A C 1
ATOM 1989 O O . GLY A 1 250 ? 51.199 29.916 20.044 1.00 23.16 249 GLY A O 1
ATOM 1990 N N . CYS A 1 251 ? 51.103 27.837 20.839 1.00 22.37 250 CYS A N 1
ATOM 1991 C CA . CYS A 1 251 ? 52.233 27.369 20.045 1.00 21.33 250 CYS A CA 1
ATOM 1992 C C . CYS A 1 251 ? 51.749 27.124 18.633 1.00 19.37 250 CYS A C 1
ATOM 1993 O O . CYS A 1 251 ? 51.048 26.162 18.388 1.00 19.73 250 CYS A O 1
ATOM 1996 N N . THR A 1 252 ? 52.140 27.985 17.706 1.00 16.12 251 THR A N 1
ATOM 1997 C CA . THR A 1 252 ? 51.658 27.859 16.343 1.00 14.62 251 THR A CA 1
ATOM 1998 C C . THR A 1 252 ? 52.447 26.913 15.465 1.00 16.93 251 THR A C 1
ATOM 1999 O O . THR A 1 252 ? 52.029 26.610 14.356 1.00 18.43 251 THR A O 1
ATOM 2003 N N . ALA A 1 253 ? 53.636 26.509 15.914 1.00 17.02 252 ALA A N 1
ATOM 2004 C CA . ALA A 1 253 ? 54.503 25.710 15.081 1.00 17.29 252 ALA A CA 1
ATOM 2005 C C . ALA A 1 253 ? 55.354 24.769 15.910 1.00 20.27 252 ALA A C 1
ATOM 2006 O O . ALA A 1 253 ? 55.797 25.123 17.004 1.00 20.86 252 ALA A O 1
ATOM 2008 N N . LEU A 1 254 ? 55.582 23.578 15.385 1.00 19.23 253 LEU A N 1
ATOM 2009 C CA . LEU A 1 254 ? 56.460 22.609 16.032 1.00 17.06 253 LEU A CA 1
ATOM 2010 C C . LEU A 1 254 ? 57.489 22.136 15.020 1.00 16.25 253 LEU A C 1
ATOM 2011 O O . LEU A 1 254 ? 57.232 22.123 13.817 1.00 17.78 253 LEU A O 1
ATOM 2016 N N . PRO A 1 255 ? 58.638 21.683 15.509 1.00 17.07 254 PRO A N 1
ATOM 2017 C CA . PRO A 1 255 ? 59.657 21.185 14.609 1.00 17.63 254 PRO A CA 1
ATOM 2018 C C . PRO A 1 255 ? 59.421 19.776 14.108 1.00 18.87 254 PRO A C 1
ATOM 2019 O O . PRO A 1 255 ? 58.815 18.947 14.794 1.00 17.79 254 PRO A O 1
ATOM 2023 N N . SER A 1 256 ? 59.886 19.542 12.896 1.00 18.42 255 SER A N 1
ATOM 2024 C CA . SER A 1 256 ? 60.022 18.188 12.351 1.00 18.67 255 SER A CA 1
ATOM 2025 C C . SER A 1 256 ? 61.503 17.823 12.511 1.00 17.98 255 SER A C 1
ATOM 2026 O O . SER A 1 256 ? 62.307 18.615 12.996 1.00 17.89 255 SER A O 1
ATOM 2029 N N . ALA A 1 257 ? 61.875 16.617 12.077 1.00 16.61 256 ALA A N 1
ATOM 2030 C CA . ALA A 1 257 ? 63.272 16.216 12.016 1.00 18.70 256 ALA A CA 1
ATOM 2031 C C . ALA A 1 257 ? 63.970 16.989 10.900 1.00 19.27 256 ALA A C 1
ATOM 2032 O O . ALA A 1 257 ? 63.328 17.666 10.104 1.00 18.81 256 ALA A O 1
ATOM 2034 N N . THR A 1 258 ? 65.291 16.866 10.867 1.00 17.64 257 THR A N 1
ATOM 2035 C CA . THR A 1 258 ? 66.136 17.415 9.822 1.00 17.55 257 THR A CA 1
ATOM 2036 C C . THR A 1 258 ? 66.739 16.191 9.128 1.00 19.84 257 THR A C 1
ATOM 2037 O O . THR A 1 258 ? 67.433 15.379 9.746 1.00 21.27 257 THR A O 1
ATOM 2041 N N . GLU A 1 259 ? 66.450 16.036 7.856 1.00 19.03 258 GLU A N 1
ATOM 2042 C CA . GLU A 1 259 ? 66.894 14.882 7.097 1.00 19.30 258 GLU A CA 1
ATOM 2043 C C . GLU A 1 259 ? 68.048 15.198 6.157 1.00 20.59 258 GLU A C 1
ATOM 2044 O O . GLU A 1 259 ? 67.875 15.865 5.161 1.00 19.29 258 GLU A O 1
ATOM 2050 N N . THR A 1 260 ? 69.231 14.678 6.457 1.00 19.96 259 THR A N 1
ATOM 2051 C CA . THR A 1 260 ? 70.376 14.909 5.615 1.00 19.52 259 THR A CA 1
ATOM 2052 C C . THR A 1 260 ? 70.742 13.665 4.789 1.00 23.47 259 THR A C 1
ATOM 2053 O O . THR A 1 260 ? 71.519 13.765 3.856 1.00 26.71 259 THR A O 1
ATOM 2057 N N A ASN A 1 261 ? 70.157 12.501 5.081 0.50 22.84 260 ASN A N 1
ATOM 2058 N N B ASN A 1 261 ? 70.123 12.541 5.132 0.50 23.15 260 ASN A N 1
ATOM 2059 C CA A ASN A 1 261 ? 70.511 11.258 4.359 0.50 23.78 260 ASN A CA 1
ATOM 2060 C CA B ASN A 1 261 ? 70.360 11.280 4.466 0.50 24.23 260 ASN A CA 1
ATOM 2061 C C A ASN A 1 261 ? 69.506 10.868 3.264 0.50 23.56 260 ASN A C 1
ATOM 2062 C C B ASN A 1 261 ? 69.234 10.991 3.492 0.50 24.93 260 ASN A C 1
ATOM 2063 O O A ASN A 1 261 ? 69.199 9.693 3.063 0.50 21.57 260 ASN A O 1
ATOM 2064 O O B ASN A 1 261 ? 68.465 10.066 3.698 0.50 26.66 260 ASN A O 1
ATOM 2073 N N . TYR A 1 262 ? 69.069 11.848 2.488 1.00 25.38 261 TYR A N 1
ATOM 2074 C CA . TYR A 1 262 ? 68.054 11.606 1.465 1.00 24.37 261 TYR A CA 1
ATOM 2075 C C . TYR A 1 262 ? 68.684 10.907 0.249 1.00 24.88 261 TYR A C 1
ATOM 2076 O O . TYR A 1 262 ? 69.860 11.124 -0.065 1.00 25.70 261 TYR A O 1
ATOM 2085 N N . PRO A 1 263 ? 67.885 10.082 -0.447 1.00 26.29 262 PRO A N 1
ATOM 2086 C CA . PRO A 1 263 ? 68.380 9.412 -1.629 1.00 26.00 262 PRO A CA 1
ATOM 2087 C C . PRO A 1 263 ? 68.266 10.341 -2.818 1.00 24.77 262 PRO A C 1
ATOM 2088 O O . PRO A 1 263 ? 67.849 11.499 -2.685 1.00 25.21 262 PRO A O 1
ATOM 2092 N N . GLN A 1 264 ? 68.672 9.855 -3.980 1.00 26.06 263 GLN A N 1
ATOM 2093 C CA . GLN A 1 264 ? 68.524 10.656 -5.181 1.00 28.43 263 GLN A CA 1
ATOM 2094 C C . GLN A 1 264 ? 67.066 10.485 -5.587 1.00 25.28 263 GLN A C 1
ATOM 2095 O O . GLN A 1 264 ? 66.599 9.358 -5.778 1.00 28.59 263 GLN A O 1
ATOM 2101 N N . VAL A 1 265 ? 66.330 11.597 -5.615 1.00 22.12 264 VAL A N 1
ATOM 2102 C CA . VAL A 1 265 ? 64.896 11.578 -5.912 1.00 18.61 264 VAL A CA 1
ATOM 2103 C C . VAL A 1 265 ? 64.674 12.171 -7.290 1.00 19.04 264 VAL A C 1
ATOM 2104 O O . VAL A 1 265 ? 64.935 13.347 -7.496 1.00 19.58 264 VAL A O 1
ATOM 2108 N N . PRO A 1 266 ? 64.240 11.350 -8.249 1.00 17.88 265 PRO A N 1
ATOM 2109 C CA . PRO A 1 266 ? 64.009 11.847 -9.616 1.00 20.00 265 PRO A CA 1
ATOM 2110 C C . PRO A 1 266 ? 63.043 13.006 -9.735 1.00 18.91 265 PRO A C 1
ATOM 2111 O O . PRO A 1 266 ? 62.120 13.155 -8.930 1.00 16.43 265 PRO A O 1
ATOM 2115 N N . ASP A 1 267 ? 63.257 13.849 -10.743 1.00 17.30 266 ASP A N 1
ATOM 2116 C CA . ASP A 1 267 ? 62.337 14.924 -10.986 1.00 18.33 266 ASP A CA 1
ATOM 2117 C C . ASP A 1 267 ? 60.955 14.329 -11.137 1.00 15.85 266 ASP A C 1
ATOM 2118 O O . ASP A 1 267 ? 60.790 13.285 -11.776 1.00 18.36 266 ASP A O 1
ATOM 2123 N N . GLY A 1 268 ? 59.956 15.025 -10.601 1.00 16.66 267 GLY A N 1
ATOM 2124 C CA . GLY A 1 268 ? 58.560 14.574 -10.667 1.00 19.12 267 GLY A CA 1
ATOM 2125 C C . GLY A 1 268 ? 58.142 13.807 -9.430 1.00 17.41 267 GLY A C 1
ATOM 2126 O O . GLY A 1 268 ? 56.953 13.675 -9.159 1.00 21.32 267 GLY A O 1
ATOM 2127 N N . GLU A 1 269 ? 59.129 13.290 -8.697 1.00 15.57 268 GLU A N 1
ATOM 2128 C CA . GLU A 1 269 ? 58.862 12.523 -7.488 1.00 16.59 268 GLU A CA 1
ATOM 2129 C C . GLU A 1 269 ? 59.231 13.288 -6.232 1.00 16.58 268 GLU A C 1
ATOM 2130 O O . GLU A 1 269 ? 58.955 12.856 -5.120 1.00 15.41 268 GLU A O 1
ATOM 2136 N N . LEU A 1 270 ? 59.843 14.465 -6.400 1.00 14.63 269 LEU A N 1
ATOM 2137 C CA . LEU A 1 270 ? 60.341 15.215 -5.282 1.00 15.67 269 LEU A CA 1
ATOM 2138 C C . LEU A 1 270 ? 59.288 15.902 -4.428 1.00 16.17 269 LEU A C 1
ATOM 2139 O O . LEU A 1 270 ? 59.436 15.953 -3.201 1.00 15.65 269 LEU A O 1
ATOM 2144 N N . LEU A 1 271 ? 58.236 16.436 -5.043 1.00 16.06 270 LEU A N 1
ATOM 2145 C CA . LEU A 1 271 ? 57.171 17.106 -4.286 1.00 15.93 270 LEU A CA 1
ATOM 2146 C C . LEU A 1 271 ? 56.547 16.159 -3.242 1.00 15.28 270 LEU A C 1
ATOM 2147 O O . LEU A 1 271 ? 56.482 16.500 -2.060 1.00 15.41 270 LEU A O 1
ATOM 2152 N N . LYS A 1 272 ? 56.110 14.971 -3.654 1.00 16.13 271 LYS A N 1
ATOM 2153 C CA . LYS A 1 272 ? 55.463 14.068 -2.693 1.00 15.80 271 LYS A CA 1
ATOM 2154 C C . LYS A 1 272 ? 56.469 13.525 -1.682 1.00 17.67 271 LYS A C 1
ATOM 2155 O O . LYS A 1 272 ? 56.146 13.394 -0.485 1.00 16.00 271 LYS A O 1
ATOM 2161 N N . TYR A 1 273 ? 57.674 13.206 -2.160 1.00 15.83 272 TYR A N 1
ATOM 2162 C CA . TYR A 1 273 ? 58.732 12.810 -1.259 1.00 16.74 272 TYR A CA 1
ATOM 2163 C C . TYR A 1 2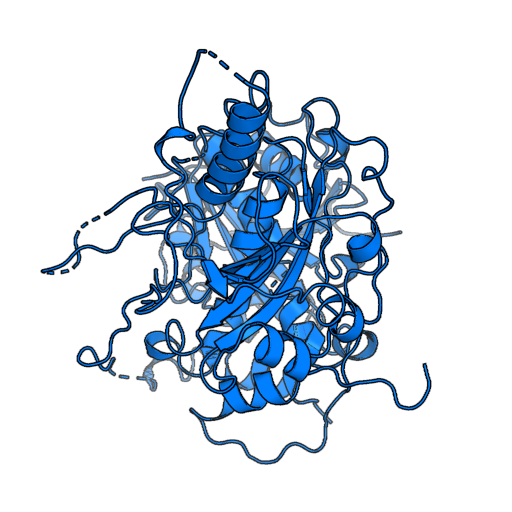73 ? 58.881 13.894 -0.174 1.00 17.75 272 TYR A C 1
ATOM 2164 O O . TYR A 1 273 ? 58.867 13.610 1.036 1.00 14.87 272 TYR A O 1
ATOM 2173 N N . PHE A 1 274 ? 58.986 15.153 -0.600 1.00 14.17 273 PHE A N 1
ATOM 2174 C CA . PHE A 1 274 ? 59.217 16.232 0.353 1.00 14.42 273 PHE A CA 1
ATOM 2175 C C . PHE A 1 274 ? 58.065 16.391 1.362 1.00 14.59 273 PHE A C 1
ATOM 2176 O O . PHE A 1 274 ? 58.316 16.518 2.577 1.00 15.09 273 PHE A O 1
ATOM 2184 N N . HIS A 1 275 ? 56.840 16.293 0.886 1.00 15.75 274 HIS A N 1
ATOM 2185 C CA . HIS A 1 275 ? 55.696 16.418 1.789 1.00 16.46 274 HIS A CA 1
ATOM 2186 C C . HIS A 1 275 ? 55.694 15.282 2.814 1.00 16.61 274 HIS A C 1
ATOM 2187 O O . HIS A 1 275 ? 55.475 15.512 3.994 1.00 15.56 274 HIS A O 1
ATOM 2194 N N . HIS A 1 276 ? 55.982 14.061 2.369 1.00 16.23 275 HIS A N 1
ATOM 2195 C CA . HIS A 1 276 ? 56.001 12.937 3.282 1.00 15.72 275 HIS A CA 1
ATOM 2196 C C . HIS A 1 276 ? 57.249 12.851 4.146 1.00 16.52 275 HIS A C 1
ATOM 2197 O O . HIS A 1 276 ? 57.292 12.050 5.075 1.00 17.55 275 HIS A O 1
ATOM 2204 N N . HIS A 1 277 ? 58.239 13.699 3.856 1.00 15.15 276 HIS A N 1
ATOM 2205 C CA . HIS A 1 277 ? 59.449 13.755 4.647 1.00 16.50 276 HIS A CA 1
ATOM 2206 C C . HIS A 1 277 ? 59.576 15.072 5.436 1.00 18.61 276 HIS A C 1
ATOM 2207 O O . HIS A 1 277 ? 60.673 15.487 5.815 1.00 18.92 276 HIS A O 1
ATOM 2214 N N . THR A 1 278 ? 58.438 15.738 5.637 1.00 17.40 277 THR A N 1
ATOM 2215 C CA . THR A 1 278 ? 58.361 16.907 6.495 1.00 18.34 277 THR A CA 1
ATOM 2216 C C . THR A 1 278 ? 57.259 16.693 7.526 1.00 16.25 277 THR A C 1
ATOM 2217 O O . THR A 1 278 ? 56.783 17.635 8.170 1.00 17.13 277 THR A O 1
ATOM 2221 N N . GLN A 1 279 ? 56.850 15.458 7.710 1.00 19.73 278 GLN A N 1
ATOM 2222 C CA . GLN A 1 279 ? 55.818 15.210 8.680 1.00 18.36 278 GLN A CA 1
ATOM 2223 C C . GLN A 1 279 ? 56.318 15.223 10.119 1.00 17.97 278 GLN A C 1
ATOM 2224 O O . GLN A 1 279 ? 57.530 15.174 10.419 1.00 18.08 278 GLN A O 1
ATOM 2230 N N . ILE A 1 280 ? 55.358 15.354 11.013 1.00 18.30 279 ILE A N 1
ATOM 2231 C CA . ILE A 1 280 ? 55.574 15.205 12.422 1.00 18.41 279 ILE A CA 1
ATOM 2232 C C . ILE A 1 280 ? 54.899 13.912 12.843 1.00 19.18 279 ILE A C 1
ATOM 2233 O O . ILE A 1 280 ? 53.796 13.579 12.391 1.00 17.46 279 ILE A O 1
ATOM 2238 N N . SER A 1 281 ? 55.564 13.198 13.750 1.00 19.45 280 SER A N 1
ATOM 2239 C CA . SER A 1 281 ? 55.028 11.931 14.276 1.00 23.53 280 SER A CA 1
ATOM 2240 C C . SER A 1 281 ? 54.796 11.992 15.787 1.00 26.11 280 SER A C 1
ATOM 2241 O O . SER A 1 281 ? 55.275 12.912 16.453 1.00 25.21 280 SER A O 1
ATOM 2244 N N . ALA A 1 282 ? 54.058 11.013 16.307 1.00 29.26 281 ALA A N 1
ATOM 2245 C CA . ALA A 1 282 ? 53.797 10.940 17.749 1.00 35.45 281 ALA A CA 1
ATOM 2246 C C . ALA A 1 282 ? 55.121 10.953 18.497 1.00 42.47 281 ALA A C 1
ATOM 2247 O O . ALA A 1 282 ? 56.145 10.466 17.993 1.00 40.86 281 ALA A O 1
ATOM 2249 N N . SER A 1 283 ? 55.102 11.540 19.690 1.00 50.35 282 SER A N 1
ATOM 2250 C CA . SER A 1 283 ? 56.295 11.647 20.505 1.00 57.26 282 SER A CA 1
ATOM 2251 C C . SER A 1 283 ? 56.598 10.313 21.200 1.00 60.88 282 SER A C 1
ATOM 2252 O O . SER A 1 283 ? 55.688 9.632 21.675 1.00 60.89 282 SER A O 1
ATOM 2255 N N . ILE A 1 284 ? 57.879 9.942 21.211 1.00 66.23 283 ILE A N 1
ATOM 2256 C CA . ILE A 1 284 ? 58.357 8.715 21.878 1.00 70.40 283 ILE A CA 1
ATOM 2257 C C . ILE A 1 284 ? 58.193 8.893 23.397 1.00 72.78 283 ILE A C 1
ATOM 2258 O O . ILE A 1 284 ? 57.761 7.980 24.110 1.00 73.43 283 ILE A O 1
ATOM 2263 N N . THR A 1 285 ? 58.546 10.088 23.865 1.00 74.90 284 THR A N 1
ATOM 2264 C CA . THR A 1 285 ? 58.430 10.476 25.263 1.00 76.53 284 THR A CA 1
ATOM 2265 C C . THR A 1 285 ? 57.233 11.446 25.426 1.00 77.71 284 THR A C 1
ATOM 2266 O O . THR A 1 285 ? 56.078 11.009 25.509 1.00 78.19 284 THR A O 1
ATOM 2270 N N . GLY A 1 286 ? 57.511 12.753 25.436 1.00 77.91 285 GLY A N 1
ATOM 2271 C CA . GLY A 1 286 ? 56.486 13.788 25.579 1.00 76.65 285 GLY A CA 1
ATOM 2272 C C . GLY A 1 286 ? 57.013 15.136 25.110 1.00 75.85 285 GLY A C 1
ATOM 2273 O O . GLY A 1 286 ? 57.328 15.315 23.931 1.00 73.67 285 GLY A O 1
ATOM 2274 N N . LEU A 1 299 ? 64.495 40.994 20.280 1.00 49.53 298 LEU A N 1
ATOM 2275 C CA . LEU A 1 299 ? 63.488 42.003 19.935 1.00 48.88 298 LEU A CA 1
ATOM 2276 C C . LEU A 1 299 ? 64.121 43.140 19.124 1.00 46.33 298 LEU A C 1
ATOM 2277 O O . LEU A 1 299 ? 63.811 44.330 19.329 1.00 47.60 298 LEU A O 1
ATOM 2282 N N A GLU A 1 300 ? 65.019 42.775 18.212 0.50 42.67 299 GLU A N 1
ATOM 2283 N N B GLU A 1 300 ? 65.007 42.763 18.205 0.50 42.63 299 GLU A N 1
ATOM 2284 C CA A GLU A 1 300 ? 65.698 43.744 17.346 0.50 39.16 299 GLU A CA 1
ATOM 2285 C CA B GLU A 1 300 ? 65.675 43.722 17.328 0.50 39.02 299 GLU A CA 1
ATOM 2286 C C A GLU A 1 300 ? 65.648 43.175 15.942 0.50 31.86 299 GLU A C 1
ATOM 2287 C C B GLU A 1 300 ? 65.489 43.169 15.935 0.50 32.08 299 GLU A C 1
ATOM 2288 O O A GLU A 1 300 ? 65.722 41.970 15.772 0.50 31.18 299 GLU A O 1
ATOM 2289 O O B GLU A 1 300 ? 65.246 41.979 15.769 0.50 32.08 299 GLU A O 1
ATOM 2300 N N . ASP A 1 301 ? 65.542 44.033 14.937 1.00 27.05 300 ASP A N 1
ATOM 2301 C CA . ASP A 1 301 ? 65.510 43.560 13.560 1.00 23.39 300 ASP A CA 1
ATOM 2302 C C . ASP A 1 301 ? 66.859 42.905 13.266 1.00 20.63 300 ASP A C 1
ATOM 2303 O O . ASP A 1 301 ? 67.897 43.352 13.750 1.00 21.26 300 ASP A O 1
ATOM 2308 N N . LYS A 1 302 ? 66.846 41.847 12.461 1.00 20.25 301 LYS A N 1
ATOM 2309 C CA . LYS A 1 302 ? 68.046 41.061 12.197 1.00 19.95 301 LYS A CA 1
ATOM 2310 C C . LYS A 1 302 ? 69.230 41.833 11.650 1.00 20.99 301 LYS A C 1
ATOM 2311 O O . LYS A 1 302 ? 70.337 41.641 12.114 1.00 17.97 301 LYS A O 1
ATOM 2317 N N . TYR A 1 303 ? 69.006 42.686 10.649 1.00 19.04 302 TYR A N 1
ATOM 2318 C CA . TYR A 1 303 ? 70.124 43.406 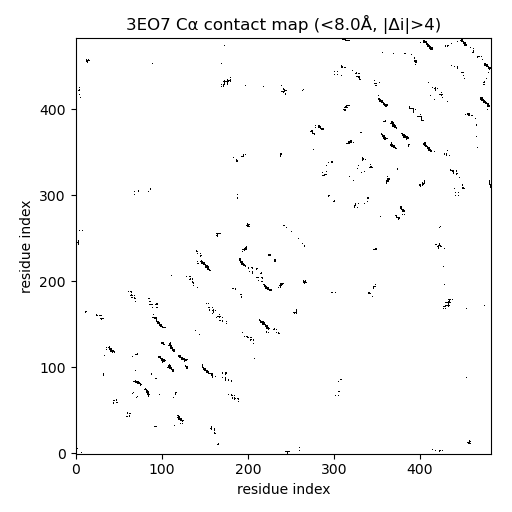10.009 1.00 20.32 302 TYR A CA 1
ATOM 2319 C C . TYR A 1 303 ? 70.178 44.865 10.428 1.00 19.36 302 TYR A C 1
ATOM 2320 O O . TYR A 1 303 ? 69.339 45.648 10.040 1.00 21.86 302 TYR A O 1
ATOM 2329 N N . ASN A 1 304 ? 71.190 45.241 11.190 1.00 19.12 303 ASN A N 1
ATOM 2330 C CA . ASN A 1 304 ? 71.260 46.591 11.656 1.00 19.92 303 ASN A CA 1
ATOM 2331 C C . ASN A 1 304 ? 71.562 47.592 10.536 1.00 20.14 303 ASN A C 1
ATOM 2332 O O . ASN A 1 304 ? 71.053 48.723 10.572 1.00 20.25 303 ASN A O 1
ATOM 2337 N N . PHE A 1 305 ? 72.427 47.203 9.589 1.00 17.82 304 PHE A N 1
ATOM 2338 C CA . PHE A 1 305 ? 72.912 48.155 8.546 1.00 16.97 304 PHE A CA 1
ATOM 2339 C C . PHE A 1 305 ? 73.145 49.545 9.183 1.00 17.78 304 PHE A C 1
ATOM 2340 O O . PHE A 1 305 ? 72.584 50.564 8.733 1.00 17.13 304 PHE A O 1
ATOM 2348 N N . PRO A 1 306 ? 74.008 49.613 10.214 1.00 18.15 305 PRO A N 1
ATOM 2349 C CA . PRO A 1 306 ? 74.104 50.860 11.008 1.00 21.63 305 PRO A CA 1
ATOM 2350 C C . PRO A 1 306 ? 74.670 52.089 10.293 1.00 19.39 305 PRO A C 1
ATOM 2351 O O . PRO A 1 306 ? 74.412 53.214 10.708 1.00 19.67 305 PRO A O 1
ATOM 2355 N N . PHE A 1 307 ? 75.426 51.871 9.219 1.00 13.05 306 PHE A N 1
ATOM 2356 C CA . PHE A 1 307 ? 76.029 52.967 8.513 1.00 14.46 306 PHE A CA 1
ATOM 2357 C C . PHE A 1 307 ? 75.336 53.273 7.199 1.00 12.34 306 PHE A C 1
ATOM 2358 O O . PHE A 1 307 ? 75.886 53.986 6.375 1.00 15.03 306 PHE A O 1
ATOM 2366 N N . CYS A 1 308 ? 74.134 52.748 7.030 1.00 14.06 307 CYS A N 1
ATOM 2367 C CA . CYS A 1 308 ? 73.293 52.982 5.863 1.00 13.52 307 CYS A CA 1
ATOM 2368 C C . CYS A 1 308 ? 72.215 54.015 6.186 1.00 13.73 307 CYS A C 1
ATOM 2369 O O . CYS A 1 308 ? 71.780 54.145 7.321 1.00 16.42 307 CYS A O 1
ATOM 2372 N N . LEU A 1 309 ? 71.794 54.737 5.156 1.00 14.69 308 LEU A N 1
ATOM 2373 C CA . LEU A 1 309 ? 70.726 55.711 5.280 1.00 14.06 308 LEU A CA 1
ATOM 2374 C C . LEU A 1 309 ? 69.445 55.068 5.781 1.00 16.57 308 LEU A C 1
ATOM 2375 O O . LEU A 1 309 ? 68.992 54.061 5.244 1.00 15.62 308 LEU A O 1
ATOM 2380 N N A LYS A 1 310 ? 68.874 55.627 6.842 0.50 17.38 309 LYS A N 1
ATOM 2381 N N B LYS A 1 310 ? 68.875 55.694 6.805 0.50 16.00 309 LYS A N 1
ATOM 2382 C CA A LYS A 1 310 ? 67.610 55.114 7.369 0.50 19.84 309 LYS A CA 1
ATOM 2383 C CA B LYS A 1 310 ? 67.637 55.250 7.421 0.50 17.42 309 LYS A CA 1
ATOM 2384 C C A LYS A 1 310 ? 66.521 56.180 7.318 0.50 18.26 309 LYS A C 1
ATOM 2385 C C B LYS A 1 310 ? 66.521 56.249 7.140 0.50 16.35 309 LYS A C 1
ATOM 2386 O O A LYS A 1 310 ? 66.773 57.375 7.567 0.50 18.36 309 LYS A O 1
ATOM 2387 O O B LYS A 1 310 ? 66.752 57.486 7.037 0.50 13.75 309 LYS A O 1
ATOM 2398 N N . ILE A 1 311 ? 65.313 55.712 7.001 1.00 16.22 310 ILE A N 1
ATOM 2399 C CA . ILE A 1 311 ? 64.138 56.521 6.756 1.00 16.94 310 ILE A CA 1
ATOM 2400 C C . ILE A 1 311 ? 62.996 55.897 7.564 1.00 17.33 310 ILE A C 1
ATOM 2401 O O . ILE A 1 311 ? 62.743 54.689 7.447 1.00 15.77 310 ILE A O 1
ATOM 2406 N N . SER A 1 312 ? 62.314 56.693 8.378 1.00 16.38 311 SER A N 1
ATOM 2407 C CA . SER A 1 312 ? 61.204 56.149 9.157 1.00 16.02 311 SER A CA 1
ATOM 2408 C C . SER A 1 312 ? 60.025 55.805 8.247 1.00 15.50 311 SER A C 1
ATOM 2409 O O . SER A 1 312 ? 59.738 56.507 7.296 1.00 17.24 311 SER A O 1
ATOM 2412 N N . THR A 1 313 ? 59.344 54.717 8.587 1.00 16.00 312 THR A N 1
ATOM 2413 C CA . THR A 1 313 ? 58.140 54.298 7.901 1.00 16.34 312 THR A CA 1
ATOM 2414 C C . THR A 1 313 ? 56.902 54.452 8.798 1.00 16.04 312 THR A C 1
ATOM 2415 O O . THR A 1 313 ? 55.811 54.016 8.426 1.00 18.00 312 THR A O 1
ATOM 2419 N N . VAL A 1 314 ? 57.041 55.106 9.955 1.00 17.19 313 VAL A N 1
ATOM 2420 C CA . VAL A 1 314 ? 55.893 55.296 10.849 1.00 16.71 313 VAL A CA 1
ATOM 2421 C C . VAL A 1 314 ? 54.748 55.957 10.085 1.00 17.80 313 VAL A C 1
ATOM 2422 O O . VAL A 1 314 ? 54.938 56.964 9.383 1.00 16.13 313 VAL A O 1
ATOM 2426 N N . SER A 1 315 ? 53.558 55.342 10.193 1.00 17.69 314 SER A N 1
ATOM 2427 C CA . SER A 1 315 ? 52.411 55.735 9.398 1.00 15.77 314 SER A CA 1
ATOM 2428 C C . SER A 1 315 ? 51.106 55.844 10.171 1.00 16.16 314 SER A C 1
ATOM 2429 O O . SER A 1 315 ? 50.935 55.208 11.193 1.00 16.30 314 SER A O 1
ATOM 2432 N N . ALA A 1 316 ? 50.221 56.717 9.680 1.00 17.57 315 ALA A N 1
ATOM 2433 C CA . ALA A 1 316 ? 48.822 56.770 10.129 1.00 19.19 315 ALA A CA 1
ATOM 2434 C C . ALA A 1 316 ? 48.221 55.468 9.564 1.00 18.00 315 ALA A C 1
ATOM 2435 O O . ALA A 1 316 ? 48.697 54.939 8.535 1.00 18.98 315 ALA A O 1
ATOM 2437 N N . PRO A 1 317 ? 47.204 54.914 10.238 1.00 20.44 316 PRO A N 1
ATOM 2438 C CA . PRO A 1 317 ? 46.636 53.622 9.792 1.00 18.42 316 PRO A CA 1
ATOM 2439 C C . PRO A 1 317 ? 45.659 53.749 8.645 1.00 18.93 316 PRO A C 1
ATOM 2440 O O . PRO A 1 317 ? 45.046 54.808 8.468 1.00 18.59 316 PRO A O 1
ATOM 2444 N N . ILE A 1 318 ? 45.508 52.681 7.877 1.00 18.81 317 ILE A N 1
ATOM 2445 C CA . ILE A 1 318 ? 44.490 52.607 6.837 1.00 18.07 317 ILE A CA 1
ATOM 2446 C C . ILE A 1 318 ? 43.146 52.536 7.554 1.00 17.12 317 ILE A C 1
ATOM 2447 O O . ILE A 1 318 ? 42.983 51.761 8.498 1.00 18.28 317 ILE A O 1
ATOM 2452 N N . TYR A 1 319 ? 42.188 53.345 7.108 1.00 18.13 318 TYR A N 1
ATOM 2453 C CA . TYR A 1 319 ? 40.833 53.344 7.676 1.00 18.26 318 TYR A CA 1
ATOM 2454 C C . TYR A 1 319 ? 40.000 52.363 6.878 1.00 18.49 318 TYR A C 1
ATOM 2455 O O . TYR A 1 319 ? 39.857 52.518 5.668 1.00 19.41 318 TYR A O 1
ATOM 2464 N N . TRP A 1 320 ? 39.483 51.344 7.566 1.00 18.56 319 TRP A N 1
ATOM 2465 C CA . TRP A 1 320 ? 38.710 50.281 6.913 1.00 17.91 319 TRP A CA 1
ATOM 2466 C C . TRP A 1 320 ? 37.191 50.442 6.937 1.00 19.94 319 TRP A C 1
ATOM 2467 O O . TRP A 1 320 ? 36.480 49.495 6.611 1.00 18.73 319 TRP A O 1
ATOM 2478 N N . GLY A 1 321 ? 36.698 51.637 7.283 1.00 20.24 320 GLY A N 1
ATOM 2479 C CA . GLY A 1 321 ? 35.268 51.915 7.318 1.00 22.20 320 GLY A CA 1
ATOM 2480 C C . GLY A 1 321 ? 34.612 51.493 8.607 1.00 21.77 320 GLY A C 1
ATOM 2481 O O . GLY A 1 321 ? 35.179 50.743 9.415 1.00 21.22 320 GLY A O 1
ATOM 2482 N N . GLU A 1 322 ? 33.367 51.927 8.786 1.00 24.71 321 GLU A N 1
ATOM 2483 C CA . GLU A 1 322 ? 32.626 51.557 9.975 1.00 26.29 321 GLU A CA 1
ATOM 2484 C C . GLU A 1 322 ? 32.410 50.055 9.970 1.00 26.32 321 GLU A C 1
ATOM 2485 O O . GLU A 1 322 ? 32.024 49.494 8.938 1.00 28.39 321 GLU A O 1
ATOM 2488 N N . ASN A 1 323 ? 32.674 49.419 11.114 1.00 26.72 322 ASN A N 1
ATOM 2489 C CA . ASN A 1 323 ? 32.554 47.981 11.298 1.00 25.66 322 ASN A CA 1
ATOM 2490 C C . ASN A 1 323 ? 33.256 47.178 10.203 1.00 24.76 322 ASN A C 1
ATOM 2491 O O . ASN A 1 323 ? 32.768 46.138 9.773 1.00 23.54 322 ASN A O 1
ATOM 2496 N N . LEU A 1 324 ? 34.412 47.670 9.766 1.00 23.43 323 LEU A N 1
ATOM 2497 C CA . LEU A 1 324 ? 35.220 46.992 8.747 1.00 20.77 323 LEU A CA 1
ATOM 2498 C C . LEU A 1 324 ? 34.535 46.808 7.389 1.00 21.36 323 LEU A C 1
ATOM 2499 O O . LEU A 1 324 ? 34.948 45.952 6.594 1.00 20.35 323 LEU A O 1
ATOM 2504 N N . SER A 1 325 ? 33.546 47.658 7.104 1.00 21.41 324 SER A N 1
ATOM 2505 C CA . SER A 1 325 ? 32.801 47.618 5.856 1.00 21.08 324 SER A CA 1
ATOM 2506 C C . SER A 1 325 ? 33.674 47.722 4.596 1.00 19.61 324 SER A C 1
ATOM 2507 O O . SER A 1 325 ? 33.412 47.028 3.606 1.00 20.14 324 SER A O 1
ATOM 2510 N N A ASP A 1 326 ? 34.699 48.566 4.627 0.50 18.87 325 ASP A N 1
ATOM 2511 N N B ASP A 1 326 ? 34.686 48.592 4.598 0.50 19.70 325 ASP A N 1
ATOM 2512 C CA A ASP A 1 326 ? 35.555 48.736 3.456 0.50 18.51 325 ASP A CA 1
ATOM 2513 C CA B ASP A 1 326 ? 35.574 48.692 3.427 0.50 19.96 325 ASP A CA 1
ATOM 2514 C C A ASP A 1 326 ? 36.545 47.571 3.323 0.50 18.71 325 ASP A C 1
ATOM 2515 C C B ASP A 1 326 ? 36.455 47.472 3.305 0.50 19.34 325 ASP A C 1
ATOM 2516 O O A ASP A 1 326 ? 37.008 47.285 2.225 0.50 16.87 325 ASP A O 1
ATOM 2517 O O B ASP A 1 326 ? 36.763 47.049 2.196 0.50 17.91 325 ASP A O 1
ATOM 2526 N N . LEU A 1 327 ? 36.866 46.921 4.441 1.00 16.77 326 LEU A N 1
ATOM 2527 C CA . LEU A 1 327 ? 37.680 45.712 4.425 1.00 17.64 326 LEU A CA 1
ATOM 2528 C C . LEU A 1 327 ? 36.848 44.628 3.734 1.00 18.41 326 LEU A C 1
ATOM 2529 O O . LEU A 1 327 ? 37.355 43.909 2.877 1.00 18.78 326 LEU A O 1
ATOM 2534 N N . GLU A 1 328 ? 35.560 44.531 4.077 1.00 19.27 327 GLU A N 1
ATOM 2535 C CA . GLU A 1 328 ? 34.679 43.570 3.387 1.00 18.62 327 GLU A CA 1
ATOM 2536 C C . GLU A 1 328 ? 34.586 43.796 1.889 1.00 18.62 327 GLU A C 1
ATOM 2537 O O . GLU A 1 328 ? 34.739 42.859 1.096 1.00 18.26 327 GLU A O 1
ATOM 2543 N N . ILE A 1 329 ? 34.365 45.037 1.502 1.00 19.06 328 ILE A N 1
ATOM 2544 C CA . ILE A 1 329 ? 34.244 45.380 0.094 1.00 17.94 328 ILE A CA 1
ATOM 2545 C C . ILE A 1 329 ? 35.558 45.070 -0.646 1.00 17.67 328 ILE A C 1
ATOM 2546 O O . ILE A 1 329 ? 35.554 44.471 -1.728 1.00 18.17 328 ILE A O 1
ATOM 2551 N N . THR A 1 330 ? 36.668 45.450 -0.036 1.00 17.98 329 THR A N 1
ATOM 2552 C CA . THR A 1 330 ? 37.982 45.201 -0.595 1.00 18.70 329 THR A CA 1
ATOM 2553 C C . THR A 1 330 ? 38.271 43.696 -0.750 1.00 16.42 329 THR A C 1
ATOM 2554 O O . THR A 1 330 ? 38.739 43.268 -1.808 1.00 16.91 329 THR A O 1
ATOM 2566 N N . HIS A 1 332 ? 36.096 41.416 -1.134 1.00 18.56 331 HIS A N 1
ATOM 2567 C CA . HIS A 1 332 ? 35.254 40.895 -2.190 1.00 20.41 331 HIS A CA 1
ATOM 2568 C C . HIS A 1 332 ? 35.738 41.265 -3.598 1.00 18.83 331 HIS A C 1
ATOM 2569 O O . HIS A 1 332 ? 35.674 40.434 -4.501 1.00 17.65 331 HIS A O 1
ATOM 2576 N N . LYS A 1 333 ? 36.239 42.487 -3.781 1.00 18.57 332 LYS A N 1
ATOM 2577 C CA . LYS A 1 333 ? 36.624 42.988 -5.115 1.00 19.90 332 LYS A CA 1
ATOM 2578 C C . LYS A 1 333 ? 38.072 42.725 -5.510 1.00 17.17 332 LYS A C 1
ATOM 2579 O O . LYS A 1 333 ? 38.449 42.909 -6.671 1.00 18.88 332 LYS A O 1
ATOM 2585 N N . ARG A 1 334 ? 38.874 42.288 -4.539 1.00 15.09 333 ARG A N 1
ATOM 2586 C CA . ARG A 1 334 ? 40.312 42.127 -4.716 1.00 16.00 333 ARG A CA 1
ATOM 2587 C C . ARG A 1 334 ? 40.634 41.237 -5.893 1.00 16.48 333 ARG A C 1
ATOM 2588 O O . ARG A 1 334 ? 40.146 40.112 -5.977 1.00 16.45 333 ARG A O 1
ATOM 2596 N N . ARG A 1 335 ? 41.464 41.746 -6.796 1.00 17.59 334 ARG A N 1
ATOM 2597 C CA . ARG A 1 335 ? 41.999 40.977 -7.919 1.00 17.07 334 ARG A CA 1
ATOM 2598 C C . ARG A 1 335 ? 43.497 41.257 -8.015 1.00 16.99 334 ARG A C 1
ATOM 2599 O O . ARG A 1 335 ? 43.956 42.339 -7.619 1.00 18.58 334 ARG A O 1
ATOM 2607 N N . SER A 1 336 ? 44.243 40.301 -8.576 1.00 16.70 335 SER A N 1
ATOM 2608 C CA . SER A 1 336 ? 45.650 40.486 -8.879 1.00 15.82 335 SER A CA 1
ATOM 2609 C C . SER A 1 336 ? 45.691 41.334 -10.157 1.00 17.33 335 SER A C 1
ATOM 2610 O O . SER A 1 336 ? 45.122 40.961 -11.184 1.00 18.77 335 SER A O 1
ATOM 2613 N N . THR A 1 337 ? 46.390 42.453 -10.102 1.00 17.21 336 THR A N 1
ATOM 2614 C CA . THR A 1 337 ? 46.495 43.361 -11.239 1.00 16.69 336 THR A CA 1
ATOM 2615 C C . THR A 1 337 ? 47.296 42.760 -12.403 1.00 19.40 336 THR A C 1
ATOM 2616 O O . THR A 1 337 ? 48.384 42.240 -12.229 1.00 20.10 336 THR A O 1
ATOM 2620 N N . ARG A 1 338 ? 46.719 42.840 -13.597 1.00 19.53 337 ARG A N 1
ATOM 2621 C CA . ARG A 1 338 ? 47.325 42.289 -14.795 1.00 23.87 337 ARG A CA 1
ATOM 2622 C C . ARG A 1 338 ? 48.539 43.074 -15.252 1.00 19.30 337 ARG A C 1
ATOM 2623 O O . ARG A 1 338 ? 49.523 42.482 -15.687 1.00 18.34 337 ARG A O 1
ATOM 2631 N N . ALA A 1 339 ? 48.470 44.391 -15.142 1.00 19.33 338 ALA A N 1
ATOM 2632 C CA . ALA A 1 339 ? 49.525 45.261 -15.648 1.00 18.65 338 ALA A CA 1
ATOM 2633 C C . ALA A 1 339 ? 49.474 46.609 -14.954 1.00 18.98 338 ALA A C 1
ATOM 2634 O O . ALA A 1 339 ? 48.409 47.042 -14.516 1.00 19.75 338 ALA A O 1
ATOM 2636 N N . TYR A 1 340 ? 50.636 47.240 -14.834 1.00 18.11 339 TYR A N 1
ATOM 2637 C CA . TYR A 1 340 ? 50.777 48.559 -14.242 1.00 16.47 339 TYR A CA 1
ATOM 2638 C C . TYR A 1 340 ? 50.995 49.593 -15.321 1.00 21.11 339 TYR A C 1
ATOM 2639 O O . TYR A 1 340 ? 51.461 49.265 -16.399 1.00 21.80 339 TYR A O 1
ATOM 2648 N N . ASN A 1 341 ? 50.657 50.839 -15.009 1.00 20.07 340 ASN A N 1
ATOM 2649 C CA . ASN A 1 341 ? 50.893 51.954 -15.955 1.00 20.24 340 ASN A CA 1
ATOM 2650 C C . ASN A 1 341 ? 52.262 52.596 -15.791 1.00 19.99 340 ASN A C 1
ATOM 2651 O O . ASN A 1 341 ? 52.613 53.519 -16.534 1.00 20.75 340 ASN A O 1
ATOM 2656 N N . GLY A 1 342 ? 53.026 52.146 -14.803 1.00 18.42 341 GLY A N 1
ATOM 2657 C CA . GLY A 1 342 ? 54.350 52.701 -14.535 1.00 19.41 341 GLY A CA 1
ATOM 2658 C C . GLY A 1 342 ? 54.349 53.949 -13.669 1.00 20.57 341 GLY A C 1
ATOM 2659 O O . GLY A 1 342 ? 55.418 54.479 -13.361 1.00 21.33 341 GLY A O 1
ATOM 2660 N N . GLU A 1 343 ? 53.178 54.433 -13.266 1.00 21.06 342 GLU A N 1
ATOM 2661 C CA . GLU A 1 343 ? 53.119 55.606 -12.410 1.00 21.26 342 GLU A CA 1
ATOM 2662 C C . GLU A 1 343 ? 53.613 55.280 -11.006 1.00 20.41 342 GLU A C 1
ATOM 2663 O O . GLU A 1 343 ? 53.651 54.118 -10.609 1.00 20.37 342 GLU A O 1
ATOM 2669 N N . GLU A 1 344 ? 53.952 56.334 -10.266 1.00 20.02 343 GLU A N 1
ATOM 2670 C CA . GLU A 1 344 ? 54.507 56.199 -8.932 1.00 21.03 343 GLU A CA 1
ATOM 2671 C C . GLU A 1 344 ? 53.489 56.038 -7.808 1.00 21.19 343 GLU A C 1
ATOM 2672 O O . GLU A 1 344 ? 52.321 56.382 -7.957 1.00 20.00 343 GLU A O 1
ATOM 2678 N N . LEU A 1 345 ? 53.945 55.400 -6.723 1.00 17.98 344 LEU A N 1
ATOM 2679 C CA . LEU A 1 345 ? 53.224 55.423 -5.461 1.00 18.16 344 LEU A CA 1
ATOM 2680 C C . LEU A 1 345 ? 53.745 56.637 -4.703 1.00 18.08 344 LEU A C 1
ATOM 2681 O O . LEU A 1 345 ? 54.866 57.098 -4.956 1.00 19.77 344 LEU A O 1
ATOM 2686 N N . THR A 1 346 ? 52.949 57.150 -3.777 1.00 18.43 345 THR A N 1
ATOM 2687 C CA . THR A 1 346 ? 53.453 58.147 -2.860 1.00 18.14 345 THR A CA 1
ATOM 2688 C C . THR A 1 346 ? 54.135 57.403 -1.711 1.00 17.74 345 THR A C 1
ATOM 2689 O O . THR A 1 346 ? 53.863 56.237 -1.445 1.00 16.97 345 THR A O 1
ATOM 2693 N N . PHE A 1 347 ? 55.023 58.079 -0.995 1.00 20.04 346 PHE A N 1
ATOM 2694 C CA . PHE A 1 347 ? 55.670 57.416 0.130 1.00 19.62 346 PHE A CA 1
ATOM 2695 C C . PHE A 1 347 ? 54.613 57.092 1.199 1.00 17.97 346 PHE A C 1
ATOM 2696 O O . PHE A 1 347 ? 54.660 56.015 1.802 1.00 18.17 346 PHE A O 1
ATOM 2704 N N . ASP A 1 348 ? 53.650 57.988 1.395 1.00 18.63 347 ASP A N 1
ATOM 2705 C CA . ASP A 1 348 ? 52.546 57.683 2.326 1.00 17.79 347 ASP A CA 1
ATOM 2706 C C . ASP A 1 348 ? 51.792 56.392 1.960 1.00 17.64 347 ASP A C 1
ATOM 2707 O O . ASP A 1 348 ? 51.374 55.633 2.846 1.00 16.94 347 ASP A O 1
ATOM 2712 N N . GLU A 1 349 ? 51.595 56.151 0.663 1.00 16.96 348 GLU A N 1
ATOM 2713 C CA . GLU A 1 349 ? 50.931 54.928 0.224 1.00 17.14 348 GLU A CA 1
ATOM 2714 C C . GLU A 1 349 ? 51.769 53.713 0.613 1.00 16.04 348 GLU A C 1
ATOM 2715 O O . GLU A 1 349 ? 51.261 52.729 1.136 1.00 15.86 348 GLU A O 1
ATOM 2721 N N . LEU A 1 350 ? 53.068 53.755 0.317 1.00 16.20 349 LEU A N 1
ATOM 2722 C CA . LEU A 1 350 ? 53.948 52.646 0.670 1.00 16.49 349 LEU A CA 1
ATOM 2723 C C . LEU A 1 350 ? 53.931 52.437 2.180 1.00 15.17 349 LEU A C 1
ATOM 2724 O O . LEU A 1 350 ? 53.824 51.318 2.633 1.00 16.26 349 LEU A O 1
ATOM 2729 N N . LYS A 1 351 ? 54.072 53.518 2.952 1.00 13.73 350 LYS A N 1
ATOM 2730 C CA . LYS A 1 351 ? 54.049 53.400 4.419 1.00 15.95 350 LYS A CA 1
ATOM 2731 C C . LYS A 1 351 ? 52.749 52.766 4.924 1.00 16.26 350 LYS A C 1
ATOM 2732 O O . LYS A 1 351 ? 52.776 51.957 5.861 1.00 15.00 350 LYS A O 1
ATOM 2738 N N . ALA A 1 352 ? 51.621 53.149 4.331 1.00 15.84 351 ALA A N 1
ATOM 2739 C CA . ALA A 1 352 ? 50.311 52.616 4.745 1.00 17.36 351 ALA A CA 1
ATOM 2740 C C . ALA A 1 352 ? 50.247 51.097 4.499 1.00 17.51 351 ALA A C 1
ATOM 2741 O O . ALA A 1 352 ? 49.760 50.347 5.366 1.00 15.93 351 ALA A O 1
ATOM 2743 N N . LEU A 1 353 ? 50.744 50.650 3.334 1.00 16.06 352 LEU A N 1
ATOM 2744 C CA . LEU A 1 353 ? 50.785 49.214 3.002 1.00 17.61 352 LEU A CA 1
ATOM 2745 C C . LEU A 1 353 ? 51.597 48.448 4.041 1.00 16.08 352 LEU A C 1
ATOM 2746 O O . LEU A 1 353 ? 51.170 47.399 4.539 1.00 16.51 352 LEU A O 1
ATOM 2751 N N . LEU A 1 354 ? 52.776 48.990 4.376 1.00 17.13 353 LEU A N 1
ATOM 2752 C CA . LEU A 1 354 ? 53.656 48.341 5.346 1.00 15.44 353 LEU A CA 1
ATOM 2753 C C . LEU A 1 354 ? 53.026 48.332 6.738 1.00 16.53 353 LEU A C 1
ATOM 2754 O O . LEU A 1 354 ? 53.198 47.381 7.507 1.00 16.32 353 LEU A O 1
ATOM 2759 N N . ASP A 1 355 ? 52.334 49.402 7.073 1.00 17.00 354 ASP A N 1
ATOM 2760 C CA . ASP A 1 355 ? 51.707 49.513 8.387 1.00 15.99 354 ASP A CA 1
ATOM 2761 C C . ASP A 1 355 ? 50.638 48.439 8.586 1.00 16.58 354 ASP A C 1
ATOM 2762 O O . ASP A 1 355 ? 50.617 47.766 9.605 1.00 17.36 354 ASP A O 1
ATOM 2767 N N . PHE A 1 356 ? 49.777 48.264 7.589 1.00 15.74 355 PHE A N 1
ATOM 2768 C CA . PHE A 1 356 ? 48.706 47.286 7.697 1.00 13.22 355 PHE A CA 1
ATOM 2769 C C . PHE A 1 356 ? 49.277 45.864 7.718 1.00 14.18 355 PHE A C 1
ATOM 2770 O O . PHE A 1 356 ? 48.768 44.992 8.400 1.00 16.57 355 PHE A O 1
ATOM 2778 N N . THR A 1 357 ? 50.347 45.647 6.953 1.00 16.13 356 THR A N 1
ATOM 2779 C CA . THR A 1 357 ? 50.898 44.311 6.804 1.00 16.76 356 THR A CA 1
ATOM 2780 C C . THR A 1 357 ? 51.710 43.894 8.022 1.00 17.32 356 THR A C 1
ATOM 2781 O O . THR A 1 357 ? 51.546 42.783 8.516 1.00 19.64 356 THR A O 1
ATOM 2785 N N . TYR A 1 358 ? 52.586 44.788 8.479 1.00 15.96 357 TYR A N 1
ATOM 2786 C CA . TYR A 1 358 ? 53.531 44.506 9.567 1.00 16.79 357 TYR A CA 1
ATOM 2787 C C . TYR A 1 358 ? 53.270 45.084 10.949 1.00 16.57 357 TYR A C 1
ATOM 2788 O O . TYR A 1 358 ? 53.990 44.722 11.887 1.00 16.48 357 TYR A O 1
ATOM 2797 N N . GLN A 1 359 ? 52.303 45.998 11.064 1.00 16.87 358 GLN A N 1
ATOM 2798 C CA . GLN A 1 359 ? 51.992 46.713 12.312 1.00 16.68 358 GLN A CA 1
ATOM 2799 C C . GLN A 1 359 ? 50.521 46.541 12.685 1.00 15.30 358 GLN A C 1
ATOM 2800 O O . GLN A 1 359 ? 49.763 47.524 12.839 1.00 16.31 358 GLN A O 1
ATOM 2806 N N . PRO A 1 360 ? 50.090 45.269 12.840 1.00 17.28 359 PRO A N 1
ATOM 2807 C CA . PRO A 1 360 ? 48.683 45.007 13.142 1.00 18.79 359 PRO A CA 1
ATOM 2808 C C . PRO A 1 360 ? 48.227 45.633 14.460 1.00 18.76 359 PRO A C 1
ATOM 2809 O O . PRO A 1 360 ? 47.039 45.888 14.627 1.00 18.34 359 PRO A O 1
ATOM 2813 N N . GLN A 1 361 ? 49.164 45.911 15.359 1.00 18.78 360 GLN A N 1
ATOM 2814 C CA . GLN A 1 361 ? 48.837 46.549 16.639 1.00 18.41 360 GLN A CA 1
ATOM 2815 C C . GLN A 1 361 ? 48.227 47.937 16.453 1.00 17.59 360 GLN A C 1
ATOM 2816 O O . GLN A 1 361 ? 47.572 48.454 17.340 1.00 16.62 360 GLN A O 1
ATOM 2822 N N . ASN A 1 362 ? 48.448 48.533 15.280 1.00 17.24 361 ASN A N 1
ATOM 2823 C CA . ASN A 1 362 ? 47.888 49.821 14.944 1.00 15.94 361 ASN A CA 1
ATOM 2824 C C . ASN A 1 362 ? 46.431 49.785 14.458 1.00 17.45 361 ASN A C 1
ATOM 2825 O O . ASN A 1 362 ? 45.883 50.832 14.093 1.00 21.76 361 ASN A O 1
ATOM 2830 N N . TYR A 1 363 ? 45.819 48.588 14.478 1.00 17.86 362 TYR A N 1
ATOM 2831 C CA . TYR A 1 363 ? 44.456 48.357 14.000 1.00 17.91 362 TYR A CA 1
ATOM 2832 C C . TYR A 1 363 ? 43.515 47.817 15.078 1.00 19.40 362 TYR A C 1
ATOM 2833 O O . TYR A 1 363 ? 42.371 47.474 14.778 1.00 17.68 362 TYR A O 1
ATOM 2842 N N . ILE A 1 364 ? 43.964 47.800 16.335 1.00 20.58 363 ILE A N 1
ATOM 2843 C CA . ILE A 1 364 ? 43.127 47.282 17.410 1.00 23.65 363 ILE A CA 1
ATOM 2844 C C . ILE A 1 364 ? 41.833 48.088 17.561 1.00 21.79 363 ILE A C 1
ATOM 2845 O O . ILE A 1 364 ? 40.792 47.512 17.830 1.00 20.04 363 ILE A O 1
ATOM 2850 N N . ASP A 1 365 ? 41.889 49.396 17.344 1.00 19.91 364 ASP A N 1
ATOM 2851 C CA . ASP A 1 365 ? 40.707 50.238 17.463 1.00 21.38 364 ASP A CA 1
ATOM 2852 C C . ASP A 1 365 ? 39.700 50.048 16.334 1.00 21.94 364 ASP A C 1
ATOM 2853 O O . ASP A 1 365 ? 38.605 50.610 16.388 1.00 19.99 364 ASP A O 1
ATOM 2858 N N . GLN A 1 366 ? 40.065 49.270 15.319 1.00 20.65 365 GLN A N 1
ATOM 2859 C CA . GLN A 1 366 ? 39.150 48.924 14.223 1.00 19.94 365 GLN A CA 1
ATOM 2860 C C . GLN A 1 366 ? 38.701 47.455 14.320 1.00 18.93 365 GLN A C 1
ATOM 2861 O O . GLN A 1 366 ? 38.167 46.892 13.358 1.00 18.09 365 GLN A O 1
ATOM 2867 N N A SER A 1 367 ? 38.935 46.845 15.478 0.50 18.45 366 SER A N 1
ATOM 2868 N N B SER A 1 367 ? 38.938 46.853 15.484 0.50 18.97 366 SER A N 1
ATOM 2869 C CA A SER A 1 367 ? 38.510 45.463 15.762 0.50 19.15 366 SER A CA 1
ATOM 2870 C CA B SER A 1 367 ? 38.530 45.472 15.810 0.50 20.16 366 SER A CA 1
ATOM 2871 C C A SER A 1 367 ? 39.309 44.384 15.028 0.50 20.30 366 SER A C 1
ATOM 2872 C C B SER A 1 367 ? 39.328 44.380 15.086 0.50 20.73 366 SER A C 1
ATOM 2873 O O A SER A 1 367 ? 38.814 43.277 14.793 0.50 19.28 366 SER A O 1
ATOM 2874 O O B SER A 1 367 ? 38.849 43.253 14.920 0.50 19.77 366 SER A O 1
ATOM 2879 N N . LEU A 1 368 ? 40.542 44.712 14.653 1.00 18.37 367 LEU A N 1
ATOM 2880 C CA . LEU A 1 368 ? 41.445 43.722 14.058 1.00 19.30 367 LEU A CA 1
ATOM 2881 C C . LEU A 1 368 ? 42.381 43.245 15.170 1.00 19.00 367 LEU A C 1
ATOM 2882 O O . LEU A 1 368 ? 42.597 43.930 16.178 1.00 19.11 367 LEU A O 1
ATOM 2887 N N . ASP A 1 369 ? 42.949 42.063 14.988 1.00 17.74 368 ASP A N 1
ATOM 2888 C CA . ASP A 1 369 ? 43.841 41.490 15.983 1.00 17.35 368 ASP A CA 1
ATOM 2889 C C . ASP A 1 369 ? 45.166 42.243 16.022 1.00 17.23 368 ASP A C 1
ATOM 2890 O O . ASP A 1 369 ? 45.794 42.497 14.976 1.00 18.01 368 ASP A O 1
ATOM 2895 N N . ASN A 1 370 ? 45.618 42.581 17.222 1.00 17.31 369 ASN A N 1
ATOM 2896 C CA . ASN A 1 370 ? 46.905 43.257 17.368 1.00 18.45 369 ASN A CA 1
ATOM 2897 C C . ASN A 1 370 ? 48.079 42.322 17.085 1.00 19.77 369 ASN A C 1
ATOM 2898 O O . ASN A 1 370 ? 49.211 42.779 16.813 1.00 18.47 369 ASN A O 1
ATOM 2903 N N . SER A 1 371 ? 47.836 41.012 17.164 1.00 19.98 370 SER A N 1
ATOM 2904 C CA . SER A 1 371 ? 48.909 40.042 16.903 1.00 19.82 370 SER A CA 1
ATOM 2905 C C . SER A 1 371 ? 48.343 38.726 16.352 1.00 17.70 370 SER A C 1
ATOM 2906 O O . SER A 1 371 ? 48.222 37.721 17.053 1.00 17.15 370 SER A O 1
ATOM 2909 N N . PRO A 1 372 ? 47.938 38.739 15.085 1.00 17.09 371 PRO A N 1
ATOM 2910 C CA . PRO A 1 372 ? 47.389 37.527 14.485 1.00 18.75 371 PRO A CA 1
ATOM 2911 C C . PRO A 1 372 ? 48.474 36.450 14.425 1.00 19.09 371 PRO A C 1
ATOM 2912 O O . PRO A 1 372 ? 49.676 36.764 14.366 1.00 17.94 371 PRO A O 1
ATOM 2916 N N . ASP A 1 373 ? 48.063 35.191 14.458 1.00 18.99 372 ASP A N 1
ATOM 2917 C CA . ASP A 1 373 ? 49.017 34.124 14.454 1.00 16.85 372 ASP A CA 1
ATOM 2918 C C . ASP A 1 373 ? 49.687 33.957 13.084 1.00 16.14 372 ASP A C 1
ATOM 2919 O O . ASP A 1 373 ? 49.018 33.957 12.028 1.00 16.38 372 ASP A O 1
ATOM 2924 N N . TYR A 1 374 ? 50.997 33.764 13.158 1.00 16.21 373 TYR A N 1
ATOM 2925 C CA . TYR A 1 374 ? 51.841 33.292 12.072 1.00 16.16 373 TYR A CA 1
ATOM 2926 C C . TYR A 1 374 ? 52.583 32.085 12.650 1.00 15.18 373 TYR A C 1
ATOM 2927 O O . TYR A 1 374 ? 52.605 31.863 13.857 1.00 15.68 373 TYR A O 1
ATOM 2936 N N . PHE A 1 375 ? 53.279 31.346 11.801 1.00 16.75 374 PHE A N 1
ATOM 2937 C CA . PHE A 1 375 ? 54.087 30.218 12.261 1.00 17.49 374 PHE A CA 1
ATOM 2938 C C . PHE A 1 375 ? 55.327 30.758 12.945 1.00 18.89 374 PHE A C 1
ATOM 2939 O O . PHE A 1 375 ? 55.553 30.495 14.144 1.00 18.89 374 PHE A O 1
ATOM 2947 N N . ASP A 1 376 ? 56.132 31.546 12.227 1.00 18.73 375 ASP A N 1
ATOM 2948 C CA . ASP A 1 376 ? 57.253 32.232 12.859 1.00 18.05 375 ASP A CA 1
ATOM 2949 C C . ASP A 1 376 ? 57.812 33.338 11.992 1.00 18.15 375 ASP A C 1
ATOM 2950 O O . ASP A 1 376 ? 58.694 33.107 11.169 1.00 18.31 375 ASP A O 1
ATOM 2955 N N . LEU A 1 377 ? 57.304 34.545 12.178 1.00 19.95 376 LEU A N 1
ATOM 2956 C CA . LEU A 1 377 ? 57.792 35.713 11.419 1.00 20.60 376 LEU A CA 1
ATOM 2957 C C . LEU A 1 377 ? 59.220 36.093 11.697 1.00 23.24 376 LEU A C 1
ATOM 2958 O O . LEU A 1 377 ? 59.870 36.773 10.882 1.00 22.27 376 LEU A O 1
ATOM 2963 N N . ASN A 1 378 ? 59.761 35.621 12.821 1.00 22.44 377 ASN A N 1
ATOM 2964 C CA . ASN A 1 378 ? 61.154 35.886 13.094 1.00 22.23 377 ASN A CA 1
ATOM 2965 C C . ASN A 1 378 ? 62.099 35.287 12.053 1.00 22.59 377 ASN A C 1
ATOM 2966 O O . ASN A 1 378 ? 63.251 35.668 12.000 1.00 23.03 377 ASN A O 1
ATOM 2971 N N . LEU A 1 379 ? 61.600 34.357 11.230 1.00 18.06 378 LEU A N 1
ATOM 2972 C CA . LEU A 1 379 ? 62.400 33.696 10.233 1.00 18.01 378 LEU A CA 1
ATOM 2973 C C . LEU A 1 379 ? 62.380 34.406 8.862 1.00 18.69 378 LEU A C 1
ATOM 2974 O O . LEU A 1 379 ? 63.080 33.987 7.949 1.00 22.58 378 LEU A O 1
ATOM 2979 N N . ILE A 1 380 ? 61.535 35.421 8.727 1.00 19.23 379 ILE A N 1
ATOM 2980 C CA . ILE A 1 380 ? 61.335 36.076 7.443 1.00 20.11 379 ILE A CA 1
ATOM 2981 C C . ILE A 1 380 ? 61.850 37.517 7.482 1.00 18.89 379 ILE A C 1
ATOM 2982 O O . ILE A 1 380 ? 61.593 38.262 8.435 1.00 21.16 379 ILE A O 1
ATOM 2987 N N . GLU A 1 381 ? 62.630 37.870 6.476 1.00 18.28 380 GLU A N 1
ATOM 2988 C CA . GLU A 1 381 ? 63.115 39.222 6.317 1.00 16.82 380 GLU A CA 1
ATOM 2989 C C . GLU A 1 381 ? 62.434 39.843 5.097 1.00 17.08 380 GLU A C 1
ATOM 2990 O O . GLU A 1 381 ? 61.972 39.147 4.180 1.00 17.17 380 GLU A O 1
ATOM 2996 N N . THR A 1 382 ? 62.406 41.181 5.084 1.00 17.23 381 THR A N 1
ATOM 2997 C CA . THR A 1 382 ? 61.742 41.916 4.037 1.00 16.92 381 THR A CA 1
ATOM 2998 C C . THR A 1 382 ? 62.708 42.923 3.417 1.00 16.73 381 THR A C 1
ATOM 2999 O O . THR A 1 382 ? 63.339 43.701 4.137 1.00 15.87 381 THR A O 1
ATOM 3003 N N . PHE A 1 383 ? 62.855 42.857 2.096 1.00 15.86 382 PHE A N 1
ATOM 3004 C CA . PHE A 1 383 ? 63.660 43.823 1.309 1.00 14.88 382 PHE A CA 1
ATOM 3005 C C . PHE A 1 383 ? 62.757 44.408 0.260 1.00 16.25 382 PHE A C 1
ATOM 3006 O O . PHE A 1 383 ? 61.894 43.704 -0.285 1.00 17.55 382 PHE A O 1
ATOM 3014 N N . ILE A 1 384 ? 62.924 45.699 -0.008 1.00 15.34 383 ILE A N 1
ATOM 3015 C CA . ILE A 1 384 ? 62.075 46.361 -0.967 1.00 15.79 383 ILE A CA 1
ATOM 3016 C C . ILE A 1 384 ? 62.884 47.023 -2.059 1.00 16.39 383 ILE A C 1
ATOM 3017 O O . ILE A 1 384 ? 63.752 47.862 -1.783 1.00 15.44 383 ILE A O 1
ATOM 3022 N N . ALA A 1 385 ? 62.618 46.637 -3.298 1.00 14.59 384 ALA A N 1
ATOM 3023 C CA . ALA A 1 385 ? 63.190 47.340 -4.439 1.00 15.56 384 ALA A CA 1
ATOM 3024 C C . ALA A 1 385 ? 62.212 48.467 -4.775 1.00 17.77 384 ALA A C 1
ATOM 3025 O O . ALA A 1 385 ? 61.044 48.225 -5.104 1.00 19.38 384 ALA A O 1
ATOM 3027 N N . VAL A 1 386 ? 62.692 49.703 -4.709 1.00 16.40 385 VAL A N 1
ATOM 3028 C CA . VAL A 1 386 ? 61.877 50.876 -4.990 1.00 15.38 385 VAL A CA 1
ATOM 3029 C C . VAL A 1 386 ? 62.303 51.476 -6.317 1.00 14.95 385 VAL A C 1
ATOM 3030 O O . VAL A 1 386 ? 63.475 51.823 -6.486 1.00 16.28 385 VAL A O 1
ATOM 3034 N N . CYS A 1 387 ? 61.369 51.582 -7.265 1.00 15.04 386 CYS A N 1
ATOM 3035 C CA . CYS A 1 387 ? 61.644 52.190 -8.552 1.00 16.59 386 CYS A CA 1
ATOM 3036 C C . CYS A 1 387 ? 60.866 53.452 -8.795 1.00 16.53 386 CYS A C 1
ATOM 3037 O O . CYS A 1 387 ? 61.328 54.299 -9.544 1.00 17.13 386 CYS A O 1
ATOM 3040 N N . GLY A 1 388 ? 59.690 53.567 -8.190 1.00 17.81 387 GLY A N 1
ATOM 3041 C CA . GLY A 1 388 ? 58.827 54.725 -8.379 1.00 16.74 387 GLY A CA 1
ATOM 3042 C C . GLY A 1 388 ? 57.984 55.079 -7.187 1.00 14.64 387 GLY A C 1
ATOM 3043 O O . GLY A 1 388 ? 56.780 54.914 -7.213 1.00 18.24 387 GLY A O 1
ATOM 3044 N N . VAL A 1 389 ? 58.612 55.557 -6.120 1.00 16.37 388 VAL A N 1
ATOM 3045 C CA . VAL A 1 389 ? 57.906 55.986 -4.930 1.00 15.67 388 VAL A CA 1
ATOM 3046 C C . VAL A 1 389 ? 58.318 57.419 -4.723 1.00 18.95 388 VAL A C 1
ATOM 3047 O O . VAL A 1 389 ? 59.502 57.718 -4.492 1.00 18.77 388 VAL A O 1
ATOM 3051 N N A GLN A 1 390 ? 57.381 58.352 -4.872 0.50 19.32 389 GLN A N 1
ATOM 3052 N N B GLN A 1 390 ? 57.337 58.311 -4.759 0.50 17.98 389 GLN A N 1
ATOM 3053 C CA A GLN A 1 390 ? 57.792 59.745 -4.744 0.50 20.60 389 GLN A CA 1
ATOM 3054 C CA B GLN A 1 390 ? 57.596 59.737 -4.604 0.50 19.09 389 GLN A CA 1
ATOM 3055 C C A GLN A 1 390 ? 58.294 59.991 -3.335 0.50 21.01 389 GLN A C 1
ATOM 3056 C C B GLN A 1 390 ? 58.255 60.022 -3.266 0.50 20.07 389 GLN A C 1
ATOM 3057 O O A GLN A 1 390 ? 57.766 59.477 -2.355 0.50 21.28 389 GLN A O 1
ATOM 3058 O O B GLN A 1 390 ? 57.771 59.568 -2.238 0.50 21.16 389 GLN A O 1
ATOM 3069 N N . GLY A 1 391 ? 59.377 60.742 -3.271 1.00 22.62 390 GLY A N 1
ATOM 3070 C CA . GLY A 1 391 ? 60.039 61.054 -2.028 1.00 25.93 390 GLY A CA 1
ATOM 3071 C C . GLY A 1 391 ? 61.009 60.012 -1.538 1.00 26.67 390 GLY A C 1
ATOM 3072 O O . GLY A 1 391 ? 61.599 60.179 -0.458 1.00 26.30 390 GLY A O 1
ATOM 3073 N N . LEU A 1 392 ? 61.188 58.932 -2.296 1.00 21.32 391 LEU A N 1
ATOM 3074 C CA . LEU A 1 392 ? 62.133 57.909 -1.924 1.00 19.19 391 LEU A CA 1
ATOM 3075 C C . LEU A 1 392 ? 63.071 57.673 -3.112 1.00 19.18 391 LEU A C 1
ATOM 3076 O O . LEU A 1 392 ? 62.615 57.493 -4.252 1.00 20.36 391 LEU A O 1
ATOM 3081 N N . GLU A 1 393 ? 64.383 57.708 -2.868 1.00 14.85 392 GLU A N 1
ATOM 3082 C CA . GLU A 1 393 ? 65.335 57.390 -3.918 1.00 16.05 392 GLU A CA 1
ATOM 3083 C C . GLU A 1 393 ? 65.119 55.947 -4.429 1.00 14.04 392 GLU A C 1
ATOM 3084 O O . GLU A 1 393 ? 64.905 55.021 -3.641 1.00 14.73 392 GLU A O 1
ATOM 3090 N N . ALA A 1 394 ? 65.272 55.754 -5.739 1.00 15.65 393 ALA A N 1
ATOM 3091 C CA . ALA A 1 394 ? 65.187 54.418 -6.305 1.00 15.15 393 ALA A CA 1
ATOM 3092 C C . ALA A 1 394 ? 66.403 53.619 -5.850 1.00 14.35 393 ALA A C 1
ATOM 3093 O O . ALA A 1 394 ? 67.547 54.111 -5.871 1.00 16.32 393 ALA A O 1
ATOM 3095 N N . GLY A 1 395 ? 66.131 52.403 -5.398 1.00 14.41 394 GLY A N 1
ATOM 3096 C CA . GLY A 1 395 ? 67.176 51.492 -4.948 1.00 15.45 394 GLY A CA 1
ATOM 3097 C C . GLY A 1 395 ? 66.579 50.327 -4.201 1.00 16.19 394 GLY A C 1
ATOM 3098 O O . GLY A 1 395 ? 65.424 49.973 -4.387 1.00 16.27 394 GLY A O 1
ATOM 3099 N N . CYS A 1 396 ? 67.390 49.732 -3.341 1.00 14.38 395 CYS A N 1
ATOM 3100 C CA . CYS A 1 396 ? 66.972 48.604 -2.547 1.00 15.49 395 CYS A CA 1
ATOM 3101 C C . CYS A 1 396 ? 67.112 48.976 -1.094 1.00 15.99 395 CYS A C 1
ATOM 3102 O O . CYS A 1 396 ? 68.123 49.553 -0.676 1.00 14.73 395 CYS A O 1
ATOM 3105 N N . TYR A 1 397 ? 66.086 48.618 -0.323 1.00 15.46 396 TYR A N 1
ATOM 3106 C CA . TYR A 1 397 ? 66.008 48.931 1.097 1.00 14.46 396 TYR A CA 1
ATOM 3107 C C . TYR A 1 397 ? 65.688 47.697 1.900 1.00 15.93 396 TYR A C 1
ATOM 3108 O O . TYR A 1 397 ? 64.847 46.893 1.523 1.00 16.51 396 TYR A O 1
ATOM 3117 N N . TYR A 1 398 ? 66.375 47.530 3.010 1.00 16.30 397 TYR A N 1
ATOM 3118 C CA . TYR A 1 398 ? 65.954 46.550 4.004 1.00 15.05 397 TYR A CA 1
ATOM 3119 C C . TYR A 1 398 ? 64.814 47.189 4.788 1.00 15.24 397 TYR A C 1
ATOM 3120 O O . TYR A 1 398 ? 64.880 48.367 5.147 1.00 15.98 397 TYR A O 1
ATOM 3129 N N . TYR A 1 399 ? 63.736 46.448 5.032 1.00 14.82 398 TYR A N 1
ATOM 3130 C CA . TYR A 1 399 ? 62.675 46.962 5.858 1.00 14.88 398 TYR A CA 1
ATOM 3131 C C . TYR A 1 399 ? 62.803 46.303 7.247 1.00 16.41 398 TYR A C 1
ATOM 3132 O O . TYR A 1 399 ? 62.827 45.069 7.363 1.00 17.49 398 TYR A O 1
ATOM 3141 N N . ALA A 1 400 ? 62.963 47.155 8.260 1.00 16.25 399 ALA A N 1
ATOM 3142 C CA . ALA A 1 400 ? 63.120 46.788 9.670 1.00 17.05 399 ALA A CA 1
ATOM 3143 C C . ALA A 1 400 ? 61.763 47.049 10.355 1.00 17.46 399 ALA A C 1
ATOM 3144 O O . ALA A 1 400 ? 61.456 48.165 10.743 1.00 18.28 399 ALA A O 1
ATOM 3146 N N . PRO A 1 401 ? 60.920 46.021 10.459 1.00 17.52 400 PRO A N 1
ATOM 3147 C CA . PRO A 1 401 ? 59.576 46.300 10.999 1.00 17.89 400 PRO A CA 1
ATOM 3148 C C . PRO A 1 401 ? 59.509 46.661 12.474 1.00 18.17 400 PRO A C 1
ATOM 3149 O O . PRO A 1 401 ? 58.592 47.366 12.878 1.00 16.66 400 PRO A O 1
ATOM 3153 N N . LYS A 1 402 ? 60.441 46.176 13.282 1.00 17.53 401 LYS A N 1
ATOM 3154 C CA . LYS A 1 402 ? 60.420 46.530 14.697 1.00 21.13 401 LYS A CA 1
ATOM 3155 C C . LYS A 1 402 ? 60.798 47.996 14.866 1.00 19.48 401 LYS A C 1
ATOM 3156 O O . LYS A 1 402 ? 60.130 48.756 15.558 1.00 21.33 401 LYS A O 1
ATOM 3162 N N . ALA A 1 403 ? 61.850 48.429 14.191 1.00 18.25 402 ALA A N 1
ATOM 3163 C CA . ALA A 1 403 ? 62.259 49.810 14.232 1.00 16.59 402 ALA A CA 1
ATOM 3164 C C . ALA A 1 403 ? 61.397 50.755 13.390 1.00 16.39 402 ALA A C 1
ATOM 3165 O O . ALA A 1 403 ? 61.485 51.987 13.545 1.00 17.55 402 ALA A O 1
ATOM 3167 N N . GLN A 1 404 ? 60.636 50.178 12.468 1.00 18.07 403 GLN A N 1
ATOM 3168 C CA . GLN A 1 404 ? 59.877 50.914 11.465 1.00 16.84 403 GLN A CA 1
ATOM 3169 C C . GLN A 1 404 ? 60.792 51.831 10.661 1.00 16.93 403 GLN A C 1
ATOM 3170 O O . GLN A 1 404 ? 60.652 53.063 10.649 1.00 15.95 403 GLN A O 1
ATOM 3176 N N . GLU A 1 405 ? 61.742 51.195 9.986 1.00 17.43 404 GLU A N 1
ATOM 3177 C CA . GLU A 1 405 ? 62.663 51.914 9.142 1.00 16.87 404 GLU A CA 1
ATOM 3178 C C . GLU A 1 405 ? 62.946 51.172 7.851 1.00 16.86 404 GLU A C 1
ATOM 3179 O O . GLU A 1 405 ? 62.911 49.940 7.830 1.00 16.21 404 GLU A O 1
ATOM 3185 N N . LEU A 1 406 ? 63.226 51.945 6.802 1.00 15.19 405 LEU A N 1
ATOM 3186 C CA . LEU A 1 406 ? 63.818 51.453 5.576 1.00 14.96 405 LEU A CA 1
ATOM 3187 C C . LEU A 1 406 ? 65.302 51.827 5.703 1.00 17.37 405 LEU A C 1
ATOM 3188 O O . LEU A 1 406 ? 65.637 52.926 6.141 1.00 18.80 405 LEU A O 1
ATOM 3193 N N . ARG A 1 407 ? 66.178 50.884 5.388 1.00 16.69 406 ARG A N 1
ATOM 3194 C CA . ARG A 1 407 ? 67.634 51.129 5.432 1.00 14.48 406 ARG A CA 1
ATOM 3195 C C . ARG A 1 407 ? 68.139 50.897 4.006 1.00 15.92 406 ARG A C 1
ATOM 3196 O O . ARG A 1 407 ? 67.962 49.804 3.476 1.00 15.19 406 ARG A O 1
ATOM 3204 N N . GLN A 1 408 ? 68.663 51.948 3.367 1.00 15.33 407 GLN A N 1
ATOM 3205 C CA . GLN A 1 408 ? 69.092 51.872 1.947 1.00 13.37 407 GLN A CA 1
ATOM 3206 C C . GLN A 1 408 ? 70.379 51.077 1.824 1.00 14.11 407 GLN A C 1
ATOM 3207 O O . GLN A 1 408 ? 71.392 51.425 2.425 1.00 14.58 407 GLN A O 1
ATOM 3213 N N . ILE A 1 409 ? 70.310 50.001 1.062 1.00 13.75 408 ILE A N 1
ATOM 3214 C CA . ILE A 1 409 ? 71.466 49.132 0.846 1.00 14.89 408 ILE A CA 1
ATOM 3215 C C . ILE A 1 409 ? 72.018 49.234 -0.577 1.00 15.49 408 ILE A C 1
ATOM 3216 O O . ILE A 1 409 ? 73.140 48.841 -0.798 1.00 13.19 408 ILE A O 1
ATOM 3221 N N . ARG A 1 410 ? 71.227 49.750 -1.527 1.00 14.40 409 ARG A N 1
ATOM 3222 C CA . ARG A 1 410 ? 71.710 50.022 -2.871 1.00 14.38 409 ARG A CA 1
ATOM 3223 C C . ARG A 1 410 ? 70.941 51.230 -3.430 1.00 13.03 409 ARG A C 1
ATOM 3224 O O . ARG A 1 410 ? 69.752 51.418 -3.127 1.00 15.12 409 ARG A O 1
ATOM 3232 N N . PHE A 1 411 ? 71.639 51.986 -4.267 1.00 14.62 410 PHE A N 1
ATOM 3233 C CA . PHE A 1 411 ? 71.119 53.153 -4.940 1.00 12.86 410 PHE A CA 1
ATOM 3234 C C . PHE A 1 411 ? 71.239 52.893 -6.441 1.00 15.91 410 PHE A C 1
ATOM 3235 O O . PHE A 1 411 ? 72.345 52.915 -7.000 1.00 13.69 410 PHE A O 1
ATOM 3243 N N . LYS A 1 412 ? 70.100 52.669 -7.075 1.00 15.79 411 LYS A N 1
ATOM 3244 C CA . LYS A 1 412 ? 70.046 52.314 -8.492 1.00 17.73 411 LYS A CA 1
ATOM 3245 C C . LYS A 1 412 ? 68.598 52.201 -8.963 1.00 16.86 411 LYS A C 1
ATOM 3246 O O . LYS A 1 412 ? 67.717 51.899 -8.181 1.00 13.54 411 LYS A O 1
ATOM 3252 N N . ASN A 1 413 ? 68.377 52.445 -10.257 1.00 16.43 412 ASN A N 1
ATOM 3253 C CA . ASN A 1 413 ? 67.080 52.187 -10.896 1.00 17.52 412 ASN A CA 1
ATOM 3254 C C . ASN A 1 413 ? 67.113 50.713 -11.324 1.00 17.17 412 ASN A C 1
ATOM 3255 O O . ASN A 1 413 ? 67.901 50.335 -12.202 1.00 16.32 412 ASN A O 1
ATOM 3260 N N . PHE A 1 414 ? 66.280 49.893 -10.702 1.00 17.38 413 PHE A N 1
ATOM 3261 C CA . PHE A 1 414 ? 66.284 48.450 -10.905 1.00 15.97 413 PHE A CA 1
ATOM 3262 C C . PHE A 1 414 ? 65.203 47.901 -11.868 1.00 16.09 413 PHE A C 1
ATOM 3263 O O . PHE A 1 414 ? 65.015 46.680 -11.933 1.00 15.59 413 PHE A O 1
ATOM 3271 N N . ARG A 1 415 ? 64.519 48.779 -12.601 1.00 16.51 414 ARG A N 1
ATOM 3272 C CA . ARG A 1 415 ? 63.396 48.324 -13.451 1.00 16.44 414 ARG A CA 1
ATOM 3273 C C . ARG A 1 415 ? 63.786 47.221 -14.408 1.00 15.73 414 ARG A C 1
ATOM 3274 O O . ARG A 1 415 ? 63.081 46.196 -14.512 1.00 15.83 414 ARG A O 1
ATOM 3282 N N . ARG A 1 416 ? 64.889 47.420 -15.129 1.00 16.83 415 ARG A N 1
ATOM 3283 C CA . ARG A 1 416 ? 65.338 46.426 -16.127 1.00 18.69 415 ARG A CA 1
ATOM 3284 C C . ARG A 1 416 ? 65.657 45.096 -15.480 1.00 18.54 415 ARG A C 1
ATOM 3285 O O . ARG A 1 416 ? 65.278 44.029 -15.964 1.00 17.35 415 ARG A O 1
ATOM 3293 N N A GLU A 1 417 ? 66.341 45.187 -14.349 0.50 15.56 416 GLU A N 1
ATOM 3294 N N B GLU A 1 417 ? 66.357 45.128 -14.354 0.50 15.37 416 GLU A N 1
ATOM 3295 C CA A GLU A 1 417 ? 66.712 44.037 -13.575 0.50 16.14 416 GLU A CA 1
ATOM 3296 C CA B GLU A 1 417 ? 66.697 43.894 -13.674 0.50 16.42 416 GLU A CA 1
ATOM 3297 C C A GLU A 1 417 ? 65.509 43.273 -13.061 0.50 15.57 416 GLU A C 1
ATOM 3298 C C B GLU A 1 417 ? 65.500 43.222 -13.006 0.50 15.96 416 GLU A C 1
ATOM 3299 O O A GLU A 1 417 ? 65.449 42.062 -13.197 0.50 15.00 416 GLU A O 1
ATOM 3300 O O B GLU A 1 417 ? 65.426 42.004 -12.984 0.50 16.98 416 GLU A O 1
ATOM 3311 N N . LEU A 1 418 ? 64.548 43.992 -12.492 1.00 15.72 417 LEU A N 1
ATOM 3312 C CA . LEU A 1 418 ? 63.350 43.373 -11.906 1.00 15.19 417 LEU A CA 1
ATOM 3313 C C . LEU A 1 418 ? 62.514 42.704 -12.998 1.00 14.88 417 LEU A C 1
ATOM 3314 O O . LEU A 1 418 ? 61.932 41.650 -12.804 1.00 16.57 417 LEU A O 1
ATOM 3319 N N . HIS A 1 419 ? 62.496 43.312 -14.170 1.00 14.64 418 HIS A N 1
ATOM 3320 C CA . HIS A 1 419 ? 61.822 42.756 -15.320 1.00 15.53 418 HIS A CA 1
ATOM 3321 C C . HIS A 1 419 ? 62.385 41.348 -15.582 1.00 16.76 418 HIS A C 1
ATOM 3322 O O . HIS A 1 419 ? 61.620 40.386 -15.708 1.00 18.31 418 HIS A O 1
ATOM 3329 N N . PHE A 1 420 ? 63.711 41.240 -15.632 1.00 15.66 419 PHE A N 1
ATOM 3330 C CA . PHE A 1 420 ? 64.398 39.964 -15.825 1.00 17.06 419 PHE A CA 1
ATOM 3331 C C . PHE A 1 420 ? 64.167 38.999 -14.673 1.00 18.64 419 PHE A C 1
ATOM 3332 O O . PHE A 1 420 ? 63.773 37.848 -14.884 1.00 17.63 419 PHE A O 1
ATOM 3340 N N . LEU A 1 421 ? 64.398 39.486 -13.449 1.00 16.56 420 LEU A N 1
ATOM 3341 C CA . LEU A 1 421 ? 64.277 38.658 -12.266 1.00 14.84 420 LEU A CA 1
ATOM 3342 C C . LEU A 1 421 ? 62.897 37.995 -12.111 1.00 15.83 420 LEU A C 1
ATOM 3343 O O . LEU A 1 421 ? 62.825 36.858 -11.639 1.00 16.95 420 LEU A O 1
ATOM 3348 N N . CYS A 1 422 ? 61.844 38.706 -12.490 1.00 15.36 421 CYS A N 1
ATOM 3349 C CA . CYS A 1 422 ? 60.473 38.199 -12.408 1.00 16.14 421 CYS A CA 1
ATOM 3350 C C . CYS A 1 422 ? 60.102 37.367 -13.648 1.00 17.49 421 CYS A C 1
ATOM 3351 O O . CYS A 1 422 ? 58.955 37.369 -14.100 1.00 17.28 421 CYS A O 1
ATOM 3354 N N . LEU A 1 423 ? 61.078 36.651 -14.182 1.00 17.98 422 LEU A N 1
ATOM 3355 C CA . LEU A 1 423 ? 60.914 35.800 -15.383 1.00 17.61 422 LEU A CA 1
ATOM 3356 C C . LEU A 1 423 ? 60.379 36.563 -16.579 1.00 18.16 422 LEU A C 1
ATOM 3357 O O . LEU A 1 423 ? 59.556 36.065 -17.342 1.00 17.78 422 LEU A O 1
ATOM 3362 N N . GLY A 1 424 ? 60.827 37.806 -16.734 1.00 16.93 423 GLY A N 1
ATOM 3363 C CA . GLY A 1 424 ? 60.454 38.598 -17.879 1.00 15.46 423 GLY A CA 1
ATOM 3364 C C . GLY A 1 424 ? 59.116 39.277 -17.819 1.00 16.84 423 GLY A C 1
ATOM 3365 O O . GLY A 1 424 ? 58.666 39.839 -18.811 1.00 19.72 423 GLY A O 1
ATOM 3366 N N . GLN A 1 425 ? 58.498 39.301 -16.647 1.00 14.75 424 GLN A N 1
ATOM 3367 C CA . GLN A 1 425 ? 57.176 39.912 -16.521 1.00 15.68 424 GLN A CA 1
ATOM 3368 C C . GLN A 1 425 ? 57.244 41.426 -16.398 1.00 18.49 424 GLN A C 1
ATOM 3369 O O . GLN A 1 425 ? 58.004 41.946 -15.572 1.00 17.66 424 GLN A O 1
ATOM 3375 N N . GLU A 1 426 ? 56.415 42.108 -17.192 1.00 16.93 425 GLU A N 1
ATOM 3376 C CA . GLU A 1 426 ? 56.303 43.570 -17.150 1.00 19.10 425 GLU A CA 1
ATOM 3377 C C . GLU A 1 426 ? 55.851 44.057 -15.781 1.00 16.10 425 GLU A C 1
ATOM 3378 O O . GLU A 1 426 ? 56.115 45.202 -15.402 1.00 17.15 425 GLU A O 1
ATOM 3384 N N . LEU A 1 427 ? 55.166 43.218 -15.022 1.00 14.94 426 LEU A N 1
ATOM 3385 C CA . LEU A 1 427 ? 54.819 43.601 -13.648 1.00 16.40 426 LEU A CA 1
ATOM 3386 C C . LEU A 1 427 ? 56.057 44.016 -12.866 1.00 18.08 426 LEU A C 1
ATOM 3387 O O . LEU A 1 427 ? 56.000 44.963 -12.102 1.00 18.37 426 LEU A O 1
ATOM 3392 N N . GLY A 1 428 ? 57.165 43.298 -13.044 1.00 18.10 427 GLY A N 1
ATOM 3393 C CA . GLY A 1 428 ? 58.437 43.649 -12.351 1.00 18.10 427 GLY A CA 1
ATOM 3394 C C . GLY A 1 428 ? 59.049 44.932 -12.907 1.00 17.69 427 GLY A C 1
ATOM 3395 O O . GLY A 1 428 ? 59.587 45.747 -12.161 1.00 19.17 427 GLY A O 1
ATOM 3396 N N . ARG A 1 429 ? 58.955 45.140 -14.221 1.00 18.34 428 ARG A N 1
ATOM 3397 C CA . ARG A 1 429 ? 59.491 46.340 -14.804 1.00 17.72 428 ARG A CA 1
ATOM 3398 C C . ARG A 1 429 ? 58.736 47.597 -14.396 1.00 18.19 428 ARG A C 1
ATOM 3399 O O . ARG A 1 429 ? 59.360 48.637 -14.182 1.00 17.78 428 ARG A O 1
ATOM 3407 N N . ASP A 1 430 ? 57.401 47.511 -14.363 1.00 16.56 429 ASP A N 1
ATOM 3408 C CA . ASP A 1 430 ? 56.526 48.677 -14.200 1.00 16.81 429 ASP A CA 1
ATOM 3409 C C . ASP A 1 430 ? 56.046 48.980 -12.795 1.00 17.42 429 ASP A C 1
ATOM 3410 O O . ASP A 1 430 ? 55.426 50.017 -12.571 1.00 16.58 429 ASP A O 1
ATOM 3415 N N . ALA A 1 431 ? 56.316 48.062 -11.870 1.00 16.89 430 ALA A N 1
ATOM 3416 C CA . ALA A 1 431 ? 56.016 48.257 -10.467 1.00 15.34 430 ALA A CA 1
ATOM 3417 C C . ALA A 1 431 ? 56.683 49.541 -9.921 1.00 15.15 430 ALA A C 1
ATOM 3418 O O . ALA A 1 431 ? 57.800 49.909 -10.323 1.00 17.00 430 ALA A O 1
ATOM 3420 N N . ALA A 1 432 ? 55.994 50.159 -8.980 1.00 14.95 431 ALA A N 1
ATOM 3421 C CA . ALA A 1 432 ? 56.515 51.276 -8.212 1.00 15.45 431 ALA A CA 1
ATOM 3422 C C . ALA A 1 432 ? 57.486 50.717 -7.156 1.00 16.30 431 ALA A C 1
ATOM 3423 O O . ALA A 1 432 ? 58.504 51.335 -6.841 1.00 15.90 431 ALA A O 1
ATOM 3425 N N . ALA A 1 433 ? 57.129 49.572 -6.571 1.00 17.77 432 ALA A N 1
ATOM 3426 C CA . ALA A 1 433 ? 57.945 48.912 -5.546 1.00 16.26 432 ALA A CA 1
ATOM 3427 C C . ALA A 1 433 ? 57.695 47.414 -5.619 1.00 14.83 432 ALA A C 1
ATOM 3428 O O . ALA A 1 433 ? 56.597 46.961 -5.983 1.00 16.89 432 ALA A O 1
ATOM 3430 N N . VAL A 1 434 ? 58.705 46.663 -5.229 1.00 14.90 433 VAL A N 1
ATOM 3431 C CA . VAL A 1 434 ? 58.637 45.203 -5.258 1.00 13.95 433 VAL A CA 1
ATOM 3432 C C . VAL A 1 434 ? 59.140 44.698 -3.913 1.00 16.42 433 VAL A C 1
ATOM 3433 O O . VAL A 1 434 ? 60.279 45.005 -3.516 1.00 17.33 433 VAL A O 1
ATOM 3437 N N . ILE A 1 435 ? 58.282 43.991 -3.185 1.00 14.65 434 ILE A N 1
ATOM 3438 C CA . ILE A 1 435 ? 58.634 43.465 -1.874 1.00 15.30 434 ILE A CA 1
ATOM 3439 C C . ILE A 1 435 ? 59.086 41.999 -1.922 1.00 17.23 434 ILE A C 1
ATOM 3440 O O . ILE A 1 435 ? 58.367 41.130 -2.413 1.00 16.15 434 ILE A O 1
ATOM 3445 N N . PHE A 1 436 ? 60.290 41.752 -1.411 1.00 16.33 435 PHE A N 1
ATOM 3446 C CA . PHE A 1 436 ? 60.898 40.432 -1.365 1.00 15.75 435 PHE A CA 1
ATOM 3447 C C . PHE A 1 436 ? 60.881 39.897 0.059 1.00 18.19 435 PHE A C 1
ATOM 3448 O O . PHE A 1 436 ? 61.379 40.544 0.966 1.00 16.79 435 PHE A O 1
ATOM 3456 N N . HIS A 1 437 ? 60.260 38.731 0.243 1.00 16.48 436 HIS A N 1
ATOM 3457 C CA . HIS A 1 437 ? 60.305 38.032 1.500 1.00 15.53 436 HIS A CA 1
ATOM 3458 C C . HIS A 1 437 ? 61.399 36.990 1.374 1.00 16.92 436 HIS A C 1
ATOM 3459 O O . HIS A 1 437 ? 61.450 36.226 0.400 1.00 15.61 436 HIS A O 1
ATOM 3466 N N . THR A 1 438 ? 62.274 36.957 2.367 1.00 15.93 437 THR A N 1
ATOM 3467 C CA . THR A 1 438 ? 63.406 36.066 2.347 1.00 14.68 437 THR A CA 1
ATOM 3468 C C . THR A 1 438 ? 63.576 35.339 3.674 1.00 14.80 437 THR A C 1
ATOM 3469 O O . THR A 1 438 ? 62.981 35.705 4.688 1.00 17.45 437 THR A O 1
ATOM 3473 N N . SER A 1 439 ? 64.394 34.304 3.645 1.00 17.85 438 SER A N 1
ATOM 3474 C CA . SER A 1 439 ? 64.735 33.562 4.842 1.00 17.74 438 SER A CA 1
ATOM 3475 C C . SER A 1 439 ? 66.072 32.859 4.732 1.00 17.50 438 SER A C 1
ATOM 3476 O O . SER A 1 439 ? 66.419 32.328 3.684 1.00 17.57 438 SER A O 1
ATOM 3479 N N . ASP A 1 440 ? 66.836 32.883 5.807 1.00 16.53 439 ASP A N 1
ATOM 3480 C CA . ASP A 1 440 ? 68.016 32.071 5.912 1.00 16.82 439 ASP A CA 1
ATOM 3481 C C . ASP A 1 440 ? 67.529 30.658 6.194 1.00 17.21 439 ASP A C 1
ATOM 3482 O O . ASP A 1 440 ? 67.145 30.322 7.309 1.00 17.14 439 ASP A O 1
ATOM 3487 N N . LEU A 1 441 ? 67.486 29.839 5.151 1.00 17.59 440 LEU A N 1
ATOM 3488 C CA . LEU A 1 441 ? 66.927 28.485 5.286 1.00 17.67 440 LEU A CA 1
ATOM 3489 C C . LEU A 1 441 ? 67.666 27.593 6.267 1.00 18.70 440 LEU A C 1
ATOM 3490 O O . LEU A 1 441 ? 67.025 26.852 7.012 1.00 17.34 440 LEU A O 1
ATOM 3495 N N . LYS A 1 442 ? 68.999 27.654 6.285 1.00 19.30 441 LYS A N 1
ATOM 3496 C CA . LYS A 1 442 ? 69.777 26.824 7.213 1.00 21.00 441 LYS A CA 1
ATOM 3497 C C . LYS A 1 442 ? 69.376 27.131 8.653 1.00 18.38 441 LYS A C 1
ATOM 3498 O O . LYS A 1 442 ? 69.145 26.209 9.462 1.00 19.52 441 LYS A O 1
ATOM 3502 N N A SER A 1 443 ? 69.285 28.412 8.973 0.50 17.20 442 SER A N 1
ATOM 3503 N N B SER A 1 443 ? 69.278 28.416 8.981 0.50 18.11 442 SER A N 1
ATOM 3504 C CA A SER A 1 443 ? 68.908 28.834 10.300 0.50 17.01 442 SER A CA 1
ATOM 3505 C CA B SER A 1 443 ? 68.879 28.861 10.314 0.50 18.83 442 SER A CA 1
ATOM 3506 C C A SER A 1 443 ? 67.477 28.411 10.631 0.50 16.48 442 SER A C 1
ATOM 3507 C C B SER A 1 443 ? 67.455 28.457 10.652 0.50 17.53 442 SER A C 1
ATOM 3508 O O A SER A 1 443 ? 67.209 27.907 11.724 0.50 16.47 442 SER A O 1
ATOM 3509 O O B SER A 1 443 ? 67.162 28.041 11.776 0.50 18.27 442 SER A O 1
ATOM 3514 N N . ALA A 1 444 ? 66.562 28.590 9.675 1.00 17.09 443 ALA A N 1
ATOM 3515 C CA . ALA A 1 444 ? 65.167 28.201 9.864 1.00 16.76 443 ALA A CA 1
ATOM 3516 C C . ALA A 1 444 ? 65.047 26.695 10.146 1.00 16.93 443 ALA A C 1
ATOM 3517 O O . ALA A 1 444 ? 64.270 26.258 11.002 1.00 15.34 443 ALA A O 1
ATOM 3519 N N . ILE A 1 445 ? 65.784 25.897 9.379 1.00 14.04 444 ILE A N 1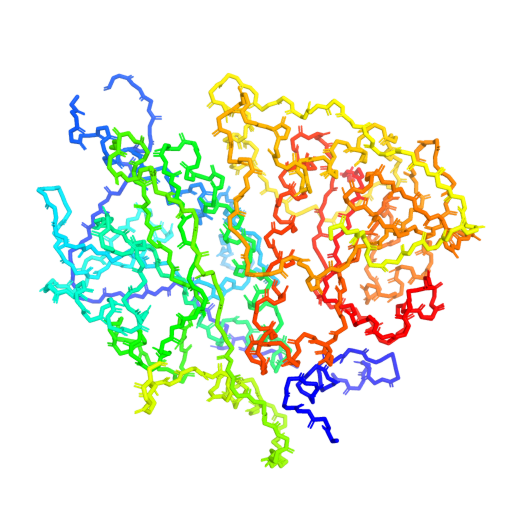
ATOM 3520 C CA . ILE A 1 445 ? 65.771 24.419 9.524 1.00 16.21 444 ILE A CA 1
ATOM 3521 C C . ILE A 1 445 ? 66.338 24.027 10.882 1.00 17.53 444 ILE A C 1
ATOM 3522 O O . ILE A 1 445 ? 65.831 23.112 11.543 1.00 16.11 444 ILE A O 1
ATOM 3527 N N . ALA A 1 446 ? 67.333 24.785 11.336 1.00 17.91 445 ALA A N 1
ATOM 3528 C CA . ALA A 1 446 ? 67.950 24.520 12.639 1.00 19.42 445 ALA A CA 1
ATOM 3529 C C . ALA A 1 446 ? 66.924 24.637 13.754 1.00 18.71 445 ALA A C 1
ATOM 3530 O O . ALA A 1 446 ? 67.009 23.929 14.767 1.00 18.42 445 ALA A O 1
ATOM 3532 N N . GLN A 1 447 ? 65.930 25.485 13.549 1.00 16.95 446 GLN A N 1
ATOM 3533 C CA . GLN A 1 447 ? 64.895 25.680 14.537 1.00 18.70 446 GLN A CA 1
ATOM 3534 C C . GLN A 1 447 ? 63.673 24.771 14.413 1.00 18.32 446 GLN A C 1
ATOM 3535 O O . GLN A 1 447 ? 63.181 24.277 15.418 1.00 19.58 446 GLN A O 1
ATOM 3541 N N . TYR A 1 448 ? 63.192 24.519 13.194 1.00 16.93 447 TYR A N 1
ATOM 3542 C CA . TYR A 1 448 ? 61.947 23.769 13.013 1.00 16.46 447 TYR A CA 1
ATOM 3543 C C . TYR A 1 448 ? 62.058 22.542 12.106 1.00 15.76 447 TYR A C 1
ATOM 3544 O O . TYR A 1 448 ? 61.050 21.936 11.741 1.00 16.93 447 TYR A O 1
ATOM 3553 N N . GLY A 1 449 ? 63.279 22.182 11.747 1.00 16.17 448 GLY A N 1
ATOM 3554 C CA . GLY A 1 449 ? 63.491 21.069 10.853 1.00 15.92 448 GLY A CA 1
ATOM 3555 C C . GLY A 1 449 ? 63.038 21.387 9.435 1.00 15.21 448 GLY A C 1
ATOM 3556 O O . GLY A 1 449 ? 62.714 22.542 9.095 1.00 15.81 448 GLY A O 1
ATOM 3557 N N . ASP A 1 450 ? 63.009 20.367 8.583 1.00 15.24 449 ASP A N 1
ATOM 3558 C CA . ASP A 1 450 ? 62.658 20.580 7.185 1.00 14.67 449 ASP A CA 1
ATOM 3559 C C . ASP A 1 450 ? 61.249 21.092 6.973 1.00 14.67 449 ASP A C 1
ATOM 3560 O O . ASP A 1 450 ? 60.990 21.758 5.994 1.00 15.15 449 ASP A O 1
ATOM 3565 N N . ARG A 1 451 ? 60.354 20.758 7.897 1.00 13.97 450 ARG A N 1
ATOM 3566 C CA . ARG A 1 451 ? 58.960 21.250 7.853 1.00 15.44 450 ARG A CA 1
ATOM 3567 C C . ARG A 1 451 ? 58.876 22.772 7.888 1.00 16.02 450 ARG A C 1
ATOM 3568 O O . ARG A 1 451 ? 57.867 23.343 7.510 1.00 14.72 450 ARG A O 1
ATOM 3576 N N . VAL A 1 452 ? 59.939 23.449 8.332 1.00 16.46 451 VAL A N 1
ATOM 3577 C CA . VAL A 1 452 ? 59.940 24.912 8.357 1.00 15.82 451 VAL A CA 1
ATOM 3578 C C . VAL A 1 452 ? 59.666 25.476 6.960 1.00 15.96 451 VAL A C 1
ATOM 3579 O O . VAL A 1 452 ? 59.114 26.571 6.830 1.00 16.03 451 VAL A O 1
ATOM 3583 N N . TYR A 1 453 ? 59.995 24.711 5.916 1.00 14.92 452 TYR A N 1
ATOM 3584 C CA . TYR A 1 453 ? 59.761 25.155 4.555 1.00 14.64 452 TYR A CA 1
ATOM 3585 C C . TYR A 1 453 ? 58.294 25.504 4.346 1.00 13.47 452 TYR A C 1
ATOM 3586 O O . TYR A 1 453 ? 57.974 26.511 3.677 1.00 16.03 452 TYR A O 1
ATOM 3595 N N . ARG A 1 454 ? 57.397 24.653 4.865 1.00 17.25 453 ARG A N 1
ATOM 3596 C CA . ARG A 1 454 ? 55.962 24.928 4.799 1.00 17.33 453 ARG A CA 1
ATOM 3597 C C . ARG A 1 454 ? 55.631 26.250 5.511 1.00 16.90 453 ARG A C 1
ATOM 3598 O O . ARG A 1 454 ? 54.925 27.086 4.999 1.00 15.40 453 ARG A O 1
ATOM 3606 N N . TYR A 1 455 ? 56.181 26.389 6.710 1.00 15.45 454 TYR A N 1
ATOM 3607 C CA . TYR A 1 455 ? 55.896 27.526 7.582 1.00 15.76 454 TYR A CA 1
ATOM 3608 C C . TYR A 1 455 ? 56.315 28.829 6.940 1.00 16.22 454 TYR A C 1
ATOM 3609 O O . TYR A 1 455 ? 55.591 29.827 6.990 1.00 15.70 454 TYR A O 1
ATOM 3618 N N . LEU A 1 456 ? 57.490 28.823 6.342 1.00 16.64 455 LEU A N 1
ATOM 3619 C CA . LEU A 1 456 ? 58.025 30.034 5.718 1.00 15.15 455 LEU A CA 1
ATOM 3620 C C . LEU A 1 456 ? 57.128 30.537 4.586 1.00 16.70 455 LEU A C 1
ATOM 3621 O O . LEU A 1 456 ? 56.840 31.751 4.482 1.00 16.32 455 LEU A O 1
ATOM 3626 N N . HIS A 1 457 ? 56.731 29.615 3.714 1.00 15.40 456 HIS A N 1
ATOM 3627 C CA . HIS A 1 457 ? 55.957 29.955 2.529 1.00 15.63 456 HIS A CA 1
ATOM 3628 C C . HIS A 1 457 ? 54.541 30.353 2.938 1.00 16.69 456 HIS A C 1
ATOM 3629 O O . HIS A 1 457 ? 54.008 31.327 2.413 1.00 17.08 456 HIS A O 1
ATOM 3644 N N . ASP A 1 459 ? 53.715 31.718 5.844 1.00 16.40 458 ASP A N 1
ATOM 3645 C CA . ASP A 1 459 ? 53.833 33.046 6.454 1.00 15.60 458 ASP A CA 1
ATOM 3646 C C . ASP A 1 459 ? 54.002 34.150 5.403 1.00 15.34 458 ASP A C 1
ATOM 3647 O O . ASP A 1 459 ? 53.395 35.213 5.535 1.00 16.44 458 ASP A O 1
ATOM 3652 N N . ALA A 1 460 ? 54.822 33.909 4.374 1.00 15.78 459 ALA A N 1
ATOM 3653 C CA . ALA A 1 460 ? 55.014 34.874 3.302 1.00 17.16 459 ALA A CA 1
ATOM 3654 C C . ALA A 1 460 ? 53.721 35.148 2.553 1.00 15.13 459 ALA A C 1
ATOM 3655 O O . ALA A 1 460 ? 53.399 36.313 2.239 1.00 16.45 459 ALA A O 1
ATOM 3657 N N . GLY A 1 461 ? 52.947 34.100 2.281 1.00 14.70 460 GLY A N 1
ATOM 3658 C CA . GLY A 1 461 ? 51.639 34.281 1.639 1.00 17.26 460 GLY A CA 1
ATOM 3659 C C . GLY A 1 461 ? 50.663 35.050 2.511 1.00 16.73 460 GLY A C 1
ATOM 3660 O O . GLY A 1 461 ? 49.863 35.836 2.015 1.00 15.67 460 GLY A O 1
ATOM 3661 N N . HIS A 1 462 ? 50.724 34.833 3.822 1.00 15.34 461 HIS A N 1
ATOM 3662 C CA . HIS A 1 462 ? 49.877 35.527 4.788 1.00 16.12 461 HIS A CA 1
ATOM 3663 C C . HIS A 1 462 ? 50.228 37.037 4.758 1.00 17.11 461 HIS A C 1
ATOM 3664 O O . HIS A 1 462 ? 49.352 37.892 4.590 1.00 15.08 461 HIS A O 1
ATOM 3671 N N . LEU A 1 463 ? 51.504 37.371 4.879 1.00 15.23 462 LEU A N 1
ATOM 3672 C CA . LEU A 1 463 ? 51.950 38.771 4.715 1.00 15.39 462 LEU A CA 1
ATOM 3673 C C . LEU A 1 463 ? 51.484 39.295 3.355 1.00 14.32 462 LEU A C 1
ATOM 3674 O O . LEU A 1 463 ? 50.964 40.407 3.260 1.00 17.11 462 LEU A O 1
ATOM 3679 N N . GLY A 1 464 ? 51.706 38.510 2.310 1.00 14.93 463 GLY A N 1
ATOM 3680 C CA . GLY A 1 464 ? 51.291 38.885 0.968 1.00 15.43 463 GLY A CA 1
ATOM 3681 C C . GLY A 1 464 ? 49.818 39.259 0.891 1.00 15.27 463 GLY A C 1
ATOM 3682 O O . GLY A 1 464 ? 49.443 40.238 0.268 1.00 15.40 463 GLY A O 1
ATOM 3683 N N . GLN A 1 465 ? 48.958 38.510 1.575 1.00 15.53 464 GLN A N 1
ATOM 3684 C CA . GLN A 1 465 ? 47.536 38.804 1.441 1.00 14.61 464 GLN A CA 1
ATOM 3685 C C . GLN A 1 465 ? 47.204 40.144 2.090 1.00 15.63 464 GLN A C 1
ATOM 3686 O O . GLN A 1 465 ? 46.362 40.879 1.594 1.00 15.84 464 GLN A O 1
ATOM 3692 N N . ARG A 1 466 ? 47.863 40.443 3.218 1.00 14.95 465 ARG A N 1
ATOM 3693 C CA . ARG A 1 466 ? 47.632 41.718 3.871 1.00 14.82 465 ARG A CA 1
ATOM 3694 C C . ARG A 1 466 ? 48.080 42.842 2.942 1.00 14.60 465 ARG A C 1
ATOM 3695 O O . ARG A 1 466 ? 47.405 43.847 2.822 1.00 15.38 465 ARG A O 1
ATOM 3703 N N . LEU A 1 467 ? 49.211 42.656 2.269 1.00 14.75 466 LEU A N 1
ATOM 3704 C CA . LEU A 1 467 ? 49.708 43.656 1.322 1.00 15.56 466 LEU A CA 1
ATOM 3705 C C . LEU A 1 467 ? 48.751 43.817 0.135 1.00 15.81 466 LEU A C 1
ATOM 3706 O O . LEU A 1 467 ? 48.508 44.932 -0.310 1.00 15.53 466 LEU A O 1
ATOM 3711 N N . ASN A 1 468 ? 48.246 42.705 -0.409 1.00 15.71 467 ASN A N 1
ATOM 3712 C CA . ASN A 1 468 ? 47.318 42.739 -1.529 1.00 15.21 467 ASN A CA 1
ATOM 3713 C C . ASN A 1 468 ? 46.026 43.512 -1.162 1.00 16.39 467 ASN A C 1
ATOM 3714 O O . ASN A 1 468 ? 45.579 44.367 -1.905 1.00 16.10 467 ASN A O 1
ATOM 3719 N N . LEU A 1 469 ? 45.458 43.193 -0.007 1.00 15.75 468 LEU A N 1
ATOM 3720 C CA . LEU A 1 469 ? 44.222 43.833 0.459 1.00 15.40 468 LEU A CA 1
ATOM 3721 C C . LEU A 1 469 ? 44.454 45.320 0.710 1.00 16.32 468 LEU A C 1
ATOM 3722 O O . LEU A 1 469 ? 43.656 46.168 0.258 1.00 15.90 468 LEU A O 1
ATOM 3727 N N . ALA A 1 470 ? 45.552 45.655 1.364 1.00 16.10 469 ALA A N 1
ATOM 3728 C CA . ALA A 1 470 ? 45.876 47.066 1.588 1.00 15.58 469 ALA A CA 1
ATOM 3729 C C . ALA A 1 470 ? 46.018 47.833 0.267 1.00 14.65 469 ALA A C 1
ATOM 3730 O O . ALA A 1 470 ? 45.527 48.962 0.148 1.00 17.57 469 ALA A O 1
ATOM 3732 N N . ALA A 1 471 ? 46.682 47.232 -0.710 1.00 15.70 470 ALA A N 1
ATOM 3733 C CA . ALA A 1 471 ? 46.894 47.867 -2.006 1.00 16.23 470 ALA A CA 1
ATOM 3734 C C . ALA A 1 471 ? 45.557 48.161 -2.642 1.00 16.65 470 ALA A C 1
ATOM 3735 O O . ALA A 1 471 ? 45.308 49.270 -3.084 1.00 16.36 470 ALA A O 1
ATOM 3737 N N . ILE A 1 472 ? 44.688 47.156 -2.708 1.00 16.53 471 ILE A N 1
ATOM 3738 C CA . ILE A 1 472 ? 43.368 47.325 -3.310 1.00 16.08 471 ILE A CA 1
ATOM 3739 C C . ILE A 1 472 ? 42.535 48.371 -2.573 1.00 16.04 471 ILE A C 1
ATOM 3740 O O . ILE A 1 472 ? 41.892 49.198 -3.215 1.00 15.88 471 ILE A O 1
ATOM 3745 N N . GLN A 1 473 ? 42.570 48.376 -1.238 1.00 15.34 472 GLN A N 1
ATOM 3746 C CA . GLN A 1 473 ? 41.879 49.397 -0.460 1.00 15.90 472 GLN A CA 1
ATOM 3747 C C . GLN A 1 473 ? 42.315 50.809 -0.818 1.00 17.94 472 GLN A C 1
ATOM 3748 O O . GLN A 1 473 ? 41.498 51.717 -0.829 1.00 16.67 472 GLN A O 1
ATOM 3754 N N . LEU A 1 474 ? 43.602 50.972 -1.111 1.00 17.33 473 LEU A N 1
ATOM 3755 C CA . LEU A 1 474 ? 44.193 52.251 -1.509 1.00 16.92 473 LEU A CA 1
ATOM 3756 C C . LEU A 1 474 ? 44.138 52.539 -3.020 1.00 18.70 473 LEU A C 1
ATOM 3757 O O . LEU A 1 474 ? 44.803 53.468 -3.477 1.00 18.21 473 LEU A O 1
ATOM 3762 N N . ASN A 1 475 ? 43.357 51.753 -3.773 1.00 17.35 474 ASN A N 1
ATOM 3763 C CA . ASN A 1 475 ? 43.184 51.960 -5.223 1.00 20.22 474 ASN A CA 1
ATOM 3764 C C . ASN A 1 475 ? 44.481 51.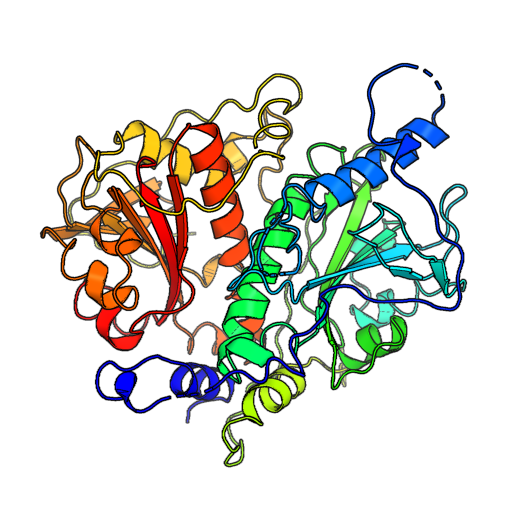816 -5.991 1.00 19.84 474 ASN A C 1
ATOM 3765 O O . ASN A 1 475 ? 44.708 52.480 -7.015 1.00 20.21 474 ASN A O 1
ATOM 3770 N N . LEU A 1 476 ? 45.313 50.915 -5.503 1.00 15.58 475 LEU A N 1
ATOM 3771 C CA . LEU A 1 476 ? 46.594 50.609 -6.112 1.00 16.65 475 LEU A CA 1
ATOM 3772 C C . LEU A 1 476 ? 46.527 49.249 -6.799 1.00 15.77 475 LEU A C 1
ATOM 3773 O O . LEU A 1 476 ? 45.519 48.521 -6.698 1.00 18.94 475 LEU A O 1
ATOM 3778 N N . GLY A 1 477 ? 47.577 48.945 -7.549 1.00 17.59 476 GLY A N 1
ATOM 3779 C CA . GLY A 1 477 ? 47.750 47.657 -8.232 1.00 16.38 476 GLY A CA 1
ATOM 3780 C C . GLY A 1 477 ? 48.709 46.781 -7.446 1.00 16.97 476 GLY A C 1
ATOM 3781 O O . GLY A 1 477 ? 49.608 47.281 -6.766 1.00 15.59 476 GLY A O 1
ATOM 3782 N N . VAL A 1 478 ? 48.482 45.469 -7.509 1.00 15.91 477 VAL A N 1
ATOM 3783 C CA . VAL A 1 478 ? 49.293 44.522 -6.778 1.00 15.72 477 VAL A CA 1
ATOM 3784 C C . VAL A 1 478 ? 49.240 43.148 -7.414 1.00 15.93 477 VAL A C 1
ATOM 3785 O O . VAL A 1 478 ? 48.228 42.751 -7.972 1.00 16.54 477 VAL A O 1
ATOM 3789 N N . SER A 1 479 ? 50.357 42.432 -7.346 1.00 16.73 478 SER A N 1
ATOM 3790 C CA . SER A 1 479 ? 50.377 41.051 -7.745 1.00 13.99 478 SER A CA 1
ATOM 3791 C C . SER A 1 479 ? 51.563 40.318 -7.156 1.00 15.82 478 SER A C 1
ATOM 3792 O O . SER A 1 479 ? 52.690 40.791 -7.232 1.00 14.31 478 SER A O 1
ATOM 3795 N N . GLY A 1 480 ? 51.313 39.126 -6.632 1.00 13.27 479 GLY A N 1
ATOM 3796 C CA . GLY A 1 480 ? 52.378 38.249 -6.247 1.00 15.83 479 GLY A CA 1
ATOM 3797 C C . GLY A 1 480 ? 53.061 37.752 -7.513 1.00 16.83 479 GLY A C 1
ATOM 3798 O O . GLY A 1 480 ? 52.489 37.809 -8.625 1.00 16.45 479 GLY A O 1
ATOM 3799 N N . ILE A 1 481 ? 54.284 37.270 -7.332 1.00 15.47 480 ILE A N 1
ATOM 3800 C CA . ILE A 1 481 ? 55.114 36.656 -8.364 1.00 15.62 480 ILE A CA 1
ATOM 3801 C C . ILE A 1 481 ? 55.738 35.413 -7.719 1.00 17.11 480 ILE A C 1
ATOM 3802 O O . ILE A 1 481 ? 56.563 35.533 -6.813 1.00 17.25 480 ILE A O 1
ATOM 3807 N N . GLY A 1 482 ? 55.350 34.229 -8.177 1.00 16.72 481 GLY A N 1
ATOM 3808 C CA . GLY A 1 482 ? 55.834 32.994 -7.553 1.00 17.10 481 GLY A CA 1
ATOM 3809 C C . GLY A 1 482 ? 57.141 32.459 -8.083 1.00 18.30 481 GLY A C 1
ATOM 3810 O O . GLY A 1 482 ? 57.892 31.802 -7.358 1.00 20.54 481 GLY A O 1
ATOM 3811 N N . GLY A 1 483 ? 57.395 32.736 -9.348 1.00 17.77 482 GLY A N 1
ATOM 3812 C CA . GLY A 1 483 ? 58.574 32.265 -10.064 1.00 17.61 482 GLY A CA 1
ATOM 3813 C C . GLY A 1 483 ? 59.531 33.400 -10.375 1.00 15.65 482 GLY A C 1
ATOM 3814 O O . GLY A 1 483 ? 59.145 34.455 -10.872 1.00 16.75 482 GLY A O 1
ATOM 3815 N N . PHE A 1 484 ? 60.804 33.174 -10.095 1.00 17.51 483 PHE A N 1
ATOM 3816 C CA . PHE A 1 484 ? 61.828 34.198 -10.267 1.00 15.86 483 PHE A CA 1
ATOM 3817 C C . PHE A 1 484 ? 63.201 33.544 -10.356 1.00 16.41 483 PHE A C 1
ATOM 3818 O O . PHE A 1 484 ? 63.343 32.342 -10.073 1.00 15.50 483 PHE A O 1
ATOM 3826 N N . PHE A 1 485 ? 64.202 34.312 -10.787 1.00 15.95 484 PHE A N 1
ATOM 3827 C CA . PHE A 1 485 ? 65.558 33.786 -10.863 1.00 15.59 484 PHE A CA 1
ATOM 3828 C C . PHE A 1 485 ? 66.185 33.883 -9.479 1.00 16.30 484 PHE A C 1
ATOM 3829 O O . PHE A 1 485 ? 66.874 34.855 -9.162 1.00 14.92 484 PHE A O 1
ATOM 3837 N N . ASP A 1 486 ? 65.986 32.812 -8.697 1.00 16.07 485 ASP A N 1
ATOM 3838 C CA . ASP A 1 486 ? 66.345 32.786 -7.283 1.00 17.17 485 ASP A CA 1
ATOM 3839 C C . ASP A 1 486 ? 67.721 33.363 -6.939 1.00 16.43 485 ASP A C 1
ATOM 3840 O O . ASP A 1 486 ? 67.814 34.286 -6.140 1.00 19.63 485 ASP A O 1
ATOM 3845 N N . ASP A 1 487 ? 68.763 32.788 -7.509 1.00 17.41 486 ASP A N 1
ATOM 3846 C CA . ASP A 1 487 ? 70.126 33.168 -7.123 1.00 20.84 486 ASP A CA 1
ATOM 3847 C C . ASP A 1 487 ? 70.491 34.547 -7.599 1.00 21.80 486 ASP A C 1
ATOM 3848 O O . ASP A 1 487 ? 71.242 35.258 -6.913 1.00 24.46 486 ASP A O 1
ATOM 3853 N N . GLN A 1 488 ? 69.916 34.970 -8.721 1.00 18.24 487 GLN A N 1
ATOM 3854 C CA . GLN A 1 488 ? 70.255 36.260 -9.309 1.00 19.16 487 GLN A CA 1
ATOM 3855 C C . GLN A 1 488 ? 69.692 37.446 -8.551 1.00 20.07 487 GLN A C 1
ATOM 3856 O O . GLN A 1 488 ? 70.196 38.565 -8.664 1.00 18.36 487 GLN A O 1
ATOM 3862 N N . VAL A 1 489 ? 68.636 37.231 -7.774 1.00 18.41 488 VAL A N 1
ATOM 3863 C CA . VAL A 1 489 ? 68.050 38.315 -7.022 1.00 21.02 488 VAL A CA 1
ATOM 3864 C C . VAL A 1 489 ? 69.063 38.947 -6.061 1.00 16.91 488 VAL A C 1
ATOM 3865 O O . VAL A 1 489 ? 69.224 40.175 -6.027 1.00 19.18 488 VAL A O 1
ATOM 3869 N N . ASN A 1 490 ? 69.744 38.131 -5.263 1.00 18.75 489 ASN A N 1
ATOM 3870 C CA . ASN A 1 490 ? 70.627 38.698 -4.241 1.00 20.98 489 ASN A CA 1
ATOM 3871 C C . ASN A 1 490 ? 71.718 39.586 -4.787 1.00 21.70 489 ASN A C 1
ATOM 3872 O O . ASN A 1 490 ? 71.981 40.663 -4.264 1.00 24.28 489 ASN A O 1
ATOM 3877 N N A GLU A 1 491 ? 72.295 39.069 -5.867 0.50 26.83 490 GLU A N 1
ATOM 3878 N N B GLU A 1 491 ? 72.399 39.119 -5.817 0.50 27.22 490 GLU A N 1
ATOM 3879 C CA A GLU A 1 491 ? 73.380 39.659 -6.637 0.50 29.75 490 GLU A CA 1
ATOM 3880 C CA B GLU A 1 491 ? 73.485 39.902 -6.403 0.50 30.41 490 GLU A CA 1
ATOM 3881 C C A GLU A 1 491 ? 73.048 41.088 -7.090 0.50 28.87 490 GLU A C 1
ATOM 3882 C C B GLU A 1 491 ? 72.993 41.239 -6.955 0.50 29.14 490 GLU A C 1
ATOM 3883 O O A GLU A 1 491 ? 73.826 42.011 -6.923 0.50 29.27 490 GLU A O 1
ATOM 3884 O O B GLU A 1 491 ? 73.611 42.275 -6.702 0.50 28.48 490 GLU A O 1
ATOM 3895 N N . VAL A 1 492 ? 71.861 41.240 -7.661 1.00 29.32 491 VAL A N 1
ATOM 3896 C CA . VAL A 1 492 ? 71.351 42.523 -8.166 1.00 24.28 491 VAL A CA 1
ATOM 3897 C C . VAL A 1 492 ? 70.988 43.517 -7.039 1.00 23.42 491 VAL A C 1
ATOM 3898 O O . VAL A 1 492 ? 71.424 44.664 -7.002 1.00 20.81 491 VAL A O 1
ATOM 3902 N N . LEU A 1 493 ? 70.196 43.056 -6.092 1.00 20.36 492 LEU A N 1
ATOM 3903 C CA . LEU A 1 493 ? 69.616 43.922 -5.078 1.00 19.64 492 LEU A CA 1
ATOM 3904 C C . LEU A 1 493 ? 70.439 44.136 -3.819 1.00 17.97 492 LEU A C 1
ATOM 3905 O O . LEU A 1 493 ? 70.122 44.977 -3.007 1.00 20.03 492 LEU A O 1
ATOM 3910 N N . GLY A 1 494 ? 71.484 43.348 -3.625 1.00 21.93 493 GLY A N 1
ATOM 3911 C CA . GLY A 1 494 ? 72.305 43.465 -2.413 1.00 21.45 493 GLY A CA 1
ATOM 3912 C C . GLY A 1 494 ? 71.740 42.729 -1.213 1.00 20.95 493 GLY A C 1
ATOM 3913 O O . GLY A 1 494 ? 72.094 42.978 -0.042 1.00 21.03 493 GLY A O 1
ATOM 3914 N N . ILE A 1 495 ? 70.826 41.821 -1.466 1.00 19.72 494 ILE A N 1
ATOM 3915 C CA . ILE A 1 495 ? 70.281 41.030 -0.375 1.00 16.95 494 ILE A CA 1
ATOM 3916 C C . ILE A 1 495 ? 71.365 40.068 0.098 1.00 16.50 494 ILE A C 1
ATOM 3917 O O . ILE A 1 495 ? 72.000 39.395 -0.734 1.00 17.35 494 ILE A O 1
ATOM 3922 N N . PRO A 1 496 ? 71.642 40.032 1.418 1.00 18.21 495 PRO A N 1
ATOM 3923 C CA . PRO A 1 496 ? 72.662 39.148 1.969 1.00 19.88 495 PRO A CA 1
ATOM 3924 C C . PRO A 1 496 ? 72.551 37.732 1.404 1.00 20.94 495 PRO A C 1
ATOM 3925 O O . PRO A 1 496 ? 71.446 37.175 1.283 1.00 19.59 495 PRO A O 1
ATOM 3929 N N A ASN A 1 497 ? 73.709 37.155 1.091 0.50 20.24 496 ASN A N 1
ATOM 3930 N N B ASN A 1 497 ? 73.684 37.136 1.052 0.50 19.75 496 ASN A N 1
ATOM 3931 C CA A ASN A 1 497 ? 73.794 35.824 0.481 0.50 22.03 496 ASN A CA 1
ATOM 3932 C CA B ASN A 1 497 ? 73.656 35.819 0.398 0.50 20.69 496 ASN A CA 1
ATOM 3933 C C A ASN A 1 497 ? 73.019 34.729 1.208 0.50 21.71 496 ASN A C 1
ATOM 3934 C C B ASN A 1 497 ? 73.037 34.682 1.210 0.50 21.04 496 ASN A C 1
ATOM 3935 O O A ASN A 1 497 ? 72.454 33.841 0.577 0.50 23.69 496 ASN A O 1
ATOM 3936 O O B ASN A 1 497 ? 72.605 33.697 0.630 0.50 22.88 496 ASN A O 1
ATOM 3945 N N . ASP A 1 498 ? 72.983 34.803 2.532 1.00 21.20 497 ASP A N 1
ATOM 3946 C CA . ASP A 1 498 ? 72.338 33.768 3.339 1.00 21.76 497 ASP A CA 1
ATOM 3947 C C . ASP A 1 498 ? 70.818 33.807 3.264 1.00 19.54 497 ASP A C 1
ATOM 3948 O O . ASP A 1 498 ? 70.175 32.889 3.743 1.00 22.13 497 ASP A O 1
ATOM 3953 N N . GLU A 1 499 ? 70.268 34.882 2.704 1.00 18.37 498 GLU A N 1
ATOM 3954 C CA . GLU A 1 499 ? 68.830 35.033 2.573 1.00 17.31 498 GLU A CA 1
ATOM 3955 C C . GLU A 1 499 ? 68.334 34.473 1.250 1.00 20.75 498 GLU A C 1
ATOM 3956 O O . GLU A 1 499 ? 68.656 35.006 0.192 1.00 23.56 498 GLU A O 1
ATOM 3962 N N . ALA A 1 500 ? 67.555 33.395 1.325 1.00 18.01 499 ALA A N 1
ATOM 3963 C CA . ALA A 1 500 ? 66.917 32.818 0.145 1.00 17.01 499 ALA A CA 1
ATOM 3964 C C . ALA A 1 500 ? 65.604 33.564 -0.075 1.00 16.35 499 ALA A C 1
ATOM 3965 O O . ALA A 1 500 ? 64.810 33.694 0.840 1.00 15.90 499 ALA A O 1
ATOM 3967 N N . VAL A 1 501 ? 65.371 34.049 -1.285 1.00 16.67 500 VAL A N 1
ATOM 3968 C CA . VAL A 1 501 ? 64.111 34.698 -1.620 1.00 16.34 500 VAL A CA 1
ATOM 3969 C C . VAL A 1 501 ? 63.015 33.630 -1.676 1.00 15.94 500 VAL A C 1
ATOM 3970 O O . VAL A 1 501 ? 63.178 32.598 -2.362 1.00 17.76 500 VAL A O 1
ATOM 3974 N N . ILE A 1 502 ? 61.943 33.876 -0.924 1.00 14.36 501 ILE A N 1
ATOM 3975 C CA . ILE A 1 502 ? 60.772 32.993 -0.813 1.00 17.98 501 ILE A CA 1
ATOM 3976 C C . ILE A 1 502 ? 59.598 33.486 -1.660 1.00 17.16 501 ILE A C 1
ATOM 3977 O O . ILE A 1 502 ? 58.880 32.702 -2.247 1.00 17.08 501 ILE A O 1
ATOM 3982 N N . TYR A 1 503 ? 59.384 34.801 -1.705 1.00 16.69 502 TYR A N 1
ATOM 3983 C CA . TYR A 1 503 ? 58.221 35.330 -2.400 1.00 15.47 502 TYR A CA 1
ATOM 3984 C C . TYR A 1 503 ? 58.471 36.765 -2.798 1.00 16.08 502 TYR A C 1
ATOM 3985 O O . TYR A 1 503 ? 59.291 37.441 -2.179 1.00 16.47 502 TYR A O 1
ATOM 3994 N N . ILE A 1 504 ? 57.750 37.193 -3.834 1.00 15.03 503 ILE A N 1
ATOM 3995 C CA . ILE A 1 504 ? 57.799 38.538 -4.377 1.00 15.23 503 ILE A CA 1
ATOM 3996 C C . ILE A 1 504 ? 56.375 39.076 -4.488 1.00 16.42 503 ILE A C 1
ATOM 3997 O O . ILE A 1 504 ? 55.462 38.371 -4.911 1.00 17.11 503 ILE A O 1
ATOM 4002 N N . THR A 1 505 ? 56.206 40.325 -4.088 1.00 15.21 504 THR A N 1
ATOM 4003 C CA . THR A 1 505 ? 54.932 41.031 -4.237 1.00 14.54 504 THR A CA 1
ATOM 4004 C C . THR A 1 505 ? 55.209 42.382 -4.921 1.00 17.75 504 THR A C 1
ATOM 4005 O O . THR A 1 505 ? 55.945 43.202 -4.387 1.00 17.23 504 THR A O 1
ATOM 4009 N N . THR A 1 506 ? 54.626 42.565 -6.104 1.00 15.55 505 THR A N 1
ATOM 4010 C CA . THR A 1 506 ? 54.754 43.783 -6.890 1.00 16.14 505 THR A CA 1
ATOM 4011 C C . THR A 1 506 ? 53.623 44.723 -6.520 1.00 16.38 505 THR A C 1
ATOM 4012 O O . THR A 1 506 ? 52.529 44.285 -6.191 1.00 14.70 505 THR A O 1
ATOM 4016 N N . LEU A 1 507 ? 53.932 46.013 -6.567 1.00 16.32 506 LEU A N 1
ATOM 4017 C CA . LEU A 1 507 ? 53.013 47.065 -6.260 1.00 15.57 506 LEU A CA 1
ATOM 4018 C C . LEU A 1 507 ? 53.151 48.171 -7.311 1.00 16.16 506 LEU A C 1
ATOM 4019 O O . LEU A 1 507 ? 54.259 48.562 -7.680 1.00 16.64 506 LEU A O 1
ATOM 4024 N N . GLY A 1 508 ? 52.027 48.707 -7.734 1.00 17.00 507 GLY A N 1
ATOM 4025 C CA . GLY A 1 508 ? 52.039 49.763 -8.750 1.00 17.36 507 GLY A CA 1
ATOM 4026 C C . GLY A 1 508 ? 50.704 50.437 -8.870 1.00 17.09 507 GLY A C 1
ATOM 4027 O O . GLY A 1 508 ? 49.895 50.386 -7.947 1.00 17.33 507 GLY A O 1
ATOM 4028 N N . ARG A 1 509 ? 50.499 51.133 -9.992 1.00 19.30 508 ARG A N 1
ATOM 4029 C CA . ARG A 1 509 ? 49.199 51.732 -10.295 1.00 18.50 508 ARG A CA 1
ATOM 4030 C C . ARG A 1 509 ? 48.665 50.939 -11.493 1.00 18.19 508 ARG A C 1
ATOM 4031 O O . ARG A 1 509 ? 49.383 50.666 -12.456 1.00 19.24 508 ARG A O 1
ATOM 4039 N N . PRO A 1 510 ? 47.396 50.540 -11.430 1.00 21.94 509 PRO A N 1
ATOM 4040 C CA . PRO A 1 510 ? 46.859 49.714 -12.497 1.00 21.89 509 PRO A CA 1
ATOM 4041 C C . PRO A 1 510 ? 46.822 50.398 -13.847 1.00 22.39 509 PRO A C 1
ATOM 4042 O O . PRO A 1 510 ? 46.624 51.604 -13.937 1.00 21.43 509 PRO A O 1
ATOM 4046 N N . ARG A 1 511 ? 47.024 49.612 -14.882 1.00 24.75 510 ARG A N 1
ATOM 4047 C CA . ARG A 1 511 ? 47.016 50.128 -16.240 1.00 31.03 510 ARG A CA 1
ATOM 4048 C C . ARG A 1 511 ? 45.573 50.415 -16.590 1.00 33.99 510 ARG A C 1
ATOM 4049 O O . ARG A 1 511 ? 44.663 49.752 -16.087 1.00 34.54 510 ARG A O 1
#

Foldseek 3Di:
DAFLLRVLQVVQADAPVCNVVDDFDVVPQDDQWDDDPDFDKAQLVVLCDDDDDPLSLVSVLVLQLVQLLWAFLDWDPVHMQTDTNFDAVVSLNQKWKKKAFQQDPNDAGAIWTQGNVRSITGRHDGDRCLVLQCVQLQNWVLSVQFGMKMWMKGQQCSQCSPSQSSSLLRRLLSVLLSVLSNQVSLLLSQKAWAKAQAGAFVSVCVRNVHDLLGMTTRIMIGIFRNVDVSSPDDHDQRAAADATHPPDDDADGNRSNSVLVVRRGDHDDPPGAWFPDCLPVFDKDALDAQEDDCDQSNVNLSVLSPFDAFPAFPLAAAESNLVSRLCCQLQQLLNCVVSSRDRDGDANDCSFKWKKKQAQGYPPDAGAIWTQTSRRRITTGDTGDRCLVVLCVFLVNDNLRNRFRMKMWIWGLVVVQCVGRNSNSSSRSSVNSSSQNSSSSSQSSVQWHKHKRQHGNFQVVCVVRVPPNSITTSIMMGIHHHD

Sequence (483 aa):
HQSIAQHYHERTKYDPETIASKRLDWAKQQPVPFKEYKIGSAIDLKPYLQETPDTNGQWWQRLSRLLFRSYGLTARPSGNTVYLRAAPSAGGLYPAEVYVVSRGTPLLSPGLYNYQCRTHSSLIIHYWESDDVWQSSLQEACFWHPALESTQLAIIVTAVFYRSSAWRYEDRAYRRICLDTGHLLGNIELSSAAITDYRPHLIGGFIDEAVNDLLYYIDPLQEGAIAVLPLADLLDIQQNNISPGCTALPSATETNNYPQVPDGELLKYFHHHTQISASITGLEEDKYNFPFCLKKISTVSAPIYWGENLSDDLEITHKRRSTRAYNGEELTFDELKALLDFTYQPQNYIDQSSLDNSPDYFDLNLIETFIAVCGVQQGLEAGCYYYAPKAQELRQIRFKNFRREELHFLCLGQELGRDAAAVIFHTSDLKSSAIAQYGDRVYRYLHDAGHLGQRLNLAAIQLNLGVSGIGGFFDDQVNEEVLGIPNNDEAVIYITTLGRPR

Organism: Trichormus variabilis (strain ATCC 29413 / PCC 7937) (NCBI:txid240292)